Protein 5UNQ (pdb70)

Secondary structure (DSSP, 8-state):
-EEEEEEES---HHHHHHHHHHHHHHHHHHH---GGG-EEEEEEEPTTSEEETTBSS---EEEEEEEETT--HHHHHHHHHHHHHHHHHHH---TTT-EEEEEEE-TTTBB-TTS-BHHHHT-/-EEEEEES---HHHHHHHHHHHHHHHHHHH---GGG-EEEEEEE-TTSEEETTBSS---EEEEEEEETT--HHHHHHHHHHHHHHHHHHH---TTT-EEEEEEE-TTTBB-TTS-BHHHHT-/-EEEEEEES---HHHHHHHHHHHHHHHHHHH---GGG-EEEEEEEPTTSEEETTBSS---EEEEEEEES---HHHHHHHHHHHHHHHHHHH---TTT-EEEEEEE-TTTBB-TTS-BHHHH-/-EEEEEEETT--HHHHHHHHHHHHHHHHHHH---GGG-EEEEEEE-TTSEEETTEES---EEEEEEEES---HHHHHHHHHHHHHHHHHHH---TTT-EEEEEEE-TTTBB-TTS-BHHHH-/-EEEEEEES---HHHHHHHHHHHHHHHHHHH---GGG-EEEEEEEPTTSEEETTBSS---EEEEEEEES---HHHHHHHHHHHHHHHHHHH---TTT-EEEEEEE-TTTBB-TTS-BTTTTT-/-EEEEEEES---HHHHHHHHHHHHHHHHHHH---GGG-EEEEEEE-TTSEEETTBSS---EEEEEEEES---HHHHHHHHHHHHHHHHHHH---TTT-EEEEEEE-GGGBB-TTS-BHHHHT-

Solvent-accessible surface area: 28369 Å² total

Foldseek 3Di:
DEKEKEWEDDDDPVLVVQLQVQLLVLLCVLQVDDSVPYYYHYDYAYFPRDADPNDGDDTAIEIEDEDEPDGDPSSVVSSQVSNLVSCCVRRVDHSVRYYYHYDYDYQQRDADPPGGGNVVVVD/DKEKEWEDDDDPVLVVQLQVQLLVQLCVLQVDDSVPDDYHYDYAYFPRDADPNDTDDTAIEIEDEDEPDGDPSSVVSNFVSNLVSNCVRPVDHSVRYYYYYDYDYQQGDADPPGHGNVVVPD/DEKEKEWEDDDDPVLVVQLQVQLLVQLCVQQVDDSVPYYYHYDYAYFPRDADPNDTDDTAMEIEDEDEPDGDPSSVVSSFVSNLVSCCVRPVDHSVHYYYHYDYDYQQGDADPPRHGNVVPD/DEKEKEWEDDDDPVLVVQLQVQLLVQLCVQQVDDSVPDDYHYDYQYFPRDQDPNDTPDTAIEIEAEEEDDGDPSSVVSSFVSNLVSCCVRVVDHSVRYYYYYHYDYQQGDADPPGHGNVVVVD/DEKEKEWEDDDDPVLVVQLQVQLLVQLCVQQVDDSVPYYYHYDYAYFPRDQDPNDGPDTAMEIEDEDEPDGDPSSVVSNFVSNLVSCCVRVVDHSVHYYYYYDHDHQQGDADPVGHGNVVVVD/DEKEKEWEPDDDPVLVVQLQVQLLVLLCPLQVDDSVPYYYHYDYAYFPRDADPNDTDDTAMEIEEEDEPDTDPRSVVSSFVSNLVSCCVSPVDHSVRYYYHYHHDYQCGDADPPRHGNVVVD

Structure (mmCIF, N/CA/C/O backbone):
data_5UNQ
#
_entry.id   5UNQ
#
_cell.length_a   54.214
_cell.length_b   57.586
_cell.length_c   63.528
_cell.angle_alpha   106.69
_cell.angle_beta   104.54
_cell.angle_gamma   94.03
#
_symmetry.space_group_name_H-M   'P 1'
#
loop_
_entity.id
_entity.type
_entity.pdbx_description
1 polymer 'Putative tautomerase'
2 polymer 'Putative tautomerase'
3 water water
#
loop_
_atom_site.group_PDB
_atom_site.id
_atom_site.type_symbol
_atom_site.label_atom_id
_atom_site.label_alt_id
_atom_site.label_comp_id
_atom_site.label_asym_id
_atom_site.label_entity_id
_atom_site.label_seq_id
_atom_site.pdbx_PDB_ins_code
_atom_site.Cartn_x
_atom_site.Cartn_y
_atom_site.Cartn_z
_atom_site.occupancy
_atom_site.B_iso_or_equiv
_atom_site.auth_seq_id
_atom_site.auth_comp_id
_atom_site.auth_asym_id
_atom_site.auth_atom_id
_atom_site.pdbx_PDB_model_num
ATOM 1 N N . PRO A 1 1 ? -58.744 -6.204 -114.818 1.00 35.36 1 PRO A N 1
ATOM 2 C CA . PRO A 1 1 ? -58.362 -7.492 -114.229 1.00 30.45 1 PRO A CA 1
ATOM 3 C C . PRO A 1 1 ? -57.983 -7.366 -112.757 1.00 23.86 1 PRO A C 1
ATOM 4 O O . PRO A 1 1 ? -57.599 -6.285 -112.312 1.00 19.47 1 PRO A O 1
ATOM 8 N N . TYR A 1 2 ? -58.095 -8.463 -112.015 1.00 26.32 2 TYR A N 1
ATOM 9 C CA . TYR A 1 2 ? -57.708 -8.486 -110.610 1.00 24.67 2 TYR A CA 1
ATOM 10 C C . TYR A 1 2 ? -56.526 -9.424 -110.402 1.00 27.28 2 TYR A C 1
ATOM 11 O O . TYR A 1 2 ? -56.578 -10.591 -110.784 1.00 25.52 2 TYR A O 1
ATOM 20 N N . VAL A 1 3 ? -55.461 -8.908 -109.798 1.00 21.32 3 VAL A N 1
ATOM 21 C CA . VAL A 1 3 ? -54.300 -9.728 -109.478 1.00 21.45 3 VAL A CA 1
ATOM 22 C C . VAL A 1 3 ? -54.174 -9.902 -107.969 1.00 22.98 3 VAL A C 1
ATOM 23 O O . VAL A 1 3 ? -53.807 -8.970 -107.257 1.00 23.14 3 VAL A O 1
ATOM 27 N N . THR A 1 4 ? -54.486 -11.101 -107.489 1.00 22.69 4 THR A N 1
ATOM 28 C CA . THR A 1 4 ? -54.442 -11.384 -106.060 1.00 21.99 4 THR A CA 1
ATOM 29 C C . THR A 1 4 ? -53.198 -12.188 -105.701 1.00 22.41 4 THR A C 1
ATOM 30 O O . THR A 1 4 ? -53.104 -13.376 -106.006 1.00 21.83 4 THR A O 1
ATOM 34 N N . ILE A 1 5 ? -52.249 -11.529 -105.045 1.00 20.55 5 ILE A N 1
ATOM 35 C CA . ILE A 1 5 ? -50.977 -12.149 -104.700 1.00 17.68 5 ILE A CA 1
ATOM 36 C C . ILE A 1 5 ? -50.977 -12.741 -103.295 1.00 19.10 5 ILE A C 1
ATOM 37 O O . ILE A 1 5 ? -51.251 -12.045 -102.317 1.00 18.87 5 ILE A O 1
ATOM 42 N N . SER A 1 6 ? -50.667 -14.030 -103.203 1.00 18.17 6 SER A N 1
ATOM 43 C CA . SER A 1 6 ? -50.455 -14.672 -101.912 1.00 19.50 6 SER A CA 1
ATOM 44 C C . SER A 1 6 ? -48.960 -14.846 -101.681 1.00 21.31 6 SER A C 1
ATOM 45 O O . SER A 1 6 ? -48.269 -15.472 -102.485 1.00 19.48 6 SER A O 1
ATOM 48 N N . ALA A 1 7 ? -48.461 -14.282 -100.586 1.00 19.22 7 ALA A N 1
ATOM 49 C CA . ALA A 1 7 ? -47.031 -14.315 -100.305 1.00 18.72 7 ALA A CA 1
ATOM 50 C C . ALA A 1 7 ? -46.754 -14.569 -98.831 1.00 22.17 7 ALA A C 1
ATOM 51 O O . ALA A 1 7 ? -47.426 -14.020 -97.959 1.00 24.41 7 ALA A O 1
ATOM 53 N N . THR A 1 8 ? -45.761 -15.407 -98.556 1.00 20.74 8 THR A N 1
ATOM 54 C CA . THR A 1 8 ? -45.337 -15.650 -97.185 1.00 19.98 8 THR A CA 1
ATOM 55 C C . THR A 1 8 ? -44.683 -14.396 -96.615 1.00 19.58 8 THR A C 1
ATOM 56 O O . THR A 1 8 ? -44.063 -13.626 -97.349 1.00 16.93 8 THR A O 1
ATOM 60 N N . GLU A 1 9 ? -44.833 -14.191 -95.310 1.00 24.87 9 GLU A N 1
ATOM 61 C CA . GLU A 1 9 ? -44.284 -13.011 -94.648 1.00 25.30 9 GLU A CA 1
ATOM 62 C C . GLU A 1 9 ? -42.763 -12.975 -94.737 1.00 23.56 9 GLU A C 1
ATOM 63 O O . GLU A 1 9 ? -42.114 -14.014 -94.853 1.00 23.83 9 GLU A O 1
ATOM 69 N N . GLY A 1 10 ? -42.200 -11.772 -94.685 1.00 23.22 10 GLY A N 1
ATOM 70 C CA . GLY A 1 10 ? -40.758 -11.612 -94.707 1.00 24.99 10 GLY A CA 1
ATOM 71 C C . GLY A 1 10 ? -40.279 -10.516 -95.638 1.00 24.41 10 GLY A C 1
ATOM 72 O O . GLY A 1 10 ? -39.173 -10.000 -95.481 1.00 24.16 10 GLY A O 1
ATOM 73 N N . LEU A 1 11 ? -41.108 -10.160 -96.614 1.00 24.35 11 LEU A N 1
ATOM 74 C CA . LEU A 1 11 ? -40.742 -9.127 -97.575 1.00 23.23 11 LEU A CA 1
ATOM 75 C C . LEU A 1 11 ? -40.713 -7.749 -96.927 1.00 24.93 11 LEU A C 1
ATOM 76 O O . LEU A 1 11 ? -41.587 -7.408 -96.130 1.00 23.79 11 LEU A O 1
ATOM 81 N N . SER A 1 12 ? -39.702 -6.960 -97.276 1.00 25.70 12 SER A N 1
ATOM 82 C CA . SER A 1 12 ? -39.620 -5.579 -96.821 1.00 25.13 12 SER A CA 1
ATOM 83 C C . SER A 1 12 ? -40.718 -4.750 -97.475 1.00 24.91 12 SER A C 1
ATOM 84 O O . SER A 1 12 ? -41.397 -5.217 -98.388 1.00 25.36 12 SER A O 1
ATOM 87 N N . ALA A 1 13 ? -40.885 -3.517 -97.009 1.00 25.94 13 ALA A N 1
ATOM 88 C CA . ALA A 1 13 ? -41.904 -2.631 -97.557 1.00 25.69 13 ALA A CA 1
ATOM 89 C C . ALA A 1 13 ? -41.612 -2.285 -99.012 1.00 25.88 13 ALA A C 1
ATOM 90 O O . ALA A 1 13 ? -42.516 -2.276 -99.848 1.00 24.74 13 ALA A O 1
ATOM 92 N N . GLU A 1 14 ? -40.347 -2.006 -99.311 1.00 26.03 14 GLU A N 1
ATOM 93 C CA . GLU A 1 14 ? -39.961 -1.582 -100.651 1.00 26.43 14 GLU A CA 1
ATOM 94 C C . GLU A 1 14 ? -40.107 -2.711 -101.669 1.00 24.01 14 GLU A C 1
ATOM 95 O O . GLU A 1 14 ? -40.405 -2.464 -102.837 1.00 24.22 14 GLU A O 1
ATOM 101 N N . LYS A 1 15 ? -39.901 -3.948 -101.228 1.00 20.97 15 LYS A N 1
ATOM 102 C CA . LYS A 1 15 ? -40.067 -5.093 -102.116 1.00 22.19 15 LYS A CA 1
ATOM 103 C C . LYS A 1 15 ? -41.547 -5.373 -102.365 1.00 22.35 15 LYS A C 1
ATOM 104 O O . LYS A 1 15 ? -41.935 -5.736 -103.472 1.00 19.66 15 LYS A O 1
ATOM 110 N N . LYS A 1 16 ? -42.371 -5.201 -101.336 1.00 22.99 16 LYS A N 1
ATOM 111 C CA . LYS A 1 16 ? -43.816 -5.295 -101.505 1.00 21.15 16 LYS A CA 1
ATOM 112 C C . LYS A 1 16 ? -44.284 -4.225 -102.482 1.00 20.01 16 LYS A C 1
ATOM 113 O O . LYS A 1 16 ? -45.138 -4.474 -103.332 1.00 20.39 16 LYS A O 1
ATOM 119 N N . LYS A 1 17 ? -43.706 -3.035 -102.350 1.00 22.02 17 LYS A N 1
ATOM 120 C CA . LYS A 1 17 ? -44.029 -1.910 -103.217 1.00 21.52 17 LYS A CA 1
ATOM 121 C C . LYS A 1 17 ? -43.699 -2.217 -104.675 1.00 24.73 17 LYS A C 1
ATOM 122 O O . LYS A 1 17 ? -44.529 -2.017 -105.561 1.00 24.11 17 LYS A O 1
ATOM 128 N N . GLN A 1 18 ? -42.487 -2.707 -104.916 1.00 28.49 18 GLN A N 1
ATOM 129 C CA . GLN A 1 18 ? -42.062 -3.059 -106.268 1.00 29.83 18 GLN A CA 1
ATOM 130 C C . GLN A 1 18 ? -42.901 -4.191 -106.852 1.00 27.87 18 GLN A C 1
ATOM 131 O O . GLN A 1 18 ? -43.255 -4.164 -108.029 1.00 28.81 18 GLN A O 1
ATOM 137 N N . LEU A 1 19 ? -43.211 -5.183 -106.021 1.00 25.06 19 LEU A N 1
ATOM 138 C CA . LEU A 1 19 ? -43.976 -6.348 -106.457 1.00 20.55 19 LEU A CA 1
ATOM 139 C C . LEU A 1 19 ? -45.341 -5.952 -107.004 1.00 21.66 19 LEU A C 1
ATOM 140 O O . LEU A 1 19 ? -45.747 -6.414 -108.068 1.00 19.83 19 LEU A O 1
ATOM 145 N N . LEU A 1 20 ? -46.040 -5.090 -106.275 1.00 21.33 20 LEU A N 1
ATOM 146 C CA . LEU A 1 20 ? -47.367 -4.651 -106.684 1.00 20.94 20 LEU A CA 1
ATOM 147 C C . LEU A 1 20 ? -47.298 -3.749 -107.912 1.00 21.28 20 LEU A C 1
ATOM 148 O O . LEU A 1 20 ? -48.063 -3.925 -108.861 1.00 18.48 20 LEU A O 1
ATOM 153 N N . GLU A 1 21 ? -46.377 -2.790 -107.893 1.00 18.52 21 GLU A N 1
ATOM 154 C CA . GLU A 1 21 ? -46.226 -1.854 -109.004 1.00 20.81 21 GLU A CA 1
ATOM 155 C C . GLU A 1 21 ? -45.840 -2.562 -110.302 1.00 26.88 21 GLU A C 1
ATOM 156 O O . GLU A 1 21 ? -46.361 -2.241 -111.370 1.00 27.05 21 GLU A O 1
ATOM 162 N N . ARG A 1 22 ? -44.933 -3.529 -110.208 1.00 25.25 22 ARG A N 1
ATOM 163 C CA . ARG A 1 22 ? -44.455 -4.229 -111.396 1.00 27.47 22 ARG A CA 1
ATOM 164 C C . ARG A 1 22 ? -45.408 -5.338 -111.837 1.00 26.64 22 ARG A C 1
ATOM 165 O O . ARG A 1 22 ? -45.387 -5.750 -112.997 1.00 28.54 22 ARG A O 1
ATOM 173 N N . SER A 1 23 ? -46.241 -5.824 -110.920 1.00 24.57 23 SER A N 1
ATOM 174 C CA . SER A 1 23 ? -47.271 -6.790 -111.292 1.00 25.62 23 SER A CA 1
ATOM 175 C C . SER A 1 23 ? -48.343 -6.093 -112.116 1.00 26.81 23 SER A C 1
ATOM 176 O O . SER A 1 23 ? -48.913 -6.676 -113.039 1.00 25.31 23 SER A O 1
ATOM 179 N N . SER A 1 24 ? -48.607 -4.837 -111.773 1.00 29.22 24 SER A N 1
ATOM 180 C CA . SER A 1 24 ? -49.540 -4.013 -112.528 1.00 30.32 24 SER A CA 1
ATOM 181 C C . SER A 1 24 ? -48.993 -3.747 -113.926 1.00 25.69 24 SER A C 1
ATOM 182 O O . SER A 1 24 ? -49.720 -3.844 -114.914 1.00 24.55 24 SER A O 1
ATOM 185 N N . ASP A 1 25 ? -47.706 -3.415 -113.998 1.00 23.19 25 ASP A N 1
ATOM 186 C CA . ASP A 1 25 ? -47.035 -3.194 -115.275 1.00 30.01 25 ASP A CA 1
ATOM 187 C C . ASP A 1 25 ? -47.071 -4.452 -116.132 1.00 32.48 25 ASP A C 1
ATOM 188 O O . ASP A 1 25 ? -47.279 -4.382 -117.343 1.00 35.22 25 ASP A O 1
ATOM 193 N N . ALA A 1 26 ? -46.867 -5.600 -115.492 1.00 28.94 26 ALA A N 1
ATOM 194 C CA . ALA A 1 26 ? -46.859 -6.884 -116.183 1.00 29.25 26 ALA A CA 1
ATOM 195 C C . ALA A 1 26 ? -48.196 -7.157 -116.866 1.00 29.11 26 ALA A C 1
ATOM 196 O O . ALA A 1 26 ? -48.240 -7.696 -117.971 1.00 26.48 26 ALA A O 1
ATOM 198 N N . VAL A 1 27 ? -49.282 -6.779 -116.201 1.00 28.96 27 VAL A N 1
ATOM 199 C CA . VAL A 1 27 ? -50.619 -6.953 -116.755 1.00 28.25 27 VAL A CA 1
ATOM 200 C C . VAL A 1 27 ? -50.834 -6.040 -117.957 1.00 27.76 27 VAL A C 1
ATOM 201 O O . VAL A 1 27 ? -51.306 -6.480 -119.006 1.00 28.97 27 VAL A O 1
ATOM 205 N N . VAL A 1 28 ? -50.476 -4.770 -117.797 1.00 25.50 28 VAL A N 1
ATOM 206 C CA . VAL A 1 28 ? -50.646 -3.776 -118.851 1.00 29.54 28 VAL A CA 1
ATOM 207 C C . VAL A 1 28 ? -49.851 -4.136 -120.106 1.00 31.59 28 VAL A C 1
ATOM 208 O O . VAL A 1 28 ? -50.327 -3.955 -121.225 1.00 32.18 28 VAL A O 1
ATOM 212 N N . GLN A 1 29 ? -48.647 -4.665 -119.917 1.00 33.61 29 GLN A N 1
ATOM 21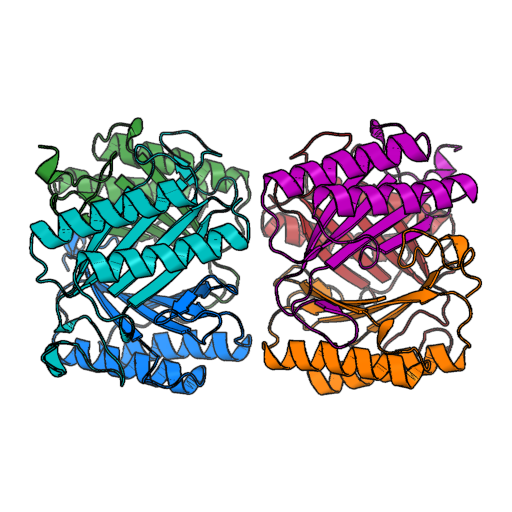3 C CA . GLN A 1 29 ? -47.776 -4.984 -121.044 1.00 34.80 29 GLN A CA 1
ATOM 214 C C . GLN A 1 29 ? -48.148 -6.296 -121.735 1.00 36.47 29 GLN A C 1
ATOM 215 O O . GLN A 1 29 ? -47.953 -6.443 -122.942 1.00 37.37 29 GLN A O 1
ATOM 221 N N . SER A 1 30 ? -48.687 -7.244 -120.975 1.00 37.60 30 SER A N 1
ATOM 222 C CA . SER A 1 30 ? -48.967 -8.575 -121.508 1.00 38.58 30 SER A CA 1
ATOM 223 C C . SER A 1 30 ? -50.294 -8.664 -122.254 1.00 35.87 30 SER A C 1
ATOM 224 O O . SER A 1 30 ? -50.357 -9.215 -123.352 1.00 36.81 30 SER A O 1
ATOM 227 N N . ILE A 1 31 ? -51.355 -8.133 -121.655 1.00 30.99 31 ILE A N 1
ATOM 228 C CA . ILE A 1 31 ? -52.686 -8.255 -122.240 1.00 28.25 31 ILE A CA 1
ATOM 229 C C . ILE A 1 31 ? -53.226 -6.916 -122.734 1.00 28.93 31 ILE A C 1
ATOM 230 O O . ILE A 1 31 ? -54.373 -6.825 -123.172 1.00 34.78 31 ILE A O 1
ATOM 235 N N . GLY A 1 32 ? -52.395 -5.881 -122.664 1.00 27.72 32 GLY A N 1
ATOM 236 C CA . GLY A 1 32 ? -52.755 -4.573 -123.181 1.00 33.56 32 GLY A CA 1
ATOM 237 C C . GLY A 1 32 ? -53.910 -3.905 -122.459 1.00 36.17 32 GLY A C 1
ATOM 238 O O . GLY A 1 32 ? -54.576 -3.033 -123.017 1.00 37.75 32 GLY A O 1
ATOM 239 N N . ALA A 1 33 ? -54.151 -4.310 -121.217 1.00 38.07 33 ALA A N 1
ATOM 240 C CA . ALA A 1 33 ? -55.215 -3.713 -120.419 1.00 36.85 33 ALA A CA 1
ATOM 241 C C . ALA A 1 33 ? -54.818 -2.317 -119.952 1.00 35.86 33 ALA A C 1
ATOM 242 O O . ALA A 1 33 ? -53.679 -2.099 -119.539 1.00 36.92 33 ALA A O 1
ATOM 244 N N . PRO A 1 34 ? -55.758 -1.361 -120.028 1.00 36.21 34 PRO A N 1
ATOM 245 C CA . PRO A 1 34 ? -55.522 0.007 -119.555 1.00 34.58 34 PRO A CA 1
ATOM 246 C C . PRO A 1 34 ? -55.174 0.043 -118.069 1.00 30.72 34 PRO A C 1
ATOM 247 O O . PRO A 1 34 ? -55.736 -0.730 -117.293 1.00 30.04 34 PRO A O 1
ATOM 251 N N . LEU A 1 35 ? -54.258 0.930 -117.690 1.00 31.68 35 LEU A N 1
ATOM 252 C CA . LEU A 1 35 ? -53.827 1.061 -116.301 1.00 35.63 35 LEU A CA 1
ATOM 253 C C . LEU A 1 35 ? -55.004 1.335 -115.367 1.00 36.32 35 LEU A C 1
ATOM 254 O O . LEU A 1 35 ? -55.004 0.910 -114.213 1.00 36.03 35 LEU A O 1
ATOM 259 N N . ALA A 1 36 ? -56.014 2.028 -115.884 1.00 36.22 36 ALA A N 1
ATOM 260 C CA . ALA A 1 36 ? -57.182 2.401 -115.093 1.00 37.58 36 ALA A CA 1
ATOM 261 C C . ALA A 1 36 ? -58.063 1.202 -114.744 1.00 38.48 36 ALA A C 1
ATOM 262 O O . ALA A 1 36 ? -59.024 1.334 -113.987 1.00 40.91 36 ALA A O 1
ATOM 264 N N . SER A 1 37 ? -57.733 0.037 -115.291 1.00 37.87 37 SER A N 1
ATOM 265 C CA . SER A 1 37 ? -58.534 -1.162 -115.067 1.00 36.09 37 SER A CA 1
ATOM 266 C C . SER A 1 37 ? -57.802 -2.197 -114.218 1.00 33.39 37 SER A C 1
ATOM 267 O O . SER A 1 37 ? -58.385 -3.203 -113.816 1.00 34.88 37 SER A O 1
ATOM 270 N N . VAL A 1 38 ? -56.526 -1.947 -113.945 1.00 30.88 38 VAL A N 1
ATOM 271 C CA . VAL A 1 38 ? -55.693 -2.927 -113.257 1.00 28.02 38 VAL A CA 1
ATOM 272 C C . VAL A 1 38 ? -55.693 -2.736 -111.744 1.00 22.37 38 VAL A C 1
ATOM 273 O O . VAL A 1 38 ? -55.418 -1.645 -111.244 1.00 20.61 38 VAL A O 1
ATOM 277 N N . ARG A 1 39 ? -56.001 -3.810 -111.023 1.00 22.13 39 ARG A N 1
ATOM 278 C CA . ARG A 1 39 ? -55.969 -3.801 -109.565 1.00 22.39 39 ARG A CA 1
ATOM 279 C C . ARG A 1 39 ? -55.082 -4.919 -109.036 1.00 25.94 39 ARG A C 1
ATOM 280 O O . ARG A 1 39 ? -55.099 -6.034 -109.556 1.00 25.69 39 ARG A O 1
ATOM 288 N N . VAL A 1 40 ? -54.304 -4.614 -108.001 1.00 26.33 40 VAL A N 1
ATOM 289 C CA . VAL A 1 40 ? -53.443 -5.609 -107.375 1.00 25.66 40 VAL A CA 1
ATOM 290 C C . VAL A 1 40 ? -53.692 -5.661 -105.871 1.00 24.93 40 VAL A C 1
ATOM 291 O O . VAL A 1 40 ? -53.713 -4.629 -105.202 1.00 22.21 40 VAL A O 1
ATOM 295 N N . MET A 1 41 ? -53.887 -6.867 -105.348 1.00 25.33 41 MET A N 1
ATOM 296 C CA . MET A 1 41 ? -54.131 -7.058 -103.923 1.00 18.63 41 MET A CA 1
ATOM 297 C C . MET A 1 41 ? -53.146 -8.065 -103.339 1.00 18.40 41 MET A C 1
ATOM 298 O O . MET A 1 41 ? -52.874 -9.101 -103.945 1.00 18.73 41 MET A O 1
ATOM 303 N N . LEU A 1 42 ? -52.616 -7.757 -102.161 1.00 17.57 42 LEU A N 1
ATOM 304 C CA . LEU A 1 42 ? -51.617 -8.611 -101.530 1.00 14.93 42 LEU A CA 1
ATOM 305 C C . LEU A 1 42 ? -52.136 -9.260 -100.252 1.00 15.51 42 LEU A C 1
ATOM 306 O O . LEU A 1 42 ? -52.554 -8.575 -99.319 1.00 16.43 42 LEU A O 1
ATOM 311 N N . HIS A 1 43 ? -52.115 -10.588 -100.227 1.00 15.03 43 HIS A N 1
ATOM 312 C CA . HIS A 1 43 ? -52.427 -11.346 -99.024 1.00 19.22 43 HIS A CA 1
ATOM 313 C C . HIS A 1 43 ? -51.151 -11.973 -98.481 1.00 18.14 43 HIS A C 1
ATOM 314 O O . HIS A 1 43 ? -50.478 -12.736 -99.177 1.00 17.97 43 HIS A O 1
ATOM 321 N N . GLU A 1 44 ? -50.814 -11.645 -97.240 1.00 16.50 44 GLU A N 1
ATOM 322 C CA . GLU A 1 44 ? -49.582 -12.141 -96.646 1.00 21.90 44 GLU A CA 1
ATOM 323 C C . GLU A 1 44 ? -49.851 -13.341 -95.743 1.00 21.45 44 GLU A C 1
ATOM 324 O O . GLU A 1 44 ? -50.684 -13.279 -94.840 1.00 22.31 44 GLU A O 1
ATOM 330 N N . LEU A 1 45 ? -49.141 -14.434 -96.001 1.00 22.63 45 LEU A N 1
ATOM 331 C CA . LEU A 1 45 ? -49.304 -15.662 -95.232 1.00 22.99 45 LEU A CA 1
ATOM 332 C C . LEU A 1 45 ? -48.324 -15.718 -94.063 1.00 22.62 45 LEU A C 1
ATOM 333 O O . LEU A 1 45 ? -47.110 -15.750 -94.270 1.00 21.97 45 LEU A O 1
ATOM 338 N N . PRO A 1 46 ? -48.850 -15.730 -92.828 1.00 28.06 46 PRO A N 1
ATOM 339 C CA . PRO A 1 46 ? -48.022 -15.822 -91.621 1.00 28.65 46 PRO A CA 1
ATOM 340 C C . PRO A 1 46 ? -47.315 -17.165 -91.513 1.00 28.97 46 PRO A C 1
ATOM 341 O O . PRO A 1 46 ? -47.587 -18.071 -92.304 1.00 23.09 46 PRO A O 1
ATOM 345 N N . GLY A 1 47 ? -46.422 -17.287 -90.536 1.00 34.05 47 GLY A N 1
ATOM 346 C CA . GLY A 1 47 ? -45.691 -18.520 -90.314 1.00 34.32 47 GLY A CA 1
ATOM 347 C C . GLY A 1 47 ? -46.599 -19.689 -89.984 1.00 31.12 47 GLY A C 1
ATOM 348 O O . GLY A 1 47 ? -47.515 -19.568 -89.171 1.00 33.93 47 GLY A O 1
ATOM 349 N N . GLY A 1 48 ? -46.347 -20.824 -90.627 1.00 27.09 48 GLY A N 1
ATOM 350 C CA . GLY A 1 48 ? -47.131 -22.021 -90.393 1.00 23.80 48 GLY A CA 1
ATOM 351 C C . GLY A 1 48 ? -48.464 -22.028 -91.119 1.00 18.84 48 GLY A C 1
ATOM 352 O O . GLY A 1 48 ? -49.280 -22.925 -90.912 1.00 21.16 48 GLY A O 1
ATOM 353 N N . HIS A 1 49 ? -48.687 -21.032 -91.972 1.00 20.20 49 HIS A N 1
ATOM 354 C CA . HIS A 1 49 ? -49.942 -20.934 -92.717 1.00 21.01 49 HIS A CA 1
ATOM 355 C C . HIS A 1 49 ? -49.785 -21.340 -94.181 1.00 21.05 49 HIS A C 1
ATOM 356 O O . HIS A 1 49 ? -50.725 -21.221 -94.970 1.00 20.32 49 HIS A O 1
ATOM 363 N N . TYR A 1 50 ? -48.599 -21.815 -94.544 1.00 20.47 50 TYR A N 1
ATOM 364 C CA . TYR A 1 50 ? -48.355 -22.266 -95.910 1.00 18.65 50 TYR A CA 1
ATOM 365 C C . TYR A 1 50 ? -47.584 -23.579 -95.934 1.00 21.81 50 TYR A C 1
ATOM 366 O O . TYR A 1 50 ? -46.430 -23.641 -95.509 1.00 25.70 50 TYR A O 1
ATOM 375 N N . LEU A 1 51 ? -48.233 -24.626 -96.432 1.00 19.57 51 LEU A N 1
ATOM 376 C CA . LEU A 1 51 ? -47.603 -25.934 -96.552 1.00 16.76 51 LEU A CA 1
ATOM 377 C C . LEU A 1 51 ? -47.211 -26.204 -98.000 1.00 21.49 51 LEU A C 1
ATOM 378 O O . LEU A 1 51 ? -48.068 -26.322 -98.877 1.00 20.20 51 LEU A O 1
ATOM 383 N N . ASN A 1 52 ? -45.908 -26.296 -98.241 1.00 24.19 52 ASN A N 1
ATOM 384 C CA . ASN A 1 52 ? -45.379 -26.502 -99.582 1.00 26.65 52 ASN A CA 1
ATOM 385 C C . ASN A 1 52 ? -44.783 -27.896 -99.739 1.00 28.51 52 ASN A C 1
ATOM 386 O O . ASN A 1 52 ? -43.672 -28.160 -99.277 1.00 30.85 52 ASN A O 1
ATOM 391 N N . ALA A 1 53 ? -45.537 -28.777 -100.391 1.00 29.25 53 ALA A N 1
ATOM 392 C CA . ALA A 1 53 ? -45.119 -30.155 -100.637 1.00 29.47 53 ALA A CA 1
ATOM 393 C C . ALA A 1 53 ? -44.742 -30.881 -99.348 1.00 31.59 53 ALA A C 1
ATOM 394 O O . ALA A 1 53 ? -43.758 -31.619 -99.305 1.00 29.35 53 ALA A O 1
ATOM 396 N N . GLY A 1 54 ? -45.528 -30.662 -98.299 1.00 29.08 54 GLY A N 1
ATOM 397 C CA . GLY A 1 54 ? -45.316 -31.340 -97.035 1.00 30.13 54 GLY A CA 1
ATOM 398 C C . GLY A 1 54 ? -44.343 -30.644 -96.101 1.00 30.83 54 GLY A C 1
ATOM 399 O O . GLY A 1 54 ? -44.071 -31.136 -95.006 1.00 33.31 54 GLY A O 1
ATOM 400 N N . GLN A 1 55 ? -43.821 -29.496 -96.523 1.00 26.31 55 GLN A N 1
ATOM 401 C CA . GLN A 1 55 ? -42.875 -28.752 -95.697 1.00 26.99 55 GLN A CA 1
ATOM 402 C C . GLN A 1 55 ? -43.388 -27.358 -95.340 1.00 30.37 55 GLN A C 1
ATOM 403 O O . GLN A 1 55 ? -43.907 -26.637 -96.193 1.00 31.47 55 GLN A O 1
ATOM 409 N N . PHE A 1 56 ? -43.237 -26.989 -94.072 1.00 28.56 56 PHE A N 1
ATOM 410 C CA . PHE A 1 56 ? -43.625 -25.665 -93.601 1.00 29.19 56 PHE A CA 1
ATOM 411 C C . PHE A 1 56 ? -42.477 -24.671 -93.735 1.00 30.93 56 PHE A C 1
ATOM 412 O O . PHE A 1 56 ? -41.351 -25.049 -94.063 1.00 30.87 56 PHE A O 1
ATOM 420 N N . ASN A 1 57 ? -42.782 -23.402 -93.482 1.00 30.28 57 ASN A N 1
ATOM 421 C CA . ASN A 1 57 ? -41.781 -22.341 -93.388 1.00 30.87 57 ASN A CA 1
ATOM 422 C C . ASN A 1 57 ? -40.933 -22.140 -94.644 1.00 29.60 57 ASN A C 1
ATOM 423 O O . ASN A 1 57 ? -39.780 -21.719 -94.555 1.00 32.21 57 ASN A O 1
ATOM 428 N N . THR A 1 58 ? -41.498 -22.436 -95.810 1.00 27.27 58 THR A N 1
ATOM 429 C CA . THR A 1 58 ? -40.803 -22.170 -97.067 1.00 26.76 58 THR A CA 1
ATOM 430 C C . THR A 1 58 ? -41.334 -20.884 -97.691 1.00 26.70 58 THR A C 1
ATOM 431 O O . THR A 1 58 ? -42.492 -20.525 -97.478 1.00 30.66 58 THR A O 1
ATOM 435 N N . PRO A 1 59 ? -40.482 -20.173 -98.448 1.00 25.67 59 PRO A N 1
ATOM 436 C CA . PRO A 1 59 ? -40.939 -18.986 -99.179 1.00 26.51 59 PRO A CA 1
ATOM 437 C C . PRO A 1 59 ? -42.024 -19.339 -100.192 1.00 23.32 59 PRO A C 1
ATOM 438 O O . PRO A 1 59 ? -41.944 -20.384 -100.836 1.00 15.59 59 PRO A O 1
ATOM 442 N N . GLY A 1 60 ? -43.026 -18.477 -100.322 1.00 21.68 60 GLY A N 1
ATOM 443 C CA . GLY A 1 60 ? -44.124 -18.724 -101.236 1.00 21.78 60 GLY A CA 1
ATOM 444 C C . GLY A 1 60 ? -44.587 -17.464 -101.937 1.00 20.95 60 GLY A C 1
ATOM 445 O O . GLY A 1 60 ? -44.641 -16.390 -101.338 1.00 21.09 60 GLY A O 1
ATOM 446 N N . LEU A 1 61 ? -44.918 -17.601 -103.216 1.00 20.91 61 LEU A N 1
ATOM 447 C CA . LEU A 1 61 ? -45.419 -16.488 -104.011 1.00 19.25 61 LEU A CA 1
ATOM 448 C C . LEU A 1 61 ? -46.344 -17.006 -105.106 1.00 20.52 61 LEU A C 1
ATOM 449 O O . LEU A 1 61 ? -45.890 -17.600 -106.085 1.00 24.27 61 LEU A O 1
ATOM 454 N N . MET A 1 62 ? -47.643 -16.779 -104.937 1.00 16.89 62 MET A N 1
ATOM 455 C CA . MET A 1 62 ? -48.634 -17.315 -105.861 1.00 23.65 62 MET A CA 1
ATOM 456 C C . MET A 1 62 ? -49.552 -16.230 -106.412 1.00 24.36 62 MET A C 1
ATOM 457 O O . MET A 1 62 ? -50.174 -15.482 -105.655 1.00 18.95 62 MET A O 1
ATOM 462 N N . PHE A 1 63 ? -49.628 -16.152 -107.737 1.00 18.49 63 PHE A N 1
ATOM 463 C CA . PHE A 1 63 ? -50.479 -15.177 -108.407 1.00 20.41 63 PHE A CA 1
ATOM 464 C C . PHE A 1 63 ? -51.782 -15.807 -108.883 1.00 23.79 63 PHE A C 1
ATOM 465 O O . PHE A 1 63 ? -51.778 -16.878 -109.491 1.00 23.11 63 PHE A O 1
ATOM 473 N N . VAL A 1 64 ? -52.894 -15.137 -108.602 1.00 21.47 64 VAL A N 1
ATOM 474 C CA . VAL A 1 64 ? -54.178 -15.501 -109.193 1.00 23.81 64 VAL A CA 1
ATOM 475 C C . VAL A 1 64 ? -54.759 -14.297 -109.920 1.00 22.24 64 VAL A C 1
ATOM 476 O O . VAL A 1 64 ? -54.951 -13.238 -109.322 1.00 19.14 64 VAL A O 1
ATOM 480 N N . VAL A 1 65 ? -55.032 -14.458 -111.210 1.00 23.80 65 VAL A N 1
ATOM 481 C CA . VAL A 1 65 ? -55.563 -13.365 -112.013 1.00 20.67 65 VAL A CA 1
ATOM 482 C C . VAL A 1 65 ? -57.039 -13.569 -112.341 1.00 21.95 65 VAL A C 1
ATOM 483 O O . VAL A 1 65 ? -57.394 -14.448 -113.126 1.00 20.35 65 VAL A O 1
ATOM 487 N N . ASP A 1 66 ? -57.894 -12.754 -111.729 1.00 23.80 66 ASP A N 1
ATOM 488 C CA . ASP A 1 66 ? -59.318 -12.759 -112.042 1.00 24.63 66 ASP A CA 1
ATOM 489 C C . ASP A 1 66 ? -59.603 -11.781 -113.175 1.00 24.93 66 ASP A C 1
ATOM 490 O O . ASP A 1 66 ? -59.397 -10.578 -113.024 1.00 24.73 66 ASP A O 1
ATOM 495 N N . PHE A 1 67 ? -60.077 -12.292 -114.306 1.00 22.44 67 PHE A N 1
ATOM 496 C CA . PHE A 1 67 ? -60.295 -11.447 -115.474 1.00 27.26 67 PHE A CA 1
ATOM 497 C C . PHE A 1 67 ? -61.379 -11.987 -116.401 1.00 24.18 67 PHE A C 1
ATOM 498 O O . PHE A 1 67 ? -61.772 -13.150 -116.313 1.00 21.96 67 PHE A O 1
ATOM 506 N N . ILE A 1 68 ? -61.860 -11.118 -117.284 1.00 26.21 68 ILE A N 1
ATOM 507 C CA . ILE A 1 68 ? -62.959 -11.441 -118.185 1.00 27.34 68 ILE A CA 1
ATOM 508 C C . ILE A 1 68 ? -62.526 -12.415 -119.280 1.00 26.10 68 ILE A C 1
ATOM 509 O O . ILE A 1 68 ? -61.410 -12.329 -119.791 1.00 23.33 68 ILE A O 1
ATOM 514 N N . GLU A 1 69 ? -63.416 -13.346 -119.618 1.00 28.04 69 GLU A N 1
ATOM 515 C CA . GLU A 1 69 ? -63.207 -14.290 -120.711 1.00 33.57 69 GLU A CA 1
ATOM 516 C C . GLU A 1 69 ? -62.883 -13.587 -122.027 1.00 35.07 69 GLU A C 1
ATOM 517 O O . GLU A 1 69 ? -63.326 -12.463 -122.263 1.00 38.62 69 GLU A O 1
ATOM 523 N N . GLY A 1 70 ? -62.114 -14.251 -122.883 1.00 35.74 70 GLY A N 1
ATOM 524 C CA . GLY A 1 70 ? -61.859 -13.736 -124.216 1.00 37.49 70 GLY A CA 1
ATOM 525 C C . GLY A 1 70 ? -60.401 -13.551 -124.589 1.00 36.44 70 GLY A C 1
ATOM 526 O O . GLY A 1 70 ? -60.082 -13.340 -125.760 1.00 35.82 70 GLY A O 1
ATOM 527 N N . ARG A 1 71 ? -59.510 -13.620 -123.605 1.00 32.63 71 ARG A N 1
ATOM 528 C CA . ARG A 1 71 ? -58.087 -13.453 -123.878 1.00 31.96 71 ARG A CA 1
ATOM 529 C C . ARG A 1 71 ? -57.543 -14.634 -124.673 1.00 33.10 71 ARG A C 1
ATOM 530 O O . ARG A 1 71 ? -57.973 -15.774 -124.491 1.00 33.22 71 ARG A O 1
ATOM 538 N N . THR A 1 72 ? -56.596 -14.349 -125.558 1.00 33.76 72 THR A N 1
ATOM 539 C CA . THR A 1 72 ? -56.012 -15.369 -126.417 1.00 32.81 72 THR A CA 1
ATOM 540 C C . THR A 1 72 ? -54.979 -16.193 -125.658 1.00 33.36 72 THR A C 1
ATOM 541 O O . THR A 1 72 ? -54.475 -15.760 -124.622 1.00 28.24 72 THR A O 1
ATOM 545 N N . GLU A 1 73 ? -54.668 -17.379 -126.174 1.00 37.48 73 GLU A N 1
ATOM 546 C CA . GLU A 1 73 ? -53.658 -18.238 -125.564 1.00 44.47 73 GLU A CA 1
ATOM 547 C C . GLU A 1 73 ? -52.306 -17.533 -125.542 1.00 47.18 73 GLU A C 1
ATOM 548 O O . GLU A 1 73 ? -51.525 -17.688 -124.601 1.00 46.97 73 GLU A O 1
ATOM 554 N N . GLU A 1 74 ? -52.046 -16.753 -126.586 1.00 46.72 74 GLU A N 1
ATOM 555 C CA . GLU A 1 74 ? -50.837 -15.946 -126.672 1.00 49.65 74 GLU A CA 1
ATOM 556 C C . GLU A 1 74 ? -50.724 -14.986 -125.489 1.00 43.83 74 GLU A C 1
ATOM 557 O O . GLU A 1 74 ? -49.658 -14.842 -124.891 1.00 39.25 74 GLU A O 1
ATOM 563 N N . GLN A 1 75 ? -51.830 -14.326 -125.162 1.00 42.60 75 GLN A N 1
ATOM 564 C CA . GLN A 1 75 ? -51.861 -13.374 -124.056 1.00 41.65 75 GLN A CA 1
ATOM 565 C C . GLN A 1 75 ? -51.728 -14.078 -122.709 1.00 35.92 75 GLN A C 1
ATOM 566 O O . GLN A 1 75 ? -51.042 -13.591 -121.810 1.00 36.09 75 GLN A O 1
ATOM 572 N N . ARG A 1 76 ? -52.387 -15.225 -122.581 1.00 30.93 76 ARG A N 1
ATOM 573 C CA . ARG A 1 76 ? -52.348 -16.005 -121.349 1.00 26.71 76 ARG A CA 1
ATOM 574 C C . ARG A 1 76 ? -50.930 -16.469 -121.032 1.00 25.89 76 ARG A C 1
ATOM 575 O O . ARG A 1 76 ? -50.469 -16.342 -119.898 1.00 21.82 76 ARG A O 1
ATOM 583 N N . ASN A 1 77 ? -50.241 -17.001 -122.037 1.00 28.67 77 ASN A N 1
ATOM 584 C CA . ASN A 1 77 ? -48.857 -17.429 -121.872 1.00 25.63 77 ASN A CA 1
ATOM 585 C C . ASN A 1 77 ? -47.942 -16.259 -121.524 1.00 25.24 77 ASN A C 1
ATOM 586 O O . ASN A 1 77 ? -47.054 -16.383 -120.681 1.00 28.51 77 ASN A O 1
ATOM 591 N N . ALA A 1 78 ? -48.168 -15.125 -122.179 1.00 26.17 78 ALA A N 1
ATOM 592 C CA . ALA A 1 78 ? -47.371 -13.927 -121.941 1.00 32.12 78 ALA A CA 1
ATOM 593 C C . ALA A 1 78 ? -47.607 -13.370 -120.538 1.00 25.95 78 ALA A C 1
ATOM 594 O O . ALA A 1 78 ? -46.674 -12.902 -119.885 1.00 27.38 78 ALA A O 1
ATOM 596 N N . LEU A 1 79 ? -48.855 -13.423 -120.083 1.00 22.52 79 LEU A N 1
ATOM 597 C CA . LEU A 1 79 ? -49.207 -12.925 -118.757 1.00 21.59 79 LEU A CA 1
ATOM 598 C C . LEU A 1 79 ? -48.573 -13.783 -117.668 1.00 27.56 79 LEU A C 1
ATOM 599 O O . LEU A 1 79 ? -48.017 -13.262 -116.701 1.00 24.23 79 LEU A O 1
ATOM 604 N N . ILE A 1 80 ? -48.663 -15.099 -117.832 1.00 25.16 80 ILE A N 1
ATOM 605 C CA . ILE A 1 80 ? -48.032 -16.033 -116.907 1.00 28.71 80 ILE A CA 1
ATOM 606 C C . ILE A 1 80 ? -46.517 -15.830 -116.909 1.00 30.64 80 ILE A C 1
ATOM 607 O O . ILE A 1 80 ? -45.858 -15.964 -115.877 1.00 27.74 80 ILE A O 1
ATOM 612 N N . ALA A 1 81 ? -45.977 -15.479 -118.072 1.00 28.34 81 ALA A N 1
ATOM 613 C CA . ALA A 1 81 ? -44.546 -15.237 -118.211 1.00 29.65 81 ALA A CA 1
ATOM 614 C C . ALA A 1 81 ? -44.119 -13.951 -117.507 1.00 28.41 81 ALA A C 1
ATOM 615 O O . ALA A 1 81 ? -43.101 -13.923 -116.815 1.00 28.92 81 ALA A O 1
ATOM 617 N N . ALA A 1 82 ? -44.902 -12.892 -117.686 1.00 27.77 82 ALA A N 1
ATOM 618 C CA . ALA A 1 82 ? -44.567 -11.587 -117.126 1.00 27.89 82 ALA A CA 1
ATOM 619 C C . ALA A 1 82 ? -44.641 -11.579 -115.602 1.00 24.33 82 ALA A C 1
ATOM 620 O O . ALA A 1 82 ? -43.776 -11.013 -114.936 1.00 23.23 82 ALA A O 1
ATOM 622 N N . LEU A 1 83 ? -45.678 -12.205 -115.056 1.00 25.23 83 LEU A N 1
ATOM 623 C CA . LEU A 1 83 ? -45.884 -12.223 -113.611 1.00 25.39 83 LEU A CA 1
ATOM 624 C C . LEU A 1 83 ? -44.852 -13.090 -112.900 1.00 23.24 83 LEU A C 1
ATOM 625 O O . LEU A 1 83 ? -44.336 -12.712 -111.850 1.00 21.76 83 LEU A O 1
ATOM 630 N N . SER A 1 84 ? -44.561 -14.254 -113.471 1.00 18.25 84 SER A N 1
ATOM 631 C CA . SER A 1 84 ? -43.561 -15.149 -112.901 1.00 22.50 84 SER A CA 1
ATOM 632 C C . SER A 1 84 ? -42.194 -14.473 -112.880 1.00 26.56 84 SER A C 1
ATOM 633 O O . SER A 1 84 ? -41.463 -14.554 -111.891 1.00 21.40 84 SER A O 1
ATOM 636 N N . LYS A 1 85 ? -41.863 -13.801 -113.979 1.00 28.33 85 LYS A N 1
ATOM 637 C CA . LYS A 1 85 ? -40.604 -13.076 -114.094 1.00 27.86 85 LYS A CA 1
ATOM 638 C C . LYS A 1 85 ? -40.560 -11.908 -113.114 1.00 26.81 85 LYS A C 1
ATOM 639 O O . LYS A 1 85 ? -39.544 -11.675 -112.459 1.00 26.28 85 LYS A O 1
ATOM 645 N N . THR A 1 86 ? -41.669 -11.180 -113.022 1.00 27.15 86 THR A N 1
ATOM 646 C CA . THR A 1 86 ? -41.790 -10.070 -112.083 1.00 28.55 86 THR A CA 1
ATOM 647 C C . THR A 1 86 ? -41.628 -10.552 -110.645 1.00 25.41 86 THR A C 1
ATOM 648 O O . THR A 1 86 ? -40.928 -9.927 -109.845 1.00 24.31 86 THR A O 1
ATOM 652 N N . GLY A 1 87 ? -42.271 -11.672 -110.332 1.00 23.93 87 GLY A N 1
ATOM 653 C CA . GLY A 1 87 ? -42.214 -12.245 -108.999 1.00 26.66 87 GLY A CA 1
ATOM 654 C C . GLY A 1 87 ? -40.802 -12.542 -108.533 1.00 28.02 87 GLY A C 1
ATOM 655 O O . GLY A 1 87 ? -40.455 -12.300 -107.377 1.00 26.43 87 GLY A O 1
ATOM 656 N N . THR A 1 88 ? -39.980 -13.063 -109.438 1.00 27.98 88 THR A N 1
ATOM 657 C CA . THR A 1 88 ? -38.601 -13.404 -109.109 1.00 21.78 88 THR A CA 1
ATOM 658 C C . THR A 1 88 ? -37.714 -12.164 -109.052 1.00 22.24 88 THR A C 1
ATOM 659 O O . THR A 1 88 ? -36.891 -12.024 -108.148 1.00 24.08 88 THR A O 1
ATOM 663 N N . GLU A 1 89 ? -37.895 -11.259 -110.008 1.00 22.44 89 GLU A N 1
ATOM 664 C CA . GLU A 1 89 ? -37.087 -10.045 -110.075 1.00 22.82 89 GLU A CA 1
ATOM 665 C C . GLU A 1 89 ? -37.283 -9.148 -108.857 1.00 29.07 89 GLU A C 1
ATOM 666 O O . GLU A 1 89 ? -36.385 -8.394 -108.485 1.00 30.05 89 GLU A O 1
ATOM 672 N N . THR A 1 90 ? -38.454 -9.232 -108.236 1.00 29.39 90 THR A N 1
ATOM 673 C CA . THR A 1 90 ? -38.767 -8.366 -107.106 1.00 26.43 90 THR A CA 1
ATOM 674 C C . THR A 1 90 ? -38.490 -9.021 -105.754 1.00 23.97 90 THR A C 1
ATOM 675 O O . THR A 1 90 ? -37.840 -8.429 -104.893 1.00 33.54 90 THR A O 1
ATOM 679 N N . THR A 1 91 ? -38.985 -10.241 -105.569 1.00 21.70 91 THR A N 1
ATOM 680 C CA . THR A 1 91 ? -38.903 -10.905 -104.272 1.00 22.69 91 THR A CA 1
ATOM 681 C C . THR A 1 91 ? -37.648 -11.760 -104.118 1.00 25.48 91 THR A C 1
ATOM 682 O O . THR A 1 91 ? -37.194 -12.011 -103.002 1.00 27.30 91 THR A O 1
ATOM 686 N N . GLY A 1 92 ? -37.093 -12.211 -105.237 1.00 26.61 92 GLY A N 1
ATOM 687 C CA . GLY A 1 92 ? -35.924 -13.069 -105.201 1.00 24.87 92 GLY A CA 1
ATOM 688 C C . GLY A 1 92 ? -36.296 -14.538 -105.144 1.00 23.50 92 GLY A C 1
ATOM 689 O O . GLY A 1 92 ? -35.428 -15.408 -105.162 1.00 24.81 92 GLY A O 1
ATOM 690 N N . ILE A 1 93 ? -37.594 -14.814 -105.068 1.00 20.49 93 ILE A N 1
ATOM 691 C CA . ILE A 1 93 ? -38.088 -16.185 -105.096 1.00 20.63 93 ILE A CA 1
ATOM 692 C C . ILE A 1 93 ? -38.025 -16.720 -106.521 1.00 21.24 93 ILE A C 1
ATOM 693 O O . ILE A 1 93 ? -38.628 -16.144 -107.425 1.00 21.48 93 ILE A O 1
ATOM 698 N N . PRO A 1 94 ? -37.294 -17.827 -106.725 1.00 22.92 94 PRO A N 1
ATOM 699 C CA . PRO A 1 94 ? -37.066 -18.379 -108.066 1.00 25.82 94 PRO A CA 1
ATOM 700 C C . PRO A 1 94 ? -38.358 -18.787 -108.770 1.00 19.66 94 PRO A C 1
ATOM 701 O O . PRO A 1 94 ? -39.320 -19.176 -108.107 1.00 22.06 94 PRO A O 1
ATOM 705 N N . GLU A 1 95 ? -38.366 -18.708 -110.099 1.00 23.45 95 GLU A N 1
ATOM 706 C CA . GLU A 1 95 ? -39.557 -19.010 -110.891 1.00 23.63 95 GLU A CA 1
ATOM 707 C C . GLU A 1 95 ? -39.994 -20.466 -110.758 1.00 20.41 95 GLU A C 1
ATOM 708 O O . GLU A 1 95 ? -41.127 -20.814 -111.091 1.00 18.66 95 GLU A O 1
ATOM 714 N N . SER A 1 96 ? -39.094 -21.316 -110.274 1.00 21.18 96 SER A N 1
ATOM 715 C CA . SER A 1 96 ? -39.418 -22.718 -110.047 1.00 24.13 96 SER A CA 1
ATOM 716 C C . SER A 1 96 ? -40.430 -22.869 -108.914 1.00 24.69 96 SER A C 1
ATOM 717 O O . SER A 1 96 ? -41.137 -23.872 -108.832 1.00 27.41 96 SER A O 1
ATOM 720 N N . GLU A 1 97 ? -40.491 -21.862 -108.045 1.00 25.60 97 GLU A N 1
ATOM 721 C CA . GLU A 1 97 ? -41.404 -21.869 -106.906 1.00 26.09 97 GLU A CA 1
ATOM 722 C C . GLU A 1 97 ? -42.601 -20.947 -107.127 1.00 23.84 97 GLU A C 1
ATOM 723 O O . GLU A 1 97 ? -43.686 -21.196 -106.604 1.00 18.17 97 GLU A O 1
ATOM 729 N N . VAL A 1 98 ? -42.395 -19.880 -107.895 1.00 23.85 98 VAL A N 1
ATOM 730 C CA . VAL A 1 98 ? -43.458 -18.929 -108.206 1.00 19.27 98 VAL A CA 1
ATOM 731 C C . VAL A 1 98 ? -44.528 -19.599 -109.064 1.00 19.96 98 VAL A C 1
ATOM 732 O O . VAL A 1 98 ? -44.216 -20.420 -109.928 1.00 22.85 98 VAL A O 1
ATOM 736 N N . ARG A 1 99 ? -45.788 -19.252 -108.814 1.00 21.64 99 ARG A N 1
ATOM 737 C CA . ARG A 1 99 ? -46.914 -19.833 -109.537 1.00 19.24 99 ARG A CA 1
ATOM 738 C C . ARG A 1 99 ? -47.935 -18.786 -109.948 1.00 19.15 99 ARG A C 1
ATOM 739 O O . ARG A 1 99 ? -48.259 -17.882 -109.176 1.00 17.74 99 ARG A O 1
ATOM 747 N N . VAL A 1 100 ? -48.457 -18.927 -111.163 1.00 17.50 100 VAL A N 1
ATOM 748 C CA . VAL A 1 100 ? -49.433 -17.985 -111.693 1.00 19.93 100 VAL A CA 1
ATOM 749 C C . VAL A 1 100 ? -50.673 -18.712 -112.210 1.00 22.30 100 VAL A C 1
ATOM 750 O O . VAL A 1 100 ? -50.571 -19.602 -113.055 1.00 24.51 100 VAL A O 1
ATOM 754 N N . ARG A 1 101 ? -51.841 -18.334 -111.699 1.00 24.94 101 ARG A N 1
ATOM 755 C CA . ARG A 1 101 ? -53.103 -18.922 -112.145 1.00 26.08 101 ARG A CA 1
ATOM 756 C C . ARG A 1 101 ? -53.965 -17.896 -112.869 1.00 28.49 101 ARG A C 1
ATOM 757 O O . ARG A 1 101 ? -53.951 -16.712 -112.530 1.00 31.57 101 ARG A O 1
ATOM 765 N N . LEU A 1 102 ? -54.724 -18.359 -113.857 1.00 26.15 102 LEU A N 1
ATOM 766 C CA . LEU A 1 102 ? -55.636 -17.493 -114.597 1.00 23.08 102 LEU A CA 1
ATOM 767 C C . LEU A 1 102 ? -57.071 -17.992 -114.461 1.00 23.30 102 LEU A C 1
ATOM 768 O O . LEU A 1 102 ? -57.350 -19.172 -114.672 1.00 21.61 102 LEU A O 1
ATOM 773 N N . LEU A 1 103 ? -57.980 -17.090 -114.107 1.00 24.22 103 LEU A N 1
ATOM 774 C CA . LEU A 1 103 ? -59.372 -17.460 -113.884 1.00 25.68 103 LEU A CA 1
ATOM 775 C C . LEU A 1 103 ? -60.316 -16.671 -114.786 1.00 26.98 103 LEU A C 1
ATOM 776 O O . LEU A 1 103 ? -60.451 -15.454 -114.650 1.00 27.36 103 LEU A O 1
ATOM 781 N N . ASP A 1 104 ? -60.969 -17.376 -115.705 1.00 22.18 104 ASP A N 1
ATOM 782 C CA . ASP A 1 104 ? -61.886 -16.751 -116.650 1.00 19.78 104 ASP A CA 1
ATOM 783 C C . ASP A 1 104 ? -63.246 -16.462 -116.024 1.00 20.86 104 ASP A C 1
ATOM 784 O O . ASP A 1 104 ? -63.805 -17.296 -115.312 1.00 21.88 104 ASP A O 1
ATOM 789 N N . PHE A 1 105 ? -63.769 -15.273 -116.301 1.00 21.72 105 PHE A N 1
ATOM 790 C CA . PHE A 1 105 ? -65.119 -14.906 -115.893 1.00 20.98 105 PHE A CA 1
ATOM 791 C C . PHE A 1 105 ? -65.971 -14.602 -117.113 1.00 20.17 105 PHE A C 1
ATOM 792 O O . PHE A 1 105 ? -65.552 -13.842 -117.986 1.00 21.91 105 PHE A O 1
ATOM 800 N N . PRO A 1 106 ? -67.170 -15.199 -117.183 1.00 20.92 106 PRO A N 1
ATOM 801 C CA . PRO A 1 106 ? -68.147 -14.758 -118.181 1.00 19.99 106 PRO A CA 1
ATOM 802 C C . PRO A 1 106 ? -68.414 -13.265 -118.022 1.00 24.81 106 PRO A C 1
ATOM 803 O O . PRO A 1 106 ? -68.417 -12.775 -116.892 1.00 25.97 106 PRO A O 1
ATOM 807 N N . LYS A 1 107 ? -68.622 -12.558 -119.129 1.00 25.39 107 LYS A N 1
ATOM 808 C CA . LYS A 1 107 ? -68.829 -11.112 -119.092 1.00 24.46 107 LYS A CA 1
ATOM 809 C C . LYS A 1 107 ? -70.003 -10.728 -118.195 1.00 24.36 107 LYS A C 1
ATOM 810 O O . LYS A 1 107 ? -70.024 -9.644 -117.611 1.00 23.48 107 LYS A O 1
ATOM 816 N N . ALA A 1 108 ? -70.971 -11.632 -118.083 1.00 21.43 108 ALA A N 1
ATOM 817 C CA . ALA A 1 108 ? -72.142 -11.408 -117.248 1.00 20.90 108 ALA A CA 1
ATOM 818 C C . ALA A 1 108 ? -71.828 -11.623 -115.770 1.00 20.43 108 ALA A C 1
ATOM 819 O O . ALA A 1 108 ? -72.629 -11.267 -114.906 1.00 19.96 108 ALA A O 1
ATOM 821 N N . ASN A 1 109 ? -70.667 -12.212 -115.489 1.00 19.29 109 ASN A N 1
ATOM 822 C CA . ASN A 1 109 ? -70.243 -12.479 -114.116 1.00 16.67 109 ASN A CA 1
ATOM 823 C C . ASN A 1 109 ? -69.340 -11.411 -113.534 1.00 17.70 109 ASN A C 1
ATOM 824 O O . ASN A 1 109 ? -69.097 -11.386 -112.326 1.00 19.37 109 ASN A O 1
ATOM 829 N N . MET A 1 110 ? -68.846 -10.526 -114.390 1.00 16.91 110 MET A N 1
ATOM 830 C CA . MET A 1 110 ? -67.892 -9.522 -113.950 1.00 16.35 110 MET A CA 1
ATOM 831 C C . MET A 1 110 ? -68.563 -8.170 -113.752 1.00 19.09 110 MET A C 1
ATOM 832 O O . MET A 1 110 ? -68.831 -7.451 -114.713 1.00 20.82 110 MET A O 1
ATOM 837 N N . GLY A 1 111 ? -68.832 -7.833 -112.495 1.00 20.33 111 GLY A N 1
ATOM 838 C CA . GLY A 1 111 ? -69.386 -6.536 -112.158 1.00 19.05 111 GLY A CA 1
ATOM 839 C C . GLY A 1 111 ? -68.377 -5.438 -112.419 1.00 19.91 111 GLY A C 1
ATOM 840 O O . GLY A 1 111 ? -67.174 -5.624 -112.222 1.00 23.29 111 GLY A O 1
ATOM 841 N N . MET A 1 112 ? -68.867 -4.294 -112.879 1.00 16.35 112 MET A N 1
ATOM 842 C CA . MET A 1 112 ? -68.008 -3.164 -113.196 1.00 16.91 112 MET A CA 1
ATOM 843 C C . MET A 1 11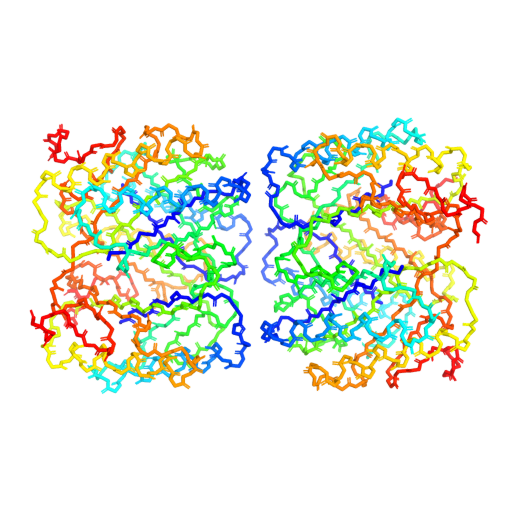2 ? -68.403 -1.952 -112.366 1.00 19.40 112 MET A C 1
ATOM 844 O O . MET A 1 112 ? -69.177 -2.066 -111.414 1.00 18.21 112 MET A O 1
ATOM 849 N N . ALA A 1 113 ? -67.870 -0.793 -112.735 1.00 22.09 113 ALA A N 1
ATOM 850 C CA . ALA A 1 113 ? -68.231 0.451 -112.072 1.00 21.63 113 ALA A CA 1
ATOM 851 C C . ALA A 1 113 ? -69.713 0.736 -112.267 1.00 23.05 113 ALA A C 1
ATOM 852 O O . ALA A 1 113 ? -70.240 0.593 -113.369 1.00 23.65 113 ALA A O 1
ATOM 854 N N . GLY A 1 114 ? -70.385 1.124 -111.190 1.00 24.14 114 GLY A N 1
ATOM 855 C CA . GLY A 1 114 ? -71.793 1.466 -111.260 1.00 21.18 114 GLY A CA 1
ATOM 856 C C . GLY A 1 114 ? -72.737 0.309 -110.984 1.00 22.69 114 GLY A C 1
ATOM 857 O O . GLY A 1 114 ? -73.951 0.458 -111.116 1.00 29.17 114 GLY A O 1
ATOM 858 N N . GLY A 1 115 ? -72.190 -0.845 -110.615 1.00 21.26 115 GLY A N 1
ATOM 859 C CA . GLY A 1 115 ? -73.008 -1.972 -110.198 1.00 21.24 115 GLY A CA 1
ATOM 860 C C . GLY A 1 115 ? -73.704 -2.739 -111.310 1.00 18.96 115 GLY A C 1
ATOM 861 O O . GLY A 1 115 ? -74.725 -3.387 -111.076 1.00 18.57 115 GLY A O 1
ATOM 862 N N . ILE A 1 116 ? -73.164 -2.662 -112.522 1.00 16.36 116 ILE A N 1
ATOM 863 C CA . ILE A 1 116 ? -73.658 -3.479 -113.627 1.00 19.83 116 ILE A CA 1
ATOM 864 C C . ILE A 1 116 ? -72.519 -4.311 -114.205 1.00 19.39 116 ILE A C 1
ATOM 865 O O . ILE A 1 116 ? -71.347 -3.984 -114.018 1.00 22.34 116 ILE A O 1
ATOM 870 N N . SER A 1 117 ? -72.868 -5.384 -114.907 1.00 19.52 117 SER A N 1
ATOM 871 C CA . SER A 1 117 ? -71.871 -6.309 -115.440 1.00 21.47 117 SER A CA 1
ATOM 872 C C . SER A 1 117 ? -71.255 -5.804 -116.740 1.00 21.23 117 SER A C 1
ATOM 873 O O . SER A 1 117 ? -71.767 -4.874 -117.364 1.00 18.46 117 SER A O 1
ATOM 876 N N . ALA A 1 118 ? -70.152 -6.430 -117.141 1.00 19.54 118 ALA A N 1
ATOM 877 C CA . ALA A 1 118 ? -69.486 -6.093 -118.394 1.00 20.40 118 ALA A CA 1
ATOM 878 C C . ALA A 1 118 ? -70.397 -6.385 -119.580 1.00 19.63 118 ALA A C 1
ATOM 879 O O . ALA A 1 118 ? -70.376 -5.671 -120.583 1.00 21.09 118 ALA A O 1
ATOM 881 N N . LYS A 1 119 ? -71.196 -7.439 -119.456 1.00 20.63 119 LYS A N 1
ATOM 882 C CA . LYS A 1 119 ? -72.168 -7.790 -120.483 1.00 27.85 119 LYS A CA 1
ATOM 883 C C . LYS A 1 119 ? -73.222 -6.698 -120.625 1.00 21.53 119 LYS A C 1
ATOM 884 O O . LYS A 1 119 ? -73.639 -6.363 -121.735 1.00 21.47 119 LYS A O 1
ATOM 890 N N . ALA A 1 120 ? -73.643 -6.143 -119.493 1.00 21.16 120 ALA A N 1
ATOM 891 C CA . ALA A 1 120 ? -74.643 -5.081 -119.482 1.00 17.98 120 ALA A CA 1
ATOM 892 C C . ALA A 1 120 ? -74.104 -3.805 -120.121 1.00 20.02 120 ALA A C 1
ATOM 893 O O . ALA A 1 120 ? -74.863 -3.011 -120.676 1.00 22.19 120 ALA A O 1
ATOM 895 N N . MET A 1 121 ? -72.791 -3.612 -120.040 1.00 23.33 121 MET A N 1
ATOM 896 C CA . MET A 1 121 ? -72.150 -2.449 -120.645 1.00 27.05 121 MET A CA 1
ATOM 897 C C . MET A 1 121 ? -72.031 -2.609 -122.155 1.00 33.67 121 MET A C 1
ATOM 898 O O . MET A 1 121 ? -71.788 -1.640 -122.874 1.00 35.77 121 MET A O 1
ATOM 903 N N . GLY A 1 122 ? -72.192 -3.840 -122.628 1.00 38.11 122 GLY A N 1
ATOM 904 C CA . GLY A 1 122 ? -72.126 -4.122 -124.048 1.00 43.15 122 GLY A CA 1
ATOM 905 C C . GLY A 1 122 ? -70.832 -4.791 -124.469 1.00 47.40 122 GLY A C 1
ATOM 906 O O . GLY A 1 122 ? -70.660 -5.138 -125.638 1.00 47.68 122 GLY A O 1
ATOM 907 N N . ARG A 1 123 ? -69.918 -4.972 -123.522 1.00 50.83 123 ARG A N 1
ATOM 908 C CA . ARG A 1 123 ? -68.652 -5.634 -123.814 1.00 55.00 123 ARG A CA 1
ATOM 909 C C . ARG A 1 123 ? -68.869 -7.115 -124.104 1.00 57.51 123 ARG A C 1
ATOM 910 O O . ARG A 1 123 ? -68.128 -7.726 -124.874 1.00 55.63 123 ARG A O 1
ATOM 934 N N . TYR B 2 2 ? -34.576 -6.858 -70.088 1.00 23.83 2 TYR B N 1
ATOM 935 C CA . TYR B 2 2 ? -35.521 -6.998 -71.184 1.00 25.86 2 TYR B CA 1
ATOM 936 C C . TYR B 2 2 ? -35.392 -5.839 -72.165 1.00 24.55 2 TYR B C 1
ATOM 937 O O . TYR B 2 2 ? -35.569 -4.678 -71.791 1.00 25.84 2 TYR B O 1
ATOM 946 N N . VAL B 2 3 ? -35.109 -6.158 -73.423 1.00 24.98 3 VAL B N 1
ATOM 947 C CA . VAL B 2 3 ? -35.061 -5.144 -74.465 1.00 20.49 3 VAL B CA 1
ATOM 948 C C . VAL B 2 3 ? -36.330 -5.211 -75.303 1.00 20.18 3 VAL B C 1
ATOM 949 O O . VAL B 2 3 ? -36.542 -6.163 -76.051 1.00 22.29 3 VAL B O 1
ATOM 953 N N . THR B 2 4 ? -37.181 -4.201 -75.162 1.00 21.53 4 THR B N 1
ATOM 954 C CA . THR B 2 4 ? -38.430 -4.156 -75.909 1.00 19.46 4 THR B CA 1
ATOM 955 C C . THR B 2 4 ? -38.362 -3.089 -76.993 1.00 19.39 4 THR B C 1
ATOM 956 O O . THR B 2 4 ? -38.407 -1.892 -76.712 1.00 21.63 4 THR B O 1
ATOM 960 N N . ILE B 2 5 ? -38.253 -3.539 -78.237 1.00 19.42 5 ILE B N 1
ATOM 961 C CA . ILE B 2 5 ? -38.071 -2.637 -79.364 1.00 22.25 5 ILE B CA 1
ATOM 962 C C . ILE B 2 5 ? -39.394 -2.298 -80.044 1.00 21.71 5 ILE B C 1
ATOM 963 O O . ILE B 2 5 ? -40.154 -3.186 -80.426 1.00 22.74 5 ILE B O 1
ATOM 968 N N . SER B 2 6 ? -39.666 -1.004 -80.180 1.00 23.47 6 SER B N 1
ATOM 969 C CA . SER B 2 6 ? -40.816 -0.537 -80.942 1.00 18.33 6 SER B CA 1
ATOM 970 C C . SER B 2 6 ? -40.347 -0.010 -82.290 1.00 21.70 6 SER B C 1
ATOM 971 O O . SER B 2 6 ? -39.639 0.995 -82.360 1.00 24.15 6 SER B O 1
ATOM 974 N N . ALA B 2 7 ? -40.735 -0.698 -83.358 1.00 20.93 7 ALA B N 1
ATOM 975 C CA . ALA B 2 7 ? -40.324 -0.313 -84.700 1.00 22.35 7 ALA B CA 1
ATOM 976 C C . ALA B 2 7 ? -41.520 -0.220 -85.638 1.00 22.56 7 ALA B C 1
ATOM 977 O O . ALA B 2 7 ? -42.428 -1.048 -85.584 1.00 20.84 7 ALA B O 1
ATOM 979 N N . THR B 2 8 ? -41.520 0.799 -86.491 1.00 21.90 8 THR B N 1
ATOM 980 C CA . THR B 2 8 ? -42.536 0.922 -87.526 1.00 20.90 8 THR B CA 1
ATOM 981 C C . THR B 2 8 ? -42.350 -0.197 -88.544 1.00 23.32 8 THR B C 1
ATOM 982 O O . THR B 2 8 ? -41.227 -0.642 -88.783 1.00 16.48 8 THR B O 1
ATOM 986 N N . GLU B 2 9 ? -43.450 -0.654 -89.137 1.00 26.69 9 GLU B N 1
ATOM 987 C CA . GLU B 2 9 ? -43.406 -1.792 -90.051 1.00 30.31 9 GLU B CA 1
ATOM 988 C C . GLU B 2 9 ? -42.609 -1.478 -91.314 1.00 25.49 9 GLU B C 1
ATOM 989 O O . GLU B 2 9 ? -42.396 -0.314 -91.653 1.00 22.50 9 GLU B O 1
ATOM 995 N N . GLY B 2 10 ? -42.165 -2.525 -92.003 1.00 26.16 10 GLY B N 1
ATOM 996 C CA . GLY B 2 10 ? -41.452 -2.361 -93.256 1.00 26.37 10 GLY B CA 1
ATOM 997 C C . GLY B 2 10 ? -40.141 -3.119 -93.334 1.00 26.56 10 GLY B C 1
ATOM 998 O O . GLY B 2 10 ? -39.625 -3.362 -94.425 1.00 26.67 10 GLY B O 1
ATOM 999 N N . LEU B 2 11 ? -39.594 -3.488 -92.180 1.00 26.36 11 LEU B N 1
ATOM 1000 C CA . LEU B 2 11 ? -38.333 -4.221 -92.137 1.00 26.95 11 LEU B CA 1
ATOM 1001 C C . LEU B 2 11 ? -38.490 -5.635 -92.686 1.00 27.54 11 LEU B C 1
ATOM 1002 O O . LEU B 2 11 ? -39.506 -6.290 -92.457 1.00 27.17 11 LEU B O 1
ATOM 1007 N N . SER B 2 12 ? -37.478 -6.097 -93.413 1.00 23.87 12 SER B N 1
ATOM 1008 C CA . SER B 2 12 ? -37.463 -7.462 -93.922 1.00 23.72 12 SER B CA 1
ATOM 1009 C C . SER B 2 12 ? -37.305 -8.447 -92.770 1.00 23.16 12 SER B C 1
ATOM 1010 O O . SER B 2 12 ? -36.976 -8.053 -91.652 1.00 19.35 12 SER B O 1
ATOM 1013 N N . ALA B 2 13 ? -37.540 -9.726 -93.043 1.00 24.07 13 ALA B N 1
ATOM 1014 C CA . ALA B 2 13 ? -37.360 -10.759 -92.031 1.00 24.98 13 ALA B CA 1
ATOM 1015 C C . ALA B 2 13 ? -35.895 -10.845 -91.615 1.00 24.96 13 ALA B C 1
ATOM 1016 O O . ALA B 2 13 ? -35.584 -11.099 -90.451 1.00 22.27 13 ALA B O 1
ATOM 1018 N N . GLU B 2 14 ? -35.003 -10.619 -92.576 1.00 26.50 14 GLU B N 1
ATOM 1019 C CA . GLU B 2 14 ? -33.565 -10.663 -92.332 1.00 28.14 14 GLU B CA 1
ATOM 1020 C C . GLU B 2 14 ? -33.116 -9.554 -91.389 1.00 25.87 14 GLU B C 1
ATOM 1021 O O . GLU B 2 14 ? -32.284 -9.779 -90.508 1.00 22.91 14 GLU B O 1
ATOM 1027 N N . LYS B 2 15 ? -33.659 -8.357 -91.586 1.00 25.45 15 LYS B N 1
ATOM 1028 C CA . LYS B 2 15 ? -33.272 -7.207 -90.780 1.00 26.15 15 LYS B CA 1
ATOM 1029 C C . LYS B 2 15 ? -33.810 -7.301 -89.358 1.00 25.21 15 LYS B C 1
ATOM 1030 O O . LYS B 2 15 ? -33.145 -6.876 -88.416 1.00 23.15 15 LYS B O 1
ATOM 1036 N N . LYS B 2 16 ? -35.015 -7.845 -89.206 1.00 28.23 16 LYS B N 1
ATOM 1037 C CA . LYS B 2 16 ? -35.586 -8.060 -87.880 1.00 26.10 16 LYS B CA 1
ATOM 1038 C C . LYS B 2 16 ? -34.719 -9.026 -87.085 1.00 23.71 16 LYS B C 1
ATOM 1039 O O . LYS B 2 16 ? -34.459 -8.816 -85.900 1.00 18.07 16 LYS B O 1
ATOM 1045 N N . LYS B 2 17 ? -34.279 -10.086 -87.753 1.00 19.23 17 LYS B N 1
ATOM 1046 C CA . LYS B 2 17 ? -33.416 -11.084 -87.137 1.00 20.17 17 LYS B CA 1
ATOM 1047 C C . LYS B 2 17 ? -32.106 -10.451 -86.682 1.00 20.55 17 LYS B C 1
ATOM 1048 O O . LYS B 2 17 ? -31.693 -10.614 -85.534 1.00 22.62 17 LYS B O 1
ATOM 1054 N N . GLN B 2 18 ? -31.463 -9.720 -87.587 1.00 24.02 18 GLN B N 1
ATOM 1055 C CA . GLN B 2 18 ? -30.210 -9.040 -87.275 1.00 21.03 18 GLN B CA 1
ATOM 1056 C C . GLN B 2 18 ? -30.410 -7.974 -86.203 1.00 18.61 18 GLN B C 1
ATOM 1057 O O . GLN B 2 18 ? -29.550 -7.782 -85.346 1.00 18.35 18 GLN B O 1
ATOM 1063 N N . LEU B 2 19 ? -31.545 -7.281 -86.259 1.00 14.94 19 LEU B N 1
ATOM 1064 C CA . LEU B 2 19 ? -31.861 -6.260 -85.266 1.00 17.96 19 LEU B CA 1
ATOM 1065 C C . LEU B 2 19 ? -31.878 -6.856 -83.865 1.00 19.13 19 LEU B C 1
ATOM 1066 O O . LEU B 2 19 ? -31.253 -6.328 -82.949 1.00 20.99 19 LEU B O 1
ATOM 1071 N N . LEU B 2 20 ? -32.587 -7.969 -83.713 1.00 17.09 20 LEU B N 1
ATOM 1072 C CA . LEU B 2 20 ? -32.720 -8.625 -82.419 1.00 19.19 20 LEU B CA 1
ATOM 1073 C C . LEU B 2 20 ? -31.405 -9.254 -81.965 1.00 19.81 20 LEU B C 1
ATOM 1074 O O . LEU B 2 20 ? -31.008 -9.104 -80.810 1.00 17.58 20 LEU B O 1
ATOM 1079 N N . GLU B 2 21 ? -30.735 -9.953 -82.878 1.00 18.73 21 GLU B N 1
ATOM 1080 C CA . GLU B 2 21 ? -29.463 -10.602 -82.569 1.00 21.01 21 GLU B CA 1
ATOM 1081 C C . GLU B 2 21 ? -28.410 -9.602 -82.105 1.00 20.78 21 GLU B C 1
ATOM 1082 O O . GLU B 2 21 ? -27.742 -9.813 -81.092 1.00 18.58 21 GLU B O 1
ATOM 1088 N N . ARG B 2 22 ? -28.271 -8.511 -82.849 1.00 18.49 22 ARG B N 1
ATOM 1089 C CA . ARG B 2 22 ? -27.224 -7.537 -82.576 1.00 18.43 22 ARG B CA 1
ATOM 1090 C C . ARG B 2 22 ? -27.612 -6.585 -81.447 1.00 19.63 22 ARG B C 1
ATOM 1091 O O . ARG B 2 22 ? -26.757 -5.894 -80.892 1.00 19.02 22 ARG B O 1
ATOM 1099 N N . SER B 2 23 ? -28.897 -6.555 -81.105 1.00 18.18 23 SER B N 1
ATOM 1100 C CA . SER B 2 23 ? -29.337 -5.836 -79.914 1.00 20.01 23 SER B CA 1
ATOM 1101 C C . SER B 2 23 ? -28.944 -6.635 -78.680 1.00 20.99 23 SER B C 1
ATOM 1102 O O . SER B 2 23 ? -28.512 -6.072 -77.672 1.00 19.78 23 SER B O 1
ATOM 1105 N N . SER B 2 24 ? -29.094 -7.953 -78.771 1.00 23.06 24 SER B N 1
ATOM 1106 C CA . SER B 2 24 ? -28.655 -8.847 -77.710 1.00 25.96 24 SER B CA 1
ATOM 1107 C C . SER B 2 24 ? -27.141 -8.758 -77.555 1.00 24.88 24 SER B C 1
ATOM 1108 O O . SER B 2 24 ? -26.626 -8.713 -76.438 1.00 24.56 24 SER B O 1
ATOM 1111 N N . ASP B 2 25 ? -26.438 -8.726 -78.685 1.00 23.20 25 ASP B N 1
ATOM 1112 C CA . ASP B 2 25 ? -24.989 -8.541 -78.692 1.00 22.01 25 ASP B CA 1
ATOM 1113 C C . ASP B 2 25 ? -24.600 -7.241 -77.999 1.00 25.07 25 ASP B C 1
ATOM 1114 O O . ASP B 2 25 ? -23.629 -7.195 -77.243 1.00 28.05 25 ASP B O 1
ATOM 1119 N N . ALA B 2 26 ? -25.366 -6.188 -78.264 1.00 26.01 26 ALA B N 1
ATOM 1120 C CA . ALA B 2 26 ? -25.093 -4.873 -77.701 1.00 28.00 26 ALA B CA 1
ATOM 1121 C C . ALA B 2 26 ? -25.210 -4.881 -76.180 1.00 24.19 26 ALA B C 1
ATOM 1122 O O . ALA B 2 26 ? -24.425 -4.235 -75.490 1.00 21.69 26 ALA B O 1
ATOM 1124 N N . VAL B 2 27 ? -26.189 -5.619 -75.665 1.00 22.77 27 VAL B N 1
ATOM 1125 C CA . VAL B 2 27 ? -26.421 -5.697 -74.226 1.00 26.40 27 VAL B CA 1
ATOM 1126 C C . VAL B 2 27 ? -25.291 -6.440 -73.518 1.00 28.68 27 VAL B C 1
ATOM 1127 O O . VAL B 2 27 ? -24.754 -5.964 -72.518 1.00 27.69 27 VAL B O 1
ATOM 1131 N N . VAL B 2 28 ? -24.939 -7.607 -74.048 1.00 28.55 28 VAL B N 1
ATOM 1132 C CA . VAL B 2 28 ? -23.874 -8.427 -73.483 1.00 27.34 28 VAL B CA 1
ATOM 1133 C C . VAL B 2 28 ? -22.552 -7.663 -73.457 1.00 26.90 28 VAL B C 1
ATOM 1134 O O . VAL B 2 28 ? -21.769 -7.785 -72.516 1.00 26.67 28 VAL B O 1
ATOM 1138 N N . GLN B 2 29 ? -22.320 -6.854 -74.484 1.00 28.47 29 GLN B N 1
ATOM 1139 C CA . GLN B 2 29 ? -21.069 -6.116 -74.601 1.00 33.83 29 GLN B CA 1
ATOM 1140 C C . GLN B 2 29 ? -21.055 -4.853 -73.739 1.00 32.14 29 GLN B C 1
ATOM 1141 O O . GLN B 2 29 ? -20.048 -4.544 -73.103 1.00 31.66 29 GLN B O 1
ATOM 1147 N N . SER B 2 30 ? -22.171 -4.131 -73.716 1.00 30.81 30 SER B N 1
ATOM 1148 C CA . SER B 2 30 ? -22.249 -2.859 -73.000 1.00 32.51 30 SER B CA 1
ATOM 1149 C C . SER B 2 30 ? -22.174 -3.003 -71.482 1.00 28.17 30 SER B C 1
ATOM 1150 O O . SER B 2 30 ? -21.437 -2.273 -70.822 1.00 33.59 30 SER B O 1
ATOM 1153 N N . ILE B 2 31 ? -22.948 -3.931 -70.931 1.00 22.17 31 ILE B N 1
ATOM 1154 C CA . ILE B 2 31 ? -23.077 -4.039 -69.482 1.00 22.49 31 ILE B CA 1
ATOM 1155 C C . ILE B 2 31 ? -22.656 -5.404 -68.948 1.00 23.97 31 ILE B C 1
ATOM 1156 O O . ILE B 2 31 ? -22.949 -5.745 -67.803 1.00 26.95 31 ILE B O 1
ATOM 1161 N N . GLY B 2 32 ? -21.971 -6.181 -69.782 1.00 23.36 32 GLY B N 1
ATOM 1162 C CA . GLY B 2 32 ? -21.428 -7.462 -69.369 1.00 33.07 32 GLY B CA 1
ATOM 1163 C C . GLY B 2 32 ? -22.456 -8.463 -68.873 1.00 30.11 32 GLY B C 1
ATOM 1164 O O . GLY B 2 32 ? -22.136 -9.349 -68.083 1.00 30.68 32 GLY B O 1
ATOM 1165 N N . ALA B 2 33 ? -23.694 -8.322 -69.333 1.00 26.86 33 ALA B N 1
ATOM 1166 C CA . ALA B 2 33 ? -24.755 -9.241 -68.943 1.00 26.39 33 ALA B CA 1
ATOM 1167 C C . ALA B 2 33 ? -24.597 -10.575 -69.662 1.00 27.64 33 ALA B C 1
ATOM 1168 O O . ALA B 2 33 ? -24.337 -10.607 -70.864 1.00 23.52 33 ALA B O 1
ATOM 1170 N N . PRO B 2 34 ? -24.741 -11.683 -68.920 1.00 30.50 34 PRO B N 1
ATOM 1171 C CA . PRO B 2 34 ? -24.684 -13.024 -69.510 1.00 28.79 34 PRO B CA 1
ATOM 1172 C C . PRO B 2 34 ? -25.786 -13.228 -70.546 1.00 27.05 34 PRO B C 1
ATOM 1173 O O . PRO B 2 34 ? -26.907 -12.759 -70.343 1.00 24.77 34 PRO B O 1
ATOM 1177 N N . LEU B 2 35 ? -25.459 -13.914 -71.638 1.00 26.84 35 LEU B N 1
ATOM 1178 C CA . LEU B 2 35 ? -26.403 -14.153 -72.728 1.00 26.02 35 LEU B CA 1
ATOM 1179 C C . LEU B 2 35 ? -27.676 -14.846 -72.252 1.00 30.20 35 LEU B C 1
ATOM 1180 O O . LEU B 2 35 ? -28.769 -14.556 -72.740 1.00 31.16 35 LEU B O 1
ATOM 1185 N N . ALA B 2 36 ? -27.529 -15.749 -71.288 1.00 30.59 36 ALA B N 1
ATOM 1186 C CA . ALA B 2 36 ? -28.652 -16.532 -70.780 1.00 30.37 36 ALA B CA 1
ATOM 1187 C C . ALA B 2 36 ? -29.728 -15.664 -70.125 1.00 30.03 36 ALA B C 1
ATOM 1188 O O . ALA B 2 36 ? -30.852 -16.117 -69.913 1.00 28.31 36 ALA B O 1
ATOM 1190 N N . SER B 2 37 ? -29.383 -14.419 -69.811 1.00 30.35 37 SER B N 1
ATOM 1191 C CA . SER B 2 37 ? -30.306 -13.519 -69.128 1.00 29.99 37 SER B CA 1
ATOM 1192 C C . SER B 2 37 ? -30.950 -12.510 -70.077 1.00 32.35 37 SER B C 1
ATOM 1193 O O . SER B 2 37 ? -31.978 -11.914 -69.755 1.00 37.81 37 SER B O 1
ATOM 1196 N N . VAL B 2 38 ? -30.343 -12.323 -71.245 1.00 29.79 38 VAL B N 1
ATOM 1197 C CA . VAL B 2 38 ? -30.785 -11.297 -72.185 1.00 26.16 38 VAL B CA 1
ATOM 1198 C C . VAL B 2 38 ? -32.002 -11.728 -73.003 1.00 25.45 38 VAL B C 1
ATOM 1199 O O . VAL B 2 38 ? -32.005 -12.797 -73.615 1.00 22.72 38 VAL B O 1
ATOM 1203 N N . ARG B 2 39 ? -33.032 -10.885 -73.009 1.00 19.61 39 ARG B N 1
ATOM 1204 C CA . ARG B 2 39 ? -34.229 -11.129 -73.810 1.00 22.46 39 ARG B CA 1
ATOM 1205 C C . ARG B 2 39 ? -34.594 -9.911 -74.652 1.00 24.38 39 ARG B C 1
ATOM 1206 O O . ARG B 2 39 ? -34.607 -8.785 -74.155 1.00 27.56 39 ARG B O 1
ATOM 1214 N N . VAL B 2 40 ? -34.894 -10.141 -75.926 1.00 23.39 40 VAL B N 1
ATOM 1215 C CA . VAL B 2 40 ? -35.293 -9.063 -76.824 1.00 20.98 40 VAL B CA 1
ATOM 1216 C C . VAL B 2 40 ? -36.659 -9.347 -77.445 1.00 22.85 40 VAL B C 1
ATOM 1217 O O . VAL B 2 40 ? -36.887 -10.422 -78.001 1.00 25.51 40 VAL B O 1
ATOM 1221 N N . MET B 2 41 ? -37.566 -8.379 -77.340 1.00 15.80 41 MET B N 1
ATOM 1222 C CA . MET B 2 41 ? -38.904 -8.509 -77.909 1.00 16.65 41 MET B CA 1
ATOM 1223 C C . MET B 2 41 ? -39.193 -7.382 -78.898 1.00 18.45 41 MET B C 1
ATOM 1224 O O . MET B 2 41 ? -38.789 -6.240 -78.683 1.00 22.15 41 MET B O 1
ATOM 1229 N N . LEU B 2 42 ? -39.896 -7.708 -79.979 1.00 16.76 42 LEU B N 1
ATOM 1230 C CA . LEU B 2 42 ? -40.163 -6.739 -81.037 1.00 15.92 42 LEU B CA 1
ATOM 1231 C C . LEU B 2 42 ? -41.652 -6.467 -81.217 1.00 19.39 42 LEU B C 1
ATOM 1232 O O . LEU B 2 42 ? -42.436 -7.379 -81.480 1.00 21.91 42 LEU B O 1
ATOM 1237 N N . HIS B 2 43 ? -42.033 -5.202 -81.072 1.00 24.12 43 HIS B N 1
ATOM 1238 C CA . HIS B 2 43 ? -43.399 -4.771 -81.339 1.00 25.34 43 HIS B CA 1
ATOM 1239 C C . HIS B 2 43 ? -43.434 -3.893 -82.586 1.00 24.92 43 HIS B C 1
ATOM 1240 O O . HIS B 2 43 ? -42.804 -2.836 -82.628 1.00 24.86 43 HIS B O 1
ATOM 1247 N N . GLU B 2 44 ? -44.164 -4.340 -83.603 1.00 23.09 44 GLU B N 1
ATOM 1248 C CA . GLU B 2 44 ? -44.252 -3.597 -84.855 1.00 25.46 44 GLU B CA 1
ATOM 1249 C C . GLU B 2 44 ? -45.427 -2.630 -84.862 1.00 25.00 44 GLU B C 1
ATOM 1250 O O . GLU B 2 44 ? -46.549 -2.998 -84.519 1.00 27.80 44 GLU B O 1
ATOM 1256 N N . LEU B 2 45 ? -45.157 -1.391 -85.263 1.00 26.66 45 LEU B N 1
ATOM 1257 C CA . LEU B 2 45 ? -46.183 -0.357 -85.330 1.00 24.07 45 LEU B CA 1
ATOM 1258 C C . LEU B 2 45 ? -46.719 -0.199 -86.749 1.00 22.93 45 LEU B C 1
ATOM 1259 O O . LEU B 2 45 ? -45.994 0.234 -87.645 1.00 21.55 45 LEU B O 1
ATOM 1264 N N . PRO B 2 46 ? -47.997 -0.550 -86.954 1.00 23.54 46 PRO B N 1
ATOM 1265 C CA . PRO B 2 46 ? -48.667 -0.416 -88.252 1.00 26.97 46 PRO B CA 1
ATOM 1266 C C . PRO B 2 46 ? -48.655 1.020 -88.769 1.00 26.18 46 PRO B C 1
ATOM 1267 O O . PRO B 2 46 ? -48.423 1.952 -87.997 1.00 23.23 46 PRO B O 1
ATOM 1271 N N . GLY B 2 47 ? -48.901 1.189 -90.064 1.00 29.12 47 GLY B N 1
ATOM 1272 C CA . GLY B 2 47 ? -48.962 2.510 -90.660 1.00 30.56 47 GLY B CA 1
ATOM 1273 C C . GLY B 2 47 ? -50.050 3.354 -90.027 1.00 31.01 47 GLY B C 1
ATOM 1274 O O . GLY B 2 47 ? -51.205 2.938 -89.952 1.00 34.67 47 GLY B O 1
ATOM 1275 N N . GLY B 2 48 ? -49.678 4.539 -89.557 1.00 28.83 48 GLY B N 1
ATOM 1276 C CA . GLY B 2 48 ? -50.630 5.440 -88.934 1.00 28.86 48 GLY B CA 1
ATOM 1277 C C . GLY B 2 48 ? -50.702 5.290 -87.426 1.00 26.51 48 GLY B C 1
ATOM 1278 O O . GLY B 2 48 ? -51.401 6.050 -86.757 1.00 29.49 48 GLY B O 1
ATOM 1279 N N . HIS B 2 49 ? -49.981 4.310 -86.889 1.00 22.20 49 HIS B N 1
ATOM 1280 C CA . HIS B 2 49 ? -49.967 4.077 -85.446 1.00 21.73 49 HIS B CA 1
ATOM 1281 C C . HIS B 2 49 ? -48.760 4.729 -84.777 1.00 20.20 49 HIS B C 1
ATOM 1282 O O . HIS B 2 49 ? -48.442 4.430 -83.626 1.00 20.70 49 HIS B O 1
ATOM 1289 N N . TYR B 2 50 ? -48.094 5.622 -85.500 1.00 20.45 50 TYR B N 1
ATOM 1290 C CA . TYR B 2 50 ? -46.941 6.329 -84.958 1.00 19.09 50 TYR B CA 1
ATOM 1291 C C . TYR B 2 50 ? -46.922 7.792 -85.390 1.00 18.92 50 TYR B C 1
ATOM 1292 O O . TYR B 2 50 ? -46.701 8.102 -86.560 1.00 20.41 50 TYR B O 1
ATOM 1301 N N . LEU B 2 51 ? -47.156 8.687 -84.436 1.00 18.78 51 LEU B N 1
ATOM 1302 C CA . LEU B 2 51 ? -47.089 10.116 -84.707 1.00 18.81 51 LEU B CA 1
ATOM 1303 C C . LEU B 2 51 ? -45.740 10.669 -84.257 1.00 22.94 51 LEU B C 1
ATOM 1304 O O . LEU B 2 51 ? -45.346 10.511 -83.101 1.00 24.52 51 LEU B O 1
ATOM 1309 N N . ASN B 2 52 ? -45.035 11.311 -85.183 1.00 22.92 52 ASN B N 1
ATOM 1310 C CA . ASN B 2 52 ? -43.693 11.818 -84.924 1.00 23.11 52 ASN B CA 1
ATOM 1311 C C . ASN B 2 52 ? -43.591 13.309 -85.231 1.00 22.63 52 ASN B C 1
ATOM 1312 O O . ASN B 2 52 ? -43.506 13.706 -86.393 1.00 22.35 52 ASN B O 1
ATOM 1317 N N . ALA B 2 53 ? -43.600 14.121 -84.176 1.00 25.81 53 ALA B N 1
ATOM 1318 C CA . ALA B 2 53 ? -43.573 15.578 -84.293 1.00 26.74 53 ALA B CA 1
ATOM 1319 C C . ALA B 2 53 ? -44.716 16.092 -85.164 1.00 26.88 53 ALA B C 1
ATOM 1320 O O . ALA B 2 53 ? -44.541 17.021 -85.951 1.00 27.24 53 ALA B O 1
ATOM 1322 N N . GLY B 2 54 ? -45.886 15.479 -85.016 1.00 26.62 54 GLY B N 1
ATOM 1323 C CA . GLY B 2 54 ? -47.066 15.895 -85.750 1.00 29.02 54 GLY B CA 1
ATOM 1324 C C . GLY B 2 54 ? -47.177 15.273 -87.128 1.00 27.57 54 GLY B C 1
ATOM 1325 O O . GLY B 2 54 ? -48.114 15.562 -87.873 1.00 29.17 54 GLY B O 1
ATOM 1326 N N . GLN B 2 55 ? -46.221 14.414 -87.468 1.00 25.44 55 GLN B N 1
ATOM 1327 C CA . GLN B 2 55 ? -46.204 13.772 -88.778 1.00 27.11 55 GLN B CA 1
ATOM 1328 C C . GLN B 2 55 ? -46.442 12.268 -88.675 1.00 24.54 55 GLN B C 1
ATOM 1329 O O . GLN B 2 55 ? -45.858 11.593 -87.828 1.00 20.67 55 GLN B O 1
ATOM 1335 N N . PHE B 2 56 ? -47.306 11.751 -89.544 1.00 21.85 56 PHE B N 1
ATOM 1336 C CA . PHE B 2 56 ? -47.557 10.317 -89.617 1.00 22.92 56 PHE B CA 1
ATOM 1337 C C . PHE B 2 56 ? -46.622 9.654 -90.626 1.00 20.26 56 PHE B C 1
ATOM 1338 O O . PHE B 2 56 ? -45.929 10.334 -91.383 1.00 21.64 56 PHE B O 1
ATOM 1346 N N . ASN B 2 57 ? -46.609 8.324 -90.616 1.00 19.62 57 ASN B N 1
ATOM 1347 C CA . ASN B 2 57 ? -45.892 7.522 -91.608 1.00 23.09 57 ASN B CA 1
ATOM 1348 C C . ASN B 2 57 ? -44.403 7.832 -91.748 1.00 26.22 57 ASN B C 1
ATOM 1349 O O . ASN B 2 57 ? -43.857 7.781 -92.850 1.00 29.01 57 ASN B O 1
ATOM 1354 N N . THR B 2 58 ? -43.746 8.151 -90.639 1.00 26.21 58 THR B N 1
ATOM 1355 C CA . THR B 2 58 ? -42.295 8.302 -90.646 1.00 23.38 58 THR B CA 1
ATOM 1356 C C . THR B 2 58 ? -41.656 7.055 -90.044 1.00 25.84 58 THR B C 1
ATOM 1357 O O . THR B 2 58 ? -42.283 6.368 -89.238 1.00 28.28 58 THR B O 1
ATOM 1361 N N . PRO B 2 59 ? -40.411 6.748 -90.446 1.00 26.04 59 PRO B N 1
ATOM 1362 C CA . PRO B 2 59 ? -39.689 5.626 -89.837 1.00 25.83 59 PRO B CA 1
ATOM 1363 C C . PRO B 2 59 ? -39.520 5.811 -88.330 1.00 26.70 59 PRO B C 1
ATOM 1364 O O . PRO B 2 59 ? -39.279 6.928 -87.873 1.00 24.34 59 PRO B O 1
ATOM 1368 N N . GLY B 2 60 ? -39.654 4.728 -87.574 1.00 23.60 60 GLY B N 1
ATOM 1369 C CA . GLY B 2 60 ? -39.530 4.793 -86.131 1.00 23.32 60 GLY B CA 1
ATOM 1370 C C . GLY B 2 60 ? -38.804 3.597 -85.548 1.00 24.18 60 GLY B C 1
ATOM 1371 O O . GLY B 2 60 ? -39.024 2.459 -85.964 1.00 23.27 60 GLY B O 1
ATOM 1372 N N . LEU B 2 61 ? -37.929 3.863 -84.582 1.00 26.32 61 LEU B N 1
ATOM 1373 C CA . LEU B 2 61 ? -37.196 2.811 -83.889 1.00 22.60 61 LEU B CA 1
ATOM 1374 C C . LEU B 2 61 ? -36.872 3.249 -82.466 1.00 17.78 61 LEU B C 1
ATOM 1375 O O . LEU B 2 61 ? -36.046 4.136 -82.253 1.00 16.56 61 LEU B O 1
ATOM 1380 N N . MET B 2 62 ? -37.526 2.623 -81.494 1.00 20.24 62 MET B N 1
ATOM 1381 C CA . MET B 2 62 ? -37.362 3.013 -80.099 1.00 22.62 62 MET B CA 1
ATOM 1382 C C . MET B 2 62 ? -37.085 1.816 -79.195 1.00 21.38 62 MET B C 1
ATOM 1383 O O . MET B 2 62 ? -37.837 0.840 -79.187 1.00 19.00 62 MET B O 1
ATOM 1388 N N . PHE B 2 63 ? -35.998 1.910 -78.434 1.00 15.92 63 PHE B N 1
ATOM 1389 C CA . PHE B 2 63 ? -35.592 0.859 -77.508 1.00 16.25 63 PHE B CA 1
ATOM 1390 C C . PHE B 2 63 ? -36.019 1.180 -76.083 1.00 18.29 63 PHE B C 1
ATOM 1391 O O . PHE B 2 63 ? -35.887 2.316 -75.631 1.00 20.13 63 PHE B O 1
ATOM 1399 N N . VAL B 2 64 ? -36.525 0.174 -75.378 1.00 17.34 64 VAL B N 1
ATOM 1400 C CA . VAL B 2 64 ? -36.779 0.298 -73.947 1.00 22.44 64 VAL B CA 1
ATOM 1401 C C . VAL B 2 64 ? -36.160 -0.881 -73.210 1.00 22.58 64 VAL B C 1
ATOM 1402 O O . VAL B 2 64 ? -36.471 -2.035 -73.503 1.00 26.27 64 VAL B O 1
ATOM 1406 N N . VAL B 2 65 ? -35.283 -0.589 -72.256 1.00 18.69 65 VAL B N 1
ATOM 1407 C CA . VAL B 2 65 ? -34.604 -1.642 -71.512 1.00 19.18 65 VAL B CA 1
ATOM 1408 C C . VAL B 2 65 ? -35.072 -1.717 -70.062 1.00 21.56 65 VAL B C 1
ATOM 1409 O O . VAL B 2 65 ? -34.834 -0.802 -69.274 1.00 22.80 65 VAL B O 1
ATOM 1413 N N . ASP B 2 66 ? -35.744 -2.812 -69.724 1.00 22.63 66 ASP B N 1
ATOM 1414 C CA . ASP B 2 66 ? -36.133 -3.091 -68.347 1.00 24.59 66 ASP B CA 1
ATOM 1415 C C . ASP B 2 66 ? -35.052 -3.917 -67.668 1.00 22.42 66 ASP B C 1
ATOM 1416 O O . ASP B 2 66 ? -34.840 -5.085 -68.026 1.00 19.58 66 ASP B O 1
ATOM 1421 N N . PHE B 2 67 ? -34.377 -3.323 -66.686 1.00 19.66 67 PHE B N 1
ATOM 1422 C CA . PHE B 2 67 ? -33.258 -4.005 -66.031 1.00 25.74 67 PHE B CA 1
ATOM 1423 C C . PHE B 2 67 ? -33.137 -3.666 -64.553 1.00 26.27 67 PHE B C 1
ATOM 1424 O O . PHE B 2 67 ? -33.862 -2.818 -64.045 1.00 21.66 67 PHE B O 1
ATOM 1432 N N . ILE B 2 68 ? -32.241 -4.373 -63.869 1.00 28.06 68 ILE B N 1
ATOM 1433 C CA . ILE B 2 68 ? -32.055 -4.240 -62.429 1.00 30.46 68 ILE B CA 1
ATOM 1434 C C . ILE B 2 68 ? -31.318 -2.958 -62.062 1.00 26.79 68 ILE B C 1
ATOM 1435 O O . ILE B 2 68 ? -30.378 -2.558 -62.750 1.00 24.24 68 ILE B O 1
ATOM 1440 N N . GLU B 2 69 ? -31.760 -2.316 -60.983 1.00 25.91 69 GLU B N 1
ATOM 1441 C CA . GLU B 2 69 ? -31.031 -1.201 -60.391 1.00 28.92 69 GLU B CA 1
ATOM 1442 C C . GLU B 2 69 ? -29.582 -1.595 -60.120 1.00 29.24 69 GLU B C 1
ATOM 1443 O O . GLU B 2 69 ? -29.296 -2.748 -59.799 1.00 29.29 69 GLU B O 1
ATOM 1449 N N . GLY B 2 70 ? -28.665 -0.643 -60.255 1.00 34.13 70 GLY B N 1
ATOM 1450 C CA . GLY B 2 70 ? -27.280 -0.902 -59.910 1.00 34.13 70 GLY B CA 1
ATOM 1451 C C . GLY B 2 70 ? -26.246 -0.530 -60.956 1.00 38.44 70 GLY B C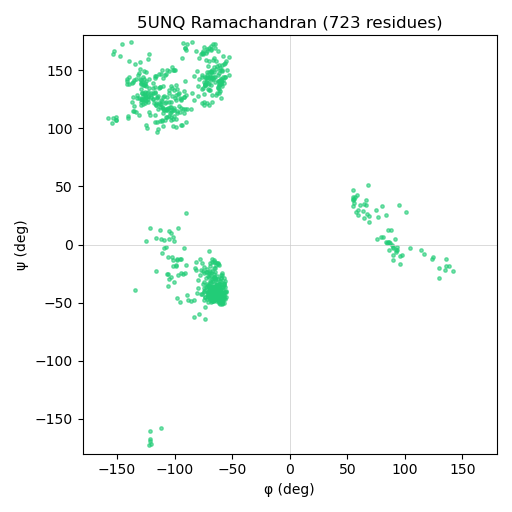 1
ATOM 1452 O O . GLY B 2 70 ? -25.107 -0.217 -60.606 1.00 47.45 70 GLY B O 1
ATOM 1453 N N . ARG B 2 71 ? -26.628 -0.572 -62.231 1.00 33.18 71 ARG B N 1
ATOM 1454 C CA . ARG B 2 71 ? -25.694 -0.271 -63.316 1.00 37.23 71 ARG B CA 1
ATOM 1455 C C . ARG B 2 71 ? -25.088 1.122 -63.161 1.00 40.90 71 ARG B C 1
ATOM 1456 O O . ARG B 2 71 ? -25.775 2.073 -62.789 1.00 44.64 71 ARG B O 1
ATOM 1464 N N . THR B 2 72 ? -23.794 1.229 -63.441 1.00 36.71 72 THR B N 1
ATOM 1465 C CA . THR B 2 72 ? -23.077 2.495 -63.330 1.00 33.69 72 THR B CA 1
ATOM 1466 C C . THR B 2 72 ? -23.479 3.469 -64.432 1.00 32.48 72 THR B C 1
ATOM 1467 O O . THR B 2 72 ? -24.134 3.085 -65.402 1.00 29.82 72 THR B O 1
ATOM 1471 N N . GLU B 2 73 ? -23.074 4.727 -64.281 1.00 32.20 73 GLU B N 1
ATOM 1472 C CA . GLU B 2 73 ? -23.370 5.757 -65.272 1.00 33.31 73 GLU B CA 1
ATOM 1473 C C . GLU B 2 73 ? -22.723 5.439 -66.619 1.00 28.21 73 GLU B C 1
ATOM 1474 O O . GLU B 2 73 ? -23.301 5.705 -67.674 1.00 26.38 73 GLU B O 1
ATOM 1480 N N . GLU B 2 74 ? -21.521 4.870 -66.578 1.00 27.53 74 GLU B N 1
ATOM 1481 C CA . GLU B 2 74 ? -20.793 4.532 -67.798 1.00 33.58 74 GLU B CA 1
ATOM 1482 C C . GLU B 2 74 ? -21.449 3.370 -68.538 1.00 28.17 74 GLU B C 1
ATOM 1483 O O . GLU B 2 74 ? -21.471 3.349 -69.770 1.00 27.12 74 GLU B O 1
ATOM 1489 N N . GLN B 2 75 ? -21.990 2.415 -67.787 1.00 25.25 75 GLN B N 1
ATOM 1490 C CA . GLN B 2 75 ? -22.730 1.309 -68.381 1.00 27.40 75 GLN B CA 1
ATOM 1491 C C . GLN B 2 75 ? -24.002 1.811 -69.057 1.00 26.95 75 GLN B C 1
ATOM 1492 O O . GLN B 2 75 ? -24.374 1.336 -70.130 1.00 27.65 75 GLN B O 1
ATOM 1498 N N . ARG B 2 76 ? -24.661 2.777 -68.424 1.00 25.83 76 ARG B N 1
ATOM 1499 C CA . ARG B 2 76 ? -25.873 3.370 -68.978 1.00 23.52 76 ARG B CA 1
ATOM 1500 C C . ARG B 2 76 ? -25.576 4.114 -70.275 1.00 24.15 76 ARG B C 1
ATOM 1501 O O . ARG B 2 76 ? -26.323 4.009 -71.247 1.00 23.60 76 ARG B O 1
ATOM 1509 N N . ASN B 2 77 ? -24.478 4.862 -70.286 1.00 22.57 77 ASN B N 1
ATOM 1510 C CA . ASN B 2 77 ? -24.089 5.620 -71.468 1.00 25.37 77 ASN B CA 1
ATOM 1511 C C . ASN B 2 77 ? -23.600 4.716 -72.594 1.00 23.89 77 ASN B C 1
ATOM 1512 O O . ASN B 2 77 ? -23.709 5.063 -73.770 1.00 24.79 77 ASN B O 1
ATOM 1517 N N . ALA B 2 78 ? -23.065 3.556 -72.230 1.00 25.81 78 ALA B N 1
ATOM 1518 C CA . ALA B 2 78 ? -22.565 2.602 -73.215 1.00 21.86 78 ALA B CA 1
ATOM 1519 C C . ALA B 2 78 ? -23.702 1.795 -73.832 1.00 23.66 78 ALA B C 1
ATOM 1520 O O . ALA B 2 78 ? -23.683 1.490 -75.024 1.00 18.93 78 ALA B O 1
ATOM 1522 N N . LEU B 2 79 ? -24.690 1.450 -73.012 1.00 27.38 79 LEU B N 1
ATOM 1523 C CA . LEU B 2 79 ? -25.833 0.670 -73.472 1.00 25.02 79 LEU B CA 1
ATOM 1524 C C . LEU B 2 79 ? -26.682 1.472 -74.450 1.00 26.65 79 LEU B C 1
ATOM 1525 O O . LEU B 2 79 ? -27.123 0.953 -75.477 1.00 27.90 79 LEU B O 1
ATOM 1530 N N . ILE B 2 80 ? -26.904 2.740 -74.121 1.00 22.51 80 ILE B N 1
ATOM 1531 C CA . ILE B 2 80 ? -27.656 3.646 -74.979 1.00 22.53 80 ILE B CA 1
ATOM 1532 C C . ILE B 2 80 ? -26.946 3.839 -76.316 1.00 21.99 80 ILE B C 1
ATOM 1533 O O . ILE B 2 80 ? -27.569 3.784 -77.375 1.00 19.86 80 ILE B O 1
ATOM 1538 N N . ALA B 2 81 ? -25.634 4.045 -76.256 1.00 22.85 81 ALA B N 1
ATOM 1539 C CA . ALA B 2 81 ? -24.836 4.281 -77.454 1.00 21.76 81 ALA B CA 1
ATOM 1540 C C . ALA B 2 81 ? -24.733 3.039 -78.338 1.00 22.26 81 ALA B C 1
ATOM 1541 O O . ALA B 2 81 ? -24.711 3.144 -79.564 1.00 24.80 81 ALA B O 1
ATOM 1543 N N . ALA B 2 82 ? -24.664 1.865 -77.716 1.00 21.73 82 ALA B N 1
ATOM 1544 C CA . ALA B 2 82 ? -24.504 0.621 -78.462 1.00 19.00 82 ALA B CA 1
ATOM 1545 C C . ALA B 2 82 ? -25.800 0.209 -79.154 1.00 18.18 82 ALA B C 1
ATOM 1546 O O . ALA B 2 82 ? -25.782 -0.246 -80.296 1.00 16.64 82 ALA B O 1
ATOM 1548 N N . LEU B 2 83 ? -26.920 0.366 -78.456 1.00 21.87 83 LEU B N 1
ATOM 1549 C CA . LEU B 2 83 ? -28.220 0.029 -79.022 1.00 22.55 83 LEU B CA 1
ATOM 1550 C C . LEU B 2 83 ? -28.600 1.004 -80.130 1.00 22.41 83 LEU B C 1
ATOM 1551 O O . LEU B 2 83 ? -29.189 0.612 -81.137 1.00 20.14 83 LEU B O 1
ATOM 1556 N N . SER B 2 84 ? -28.258 2.274 -79.939 1.00 23.12 84 SER B N 1
ATOM 1557 C CA . SER B 2 84 ? -28.529 3.299 -80.940 1.00 22.61 84 SER B CA 1
ATOM 1558 C C . SER B 2 84 ? -27.708 3.056 -82.202 1.00 24.84 84 SER B C 1
ATOM 1559 O O . SER B 2 84 ? -28.209 3.200 -83.318 1.00 26.40 84 SER B O 1
ATOM 1562 N N . LYS B 2 85 ? -26.445 2.686 -82.013 1.00 29.41 85 LYS B N 1
ATOM 1563 C CA . LYS B 2 85 ? -25.540 2.416 -83.125 1.00 26.57 85 LYS B CA 1
ATOM 1564 C C . LYS B 2 85 ? -26.011 1.221 -83.946 1.00 24.21 85 LYS B C 1
ATOM 1565 O O . LYS B 2 85 ? -26.088 1.293 -85.173 1.00 25.05 85 LYS B O 1
ATOM 1571 N N . THR B 2 86 ? -26.330 0.123 -83.268 1.00 25.48 86 THR B N 1
ATOM 1572 C CA . THR B 2 86 ? -26.730 -1.097 -83.960 1.00 29.78 86 THR B CA 1
ATOM 1573 C C . THR B 2 86 ? -28.130 -0.966 -84.557 1.00 26.50 86 THR B C 1
ATOM 1574 O O . THR B 2 86 ? -28.471 -1.658 -85.514 1.00 25.64 86 THR B O 1
ATOM 1578 N N . GLY B 2 87 ? -28.936 -0.070 -83.995 1.00 23.38 87 GLY B N 1
ATOM 1579 C CA . GLY B 2 87 ? -30.264 0.180 -84.520 1.00 16.49 87 GLY B CA 1
ATOM 1580 C C . GLY B 2 87 ? -30.188 0.893 -85.854 1.00 24.34 87 GLY B C 1
ATOM 1581 O O . GLY B 2 87 ? -30.969 0.621 -86.766 1.00 22.91 87 GLY B O 1
ATOM 1582 N N . THR B 2 88 ? -29.229 1.805 -85.969 1.00 18.90 88 THR B N 1
ATOM 1583 C CA . THR B 2 88 ? -29.031 2.564 -87.196 1.00 22.54 88 THR B CA 1
ATOM 1584 C C . THR B 2 88 ? -28.380 1.712 -88.279 1.00 26.95 88 THR B C 1
ATOM 1585 O O . THR B 2 88 ? -28.834 1.691 -89.423 1.00 26.62 88 THR B O 1
ATOM 1589 N N . GLU B 2 89 ? -27.320 1.002 -87.909 1.00 28.84 89 GLU B N 1
ATOM 1590 C CA . GLU B 2 89 ? -26.585 0.173 -88.856 1.00 28.77 89 GLU B CA 1
ATOM 1591 C C . GLU B 2 89 ? -27.452 -0.946 -89.430 1.00 29.54 89 GLU B C 1
ATOM 1592 O O . GLU B 2 89 ? -27.247 -1.376 -90.564 1.00 34.15 89 GLU B O 1
ATOM 1598 N N . THR B 2 90 ? -28.426 -1.408 -88.652 1.00 24.83 90 THR B N 1
ATOM 1599 C CA . THR B 2 90 ? -29.301 -2.486 -89.098 1.00 22.42 90 THR B CA 1
ATOM 1600 C C . THR B 2 90 ? -30.482 -1.968 -89.919 1.00 19.98 90 THR B C 1
ATOM 1601 O O . THR B 2 90 ? -30.766 -2.485 -91.000 1.00 21.20 90 THR B O 1
ATOM 1605 N N . THR B 2 91 ? -31.158 -0.942 -89.410 1.00 14.95 91 THR B N 1
ATOM 1606 C CA . THR B 2 91 ? -32.397 -0.468 -90.022 1.00 17.97 91 THR B CA 1
ATOM 1607 C C . THR B 2 91 ? -32.191 0.657 -91.036 1.00 21.18 91 THR B C 1
ATOM 1608 O O . THR B 2 91 ? -33.013 0.845 -91.931 1.00 21.96 91 THR B O 1
ATOM 1612 N N . GLY B 2 92 ? -31.107 1.410 -90.889 1.00 21.22 92 GLY B N 1
ATOM 1613 C CA . GLY B 2 92 ? -30.843 2.528 -91.779 1.00 22.34 92 GLY B CA 1
ATOM 1614 C C . GLY B 2 92 ? -31.331 3.851 -91.216 1.00 26.47 92 GLY B C 1
ATOM 1615 O O . GLY B 2 92 ? -30.930 4.920 -91.679 1.00 27.63 92 GLY B O 1
ATOM 1616 N N . ILE B 2 93 ? -32.204 3.777 -90.216 1.00 27.46 93 ILE B N 1
ATOM 1617 C CA . ILE B 2 93 ? -32.703 4.967 -89.536 1.00 25.00 93 ILE B CA 1
ATOM 1618 C C . ILE B 2 93 ? -31.579 5.640 -88.755 1.00 25.46 93 ILE B C 1
ATOM 1619 O O . ILE B 2 93 ? -30.961 5.012 -87.899 1.00 28.19 93 ILE B O 1
ATOM 1624 N N . PRO B 2 94 ? -31.314 6.924 -89.047 1.00 26.74 94 PRO B N 1
ATOM 1625 C CA . PRO B 2 94 ? -30.216 7.666 -88.415 1.00 28.66 94 PRO B CA 1
ATOM 1626 C C . PRO B 2 94 ? -30.366 7.779 -86.899 1.00 27.46 94 PRO B C 1
ATOM 1627 O O . PRO B 2 94 ? -31.484 7.720 -86.386 1.00 24.82 94 PRO B O 1
ATOM 1631 N N . GLU B 2 95 ? -29.248 7.946 -86.198 1.00 28.11 95 GLU B N 1
ATOM 1632 C CA . GLU B 2 95 ? -29.252 8.003 -84.738 1.00 30.86 95 GLU B CA 1
ATOM 1633 C C . GLU B 2 95 ? -29.985 9.232 -84.206 1.00 31.22 95 GLU B C 1
ATOM 1634 O O . GLU B 2 95 ? -30.313 9.303 -83.022 1.00 33.68 95 GLU B O 1
ATOM 1640 N N . SER B 2 96 ? -30.237 10.198 -85.083 1.00 31.08 96 SER B N 1
ATOM 1641 C CA . SER B 2 96 ? -30.976 11.396 -84.706 1.00 31.41 96 SER B CA 1
ATOM 1642 C C . SER B 2 96 ? -32.440 11.066 -84.421 1.00 29.41 96 SER B C 1
ATOM 1643 O O . SER B 2 96 ? -33.121 11.798 -83.704 1.00 29.99 96 SER B O 1
ATOM 1646 N N . GLU B 2 97 ? -32.916 9.960 -84.984 1.00 26.50 97 GLU B N 1
ATOM 1647 C CA . GLU B 2 97 ? -34.303 9.543 -84.809 1.00 27.11 97 GLU B CA 1
ATOM 1648 C C . GLU B 2 97 ? -34.430 8.355 -83.859 1.00 26.75 97 GLU B C 1
ATOM 1649 O O . GLU B 2 97 ? -35.477 8.158 -83.239 1.00 23.40 97 GLU B O 1
ATOM 1655 N N . VAL B 2 98 ? -33.369 7.560 -83.756 1.00 23.52 98 VAL B N 1
ATOM 1656 C CA . VAL B 2 98 ? -33.363 6.398 -82.871 1.00 22.02 98 VAL B CA 1
ATOM 1657 C C . VAL B 2 98 ? -33.322 6.837 -81.407 1.00 20.87 98 VAL B C 1
ATOM 1658 O O . VAL B 2 98 ? -32.610 7.776 -81.054 1.00 25.19 98 VAL B O 1
ATOM 1662 N N . ARG B 2 99 ? -34.097 6.160 -80.563 1.00 18.61 99 ARG B N 1
ATOM 1663 C CA . ARG B 2 99 ? -34.148 6.477 -79.140 1.00 19.41 99 ARG B CA 1
ATOM 1664 C C . ARG B 2 99 ? -33.996 5.225 -78.278 1.00 20.73 99 ARG B C 1
ATOM 1665 O O . ARG B 2 99 ? -34.453 4.144 -78.651 1.00 17.78 99 ARG B O 1
ATOM 1673 N N . VAL B 2 100 ? -33.349 5.380 -77.125 1.00 20.93 100 VAL B N 1
ATOM 1674 C CA . VAL B 2 100 ? -33.191 4.286 -76.170 1.00 20.57 100 VAL B CA 1
ATOM 1675 C C . VAL B 2 100 ? -33.549 4.746 -74.757 1.00 15.79 100 VAL B C 1
ATOM 1676 O O . VAL B 2 100 ? -33.012 5.739 -74.274 1.00 23.01 100 VAL B O 1
ATOM 1680 N N . ARG B 2 101 ? -34.456 4.027 -74.099 1.00 20.34 101 ARG B N 1
ATOM 1681 C CA . ARG B 2 101 ? -34.816 4.333 -72.715 1.00 25.73 101 ARG B CA 1
ATOM 1682 C C . ARG B 2 101 ? -34.356 3.241 -71.757 1.00 22.35 101 ARG B C 1
ATOM 1683 O O . ARG B 2 101 ? -34.339 2.061 -72.105 1.00 21.92 101 ARG B O 1
ATOM 1691 N N . LEU B 2 102 ? -33.997 3.649 -70.544 1.00 20.43 102 LEU B N 1
ATOM 1692 C CA . LEU B 2 102 ? -33.584 2.718 -69.501 1.00 19.31 102 LEU B CA 1
ATOM 1693 C C . LEU B 2 102 ? -34.518 2.812 -68.297 1.00 20.68 102 LEU B C 1
ATOM 1694 O O . LEU B 2 102 ? -34.721 3.892 -67.744 1.00 18.73 102 LEU B O 1
ATOM 1699 N N . LEU B 2 103 ? -35.082 1.680 -67.891 1.00 21.05 103 LEU B N 1
ATOM 1700 C CA . LEU B 2 103 ? -35.996 1.658 -66.756 1.00 23.96 103 LEU B CA 1
ATOM 1701 C C . LEU B 2 103 ? -35.446 0.811 -65.611 1.00 25.40 103 LEU B C 1
ATOM 1702 O O . LEU B 2 103 ? -35.352 -0.411 -65.720 1.00 23.90 103 LEU B O 1
ATOM 1707 N N . ASP B 2 104 ? -35.086 1.474 -64.515 1.00 24.80 104 ASP B N 1
ATOM 1708 C CA . ASP B 2 104 ? -34.546 0.794 -63.342 1.00 29.24 104 ASP B CA 1
ATOM 1709 C C . ASP B 2 104 ? -35.622 0.030 -62.579 1.00 32.08 104 ASP B C 1
ATOM 1710 O O . ASP B 2 104 ? -36.728 0.531 -62.378 1.00 32.02 104 ASP B O 1
ATOM 1715 N N . PHE B 2 105 ? -35.287 -1.183 -62.156 1.00 30.10 105 PHE B N 1
ATOM 1716 C CA . PHE B 2 105 ? -36.179 -1.988 -61.333 1.00 27.91 105 PHE B CA 1
ATOM 1717 C C . PHE B 2 105 ? -35.531 -2.326 -59.997 1.00 28.01 105 PHE B C 1
ATOM 1718 O O . PHE B 2 105 ? -34.400 -2.810 -59.961 1.00 30.85 105 PHE B O 1
ATOM 1726 N N . PRO B 2 106 ? -36.241 -2.056 -58.893 1.00 27.88 106 PRO B N 1
ATOM 1727 C CA . PRO B 2 106 ? -35.811 -2.566 -57.588 1.00 26.84 106 PRO B CA 1
ATOM 1728 C C . PRO B 2 106 ? -35.755 -4.089 -57.606 1.00 23.31 106 PRO B C 1
ATOM 1729 O O . PRO B 2 106 ? -36.625 -4.718 -58.209 1.00 24.06 106 PRO B O 1
ATOM 1733 N N . LYS B 2 107 ? -34.747 -4.667 -56.962 1.00 23.50 107 LYS B N 1
ATOM 1734 C CA . LYS B 2 107 ? -34.553 -6.114 -56.982 1.00 24.24 107 LYS B CA 1
ATOM 1735 C C . LYS B 2 107 ? -35.752 -6.857 -56.399 1.00 26.32 107 LYS B C 1
ATOM 1736 O O . LYS B 2 107 ? -36.037 -7.991 -56.783 1.00 28.17 107 LYS B O 1
ATOM 1742 N N . ALA B 2 108 ? -36.460 -6.207 -55.482 1.00 22.44 108 ALA B N 1
ATOM 1743 C CA . ALA B 2 108 ? -37.658 -6.786 -54.891 1.00 20.31 108 ALA B CA 1
ATOM 1744 C C . ALA B 2 108 ? -38.787 -6.901 -55.914 1.00 21.51 108 ALA B C 1
ATOM 1745 O O . ALA B 2 108 ? -39.677 -7.740 -55.774 1.00 24.07 108 ALA B O 1
ATOM 1747 N N . ASN B 2 109 ? -38.741 -6.061 -56.944 1.00 17.96 109 ASN B N 1
ATOM 1748 C CA . ASN B 2 109 ? -39.819 -5.995 -57.929 1.00 22.52 109 ASN B CA 1
ATOM 1749 C C . ASN B 2 109 ? -39.589 -6.854 -59.172 1.00 18.65 109 ASN B C 1
ATOM 1750 O O . ASN B 2 109 ? -40.510 -7.068 -59.961 1.00 20.69 109 ASN B O 1
ATOM 1755 N N . MET B 2 110 ? -38.368 -7.342 -59.351 1.00 15.74 110 MET B N 1
ATOM 1756 C CA . MET B 2 110 ? -38.047 -8.117 -60.544 1.00 15.98 110 MET B CA 1
ATOM 1757 C C . MET B 2 110 ? -38.084 -9.616 -60.287 1.00 18.18 110 MET B C 1
ATOM 1758 O O . MET B 2 110 ? -37.200 -10.164 -59.632 1.00 19.73 110 MET B O 1
ATOM 1763 N N . GLY B 2 111 ? -39.107 -10.279 -60.813 1.00 22.14 111 GLY B N 1
ATOM 1764 C CA . GLY B 2 111 ? -39.201 -11.719 -60.696 1.00 21.49 111 GLY B CA 1
ATOM 1765 C C . GLY B 2 111 ? -38.174 -12.396 -61.582 1.00 23.26 111 GLY B C 1
ATOM 1766 O O . GLY B 2 111 ? -37.821 -11.884 -62.646 1.00 20.32 111 GLY B O 1
ATOM 1767 N N . MET B 2 112 ? -37.701 -13.555 -61.148 1.00 22.36 112 MET B N 1
ATOM 1768 C CA . MET B 2 112 ? -36.723 -14.311 -61.913 1.00 24.85 112 MET B CA 1
ATOM 1769 C C . MET B 2 112 ? -37.290 -15.685 -62.235 1.00 23.99 112 MET B C 1
ATOM 1770 O O . MET B 2 112 ? -38.480 -15.931 -62.042 1.00 27.60 112 MET B O 1
ATOM 1775 N N . ALA B 2 113 ? -36.439 -16.577 -62.729 1.00 23.96 113 ALA B N 1
ATOM 1776 C CA . ALA B 2 113 ? -36.847 -17.954 -62.965 1.00 19.69 113 ALA B CA 1
ATOM 1777 C C . ALA B 2 113 ? -37.252 -18.605 -61.647 1.00 20.90 113 ALA B C 1
ATOM 1778 O O . ALA B 2 113 ? -36.630 -18.363 -60.614 1.00 20.84 113 ALA B O 1
ATOM 1780 N N . GLY B 2 114 ? -38.305 -19.414 -61.680 1.00 22.23 114 GLY B N 1
ATOM 1781 C CA . GLY B 2 114 ? -38.753 -20.121 -60.495 1.00 20.77 114 GLY B CA 1
ATOM 1782 C C . GLY B 2 114 ? -39.815 -19.381 -59.704 1.00 20.09 114 GLY B C 1
ATOM 1783 O O . GLY B 2 114 ? -40.363 -19.914 -58.739 1.00 20.53 114 GLY B O 1
ATOM 1784 N N . GLY B 2 115 ? -40.104 -18.148 -60.105 1.00 18.98 115 GLY B N 1
ATOM 1785 C CA . GLY B 2 115 ? -41.157 -17.372 -59.475 1.00 17.80 115 GLY B CA 1
ATOM 1786 C C . GLY B 2 115 ? -40.737 -16.641 -58.213 1.00 20.02 115 GLY B C 1
ATOM 1787 O O . GLY B 2 115 ? -41.568 -16.351 -57.352 1.00 21.15 115 GLY B O 1
ATOM 1788 N N . ILE B 2 116 ? -39.448 -16.341 -58.098 1.00 20.34 116 ILE B N 1
ATOM 1789 C CA . ILE B 2 116 ? -38.949 -15.555 -56.975 1.00 23.35 116 ILE B CA 1
ATOM 1790 C C . ILE B 2 116 ? -38.239 -14.307 -57.491 1.00 24.98 116 ILE B C 1
ATOM 1791 O O . ILE B 2 116 ? -37.894 -14.224 -58.669 1.00 24.51 116 ILE B O 1
ATOM 1796 N N . SER B 2 117 ? -38.024 -13.339 -56.607 1.00 20.65 117 SER B N 1
ATOM 1797 C CA . SER B 2 117 ? -37.472 -12.050 -57.010 1.00 20.84 117 SER B CA 1
ATOM 1798 C C . SER B 2 117 ? -35.949 -12.055 -57.066 1.00 21.85 117 SER B C 1
ATOM 1799 O O . SER B 2 117 ? -35.304 -13.034 -56.692 1.00 29.46 117 SER B O 1
ATOM 1802 N N . ALA B 2 118 ? -35.383 -10.947 -57.535 1.00 21.09 118 ALA B N 1
ATOM 1803 C CA . ALA B 2 118 ? -33.936 -10.795 -57.624 1.00 23.29 118 ALA B CA 1
ATOM 1804 C C . ALA B 2 118 ? -33.328 -10.546 -56.246 1.00 21.38 118 ALA B C 1
ATOM 1805 O O . ALA B 2 118 ? -32.210 -10.974 -55.965 1.00 24.29 118 ALA B O 1
ATOM 1807 N N . LYS B 2 119 ? -34.070 -9.846 -55.394 1.00 19.68 119 LYS B N 1
ATOM 1808 C CA . LYS B 2 119 ? -33.631 -9.592 -54.027 1.00 22.39 119 LYS B CA 1
ATOM 1809 C C . LYS B 2 119 ? -33.564 -10.897 -53.244 1.00 22.12 119 LYS B C 1
ATOM 1810 O O . LYS B 2 119 ? -32.640 -11.115 -52.460 1.00 24.78 119 LYS B O 1
ATOM 1816 N N . ALA B 2 120 ? -34.550 -11.760 -53.467 1.00 18.67 120 ALA B N 1
ATOM 1817 C CA . ALA B 2 120 ? -34.595 -13.065 -52.818 1.00 19.32 120 ALA B CA 1
ATOM 1818 C C . ALA B 2 120 ? -33.369 -13.893 -53.188 1.00 24.68 120 ALA B C 1
ATOM 1819 O O . ALA B 2 120 ? -32.802 -14.587 -52.345 1.00 24.59 120 ALA B O 1
ATOM 1821 N N . MET B 2 121 ? -32.963 -13.805 -54.452 1.00 26.95 121 MET B N 1
ATOM 1822 C CA . MET B 2 121 ? -31.787 -14.520 -54.940 1.00 27.41 121 MET B CA 1
ATOM 1823 C C . MET B 2 121 ? -30.492 -13.878 -54.458 1.00 29.80 121 MET B C 1
ATOM 1824 O O . MET B 2 121 ? -29.490 -14.562 -54.255 1.00 31.34 121 MET B O 1
ATOM 1829 N N . GLY B 2 122 ? -30.513 -12.560 -54.297 1.00 33.46 122 GLY B N 1
ATOM 1830 C CA . GLY B 2 122 ? -29.341 -11.828 -53.854 1.00 29.37 122 GLY B CA 1
ATOM 1831 C C . GLY B 2 122 ? -28.525 -11.256 -54.999 1.00 28.47 122 GLY B C 1
ATOM 1832 O O . GLY B 2 122 ? -27.300 -11.174 -54.912 1.00 26.67 122 GLY B O 1
ATOM 1833 N N . 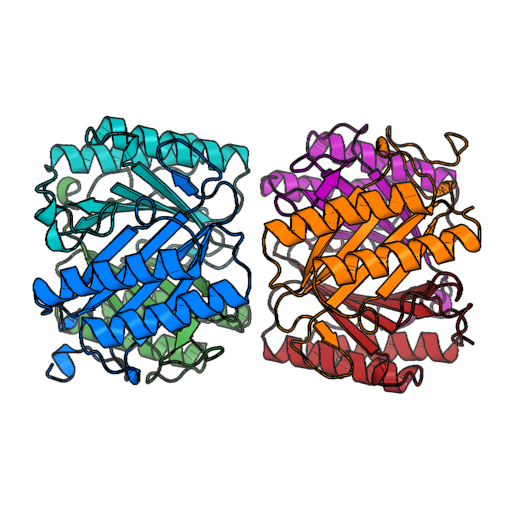ARG B 2 123 ? -29.207 -10.863 -56.072 1.00 28.15 123 ARG B N 1
ATOM 1834 C CA . ARG B 2 123 ? -28.552 -10.252 -57.227 1.00 28.47 123 ARG B CA 1
ATOM 1835 C C . ARG B 2 123 ? -27.799 -8.980 -56.847 1.00 29.24 123 ARG B C 1
ATOM 1836 O O . ARG B 2 123 ? -28.155 -8.296 -55.888 1.00 31.73 123 ARG B O 1
ATOM 1845 N N . PRO C 1 1 ? -41.094 13.394 -74.899 1.00 29.16 1 PRO D N 1
ATOM 1846 C CA . PRO C 1 1 ? -42.145 12.625 -74.224 1.00 28.58 1 PRO D CA 1
ATOM 1847 C C . PRO C 1 1 ? -42.727 11.537 -75.122 1.00 24.18 1 PRO D C 1
ATOM 1848 O O . PRO C 1 1 ? -42.951 11.779 -76.307 1.00 24.46 1 PRO D O 1
ATOM 1852 N N . TYR C 1 2 ? -42.969 10.357 -74.559 1.00 28.55 2 TYR D N 1
ATOM 1853 C CA . TYR C 1 2 ? -43.544 9.252 -75.317 1.00 23.93 2 TYR D CA 1
ATOM 1854 C C . TYR C 1 2 ? -44.948 8.921 -74.830 1.00 23.37 2 TYR D C 1
ATOM 1855 O O . TYR C 1 2 ? -45.139 8.535 -73.678 1.00 19.59 2 TYR D O 1
ATOM 1864 N N . VAL C 1 3 ? -45.927 9.070 -75.714 1.00 22.82 3 VAL D N 1
ATOM 1865 C CA . VAL C 1 3 ? -47.304 8.727 -75.389 1.00 21.70 3 VAL D CA 1
ATOM 1866 C C . VAL C 1 3 ? -47.669 7.379 -75.994 1.00 21.97 3 VAL D C 1
ATOM 1867 O O . VAL C 1 3 ? -47.821 7.257 -77.207 1.00 22.03 3 VAL D O 1
ATOM 1871 N N . THR C 1 4 ? -47.806 6.365 -75.147 1.00 20.09 4 THR D N 1
ATOM 1872 C CA . THR C 1 4 ? -48.154 5.033 -75.622 1.00 21.83 4 THR D CA 1
ATOM 1873 C C . THR C 1 4 ? -49.603 4.704 -75.281 1.00 21.63 4 THR D C 1
ATOM 1874 O O . THR C 1 4 ? -49.974 4.617 -74.111 1.00 18.94 4 THR D O 1
ATOM 1878 N N . ILE C 1 5 ? -50.415 4.522 -76.317 1.00 19.18 5 ILE D N 1
ATOM 1879 C CA . ILE C 1 5 ? -51.843 4.294 -76.147 1.00 21.68 5 ILE D CA 1
ATOM 1880 C C . ILE C 1 5 ? -52.230 2.844 -76.415 1.00 21.02 5 ILE D C 1
ATOM 1881 O O . ILE C 1 5 ? -51.902 2.286 -77.463 1.00 22.83 5 ILE D O 1
ATOM 1886 N N . SER C 1 6 ? -52.929 2.237 -75.460 1.00 17.15 6 SER D N 1
ATOM 1887 C CA . SER C 1 6 ? -53.489 0.906 -75.654 1.00 21.36 6 SER D CA 1
ATOM 1888 C C . SER C 1 6 ? -55.002 1.001 -75.810 1.00 21.90 6 SER D C 1
ATOM 1889 O O . SER C 1 6 ? -55.703 1.429 -74.894 1.00 20.56 6 SER D O 1
ATOM 1892 N N . ALA C 1 7 ? -55.500 0.610 -76.978 1.00 21.74 7 ALA D N 1
ATOM 1893 C CA . ALA C 1 7 ? -56.926 0.708 -77.266 1.00 19.57 7 ALA D CA 1
ATOM 1894 C C . ALA C 1 7 ? -57.484 -0.602 -77.809 1.00 18.98 7 ALA D C 1
ATOM 1895 O O . ALA C 1 7 ? -56.815 -1.308 -78.563 1.00 19.59 7 ALA D O 1
ATOM 1897 N N . THR C 1 8 ? -58.709 -0.927 -77.414 1.00 15.37 8 THR D N 1
ATOM 1898 C CA . THR C 1 8 ? -59.395 -2.089 -77.964 1.00 19.62 8 THR D CA 1
ATOM 1899 C C . THR C 1 8 ? -59.734 -1.830 -79.427 1.00 18.17 8 THR D C 1
ATOM 1900 O O . THR C 1 8 ? -59.945 -0.684 -79.824 1.00 18.56 8 THR D O 1
ATOM 1904 N N . GLU C 1 9 ? -59.772 -2.891 -80.228 1.00 19.47 9 GLU D N 1
ATOM 1905 C CA . GLU C 1 9 ? -60.064 -2.761 -81.653 1.00 21.57 9 GLU D CA 1
ATOM 1906 C C . GLU C 1 9 ? -61.487 -2.272 -81.900 1.00 19.56 9 GLU D C 1
ATOM 1907 O O . GLU C 1 9 ? -62.395 -2.563 -81.123 1.00 22.81 9 GLU D O 1
ATOM 1913 N N . GLY C 1 10 ? -61.674 -1.529 -82.986 1.00 24.17 10 GLY D N 1
ATOM 1914 C CA . GLY C 1 10 ? -62.999 -1.084 -83.376 1.00 24.82 10 GLY D CA 1
ATOM 1915 C C . GLY C 1 10 ? -63.053 0.326 -83.931 1.00 19.35 10 GLY D C 1
ATOM 1916 O O . GLY C 1 10 ? -63.982 0.674 -84.659 1.00 18.51 10 GLY D O 1
ATOM 1917 N N . LEU C 1 11 ? -62.059 1.139 -83.591 1.00 14.71 11 LEU D N 1
ATOM 1918 C CA . LEU C 1 11 ? -62.029 2.529 -84.034 1.00 20.24 11 LEU D CA 1
ATOM 1919 C C . LEU C 1 11 ? -61.780 2.645 -85.533 1.00 22.29 11 LEU D C 1
ATOM 1920 O O . LEU C 1 11 ? -61.029 1.861 -86.109 1.00 18.69 11 LEU D O 1
ATOM 1925 N N . SER C 1 12 ? -62.414 3.632 -86.156 1.00 23.80 12 SER D N 1
ATOM 1926 C CA . SER C 1 12 ? -62.193 3.914 -87.568 1.00 23.77 12 SER D CA 1
ATOM 1927 C C . SER C 1 12 ? -60.800 4.493 -87.774 1.00 25.56 12 SER D C 1
ATOM 1928 O O . SER C 1 12 ? -60.121 4.849 -86.811 1.00 24.56 12 SER D O 1
ATOM 1931 N N . ALA C 1 13 ? -60.377 4.589 -89.030 1.00 26.19 13 ALA D N 1
ATOM 1932 C CA . ALA C 1 13 ? -59.086 5.185 -89.350 1.00 26.15 13 ALA D CA 1
ATOM 1933 C C . ALA C 1 13 ? -59.062 6.654 -88.946 1.00 23.80 13 ALA D C 1
ATOM 1934 O O . ALA C 1 13 ? -58.033 7.177 -88.517 1.00 21.38 13 ALA D O 1
ATOM 1936 N N . GLU C 1 14 ? -60.210 7.311 -89.080 1.00 22.17 14 GLU D N 1
ATOM 1937 C CA . GLU C 1 14 ? -60.322 8.729 -88.773 1.00 22.16 14 GLU D CA 1
ATOM 1938 C C . GLU C 1 14 ? -60.247 8.988 -87.271 1.00 22.03 14 GLU D C 1
ATOM 1939 O O . GLU C 1 14 ? -59.606 9.943 -86.835 1.00 21.14 14 GLU D O 1
ATOM 1945 N N . LYS C 1 15 ? -60.903 8.140 -86.484 1.00 22.95 15 LYS D N 1
ATOM 1946 C CA . LYS C 1 15 ? -60.876 8.283 -85.032 1.00 25.46 15 LYS D CA 1
ATOM 1947 C C . LYS C 1 15 ? -59.478 8.012 -84.484 1.00 23.71 15 LYS D C 1
ATOM 1948 O O . LYS C 1 15 ? -59.046 8.656 -83.529 1.00 20.72 15 LYS D O 1
ATOM 1954 N N . LYS C 1 16 ? -58.775 7.059 -85.091 1.00 21.19 16 LYS D N 1
ATOM 1955 C CA . LYS C 1 16 ? -57.384 6.795 -84.739 1.00 18.81 16 LYS D CA 1
ATOM 1956 C C . LYS C 1 16 ? -56.522 8.022 -85.006 1.00 18.17 16 LYS D C 1
ATOM 1957 O O . LYS C 1 16 ? -55.687 8.398 -84.183 1.00 16.05 16 LYS D O 1
ATOM 1963 N N . LYS C 1 17 ? -56.729 8.632 -86.169 1.00 18.60 17 LYS D N 1
ATOM 1964 C CA . LYS C 1 17 ? -55.976 9.813 -86.579 1.00 20.47 17 LYS D CA 1
ATOM 1965 C C . LYS C 1 17 ? -56.199 10.975 -85.617 1.00 19.69 17 LYS D C 1
ATOM 1966 O O . LYS C 1 17 ? -55.252 11.661 -85.224 1.00 19.94 17 LYS D O 1
ATOM 1972 N N . GLN C 1 18 ? -57.457 11.187 -85.242 1.00 23.09 18 GLN D N 1
ATOM 1973 C CA . GLN C 1 18 ? -57.814 12.232 -84.289 1.00 27.31 18 GLN D CA 1
ATOM 1974 C C . GLN C 1 18 ? -57.178 11.992 -82.927 1.00 24.71 18 GLN D C 1
ATOM 1975 O O . GLN C 1 18 ? -56.684 12.923 -82.292 1.00 23.49 18 GLN D O 1
ATOM 1981 N N . LEU C 1 19 ? -57.205 10.738 -82.483 1.00 24.13 19 LEU D N 1
ATOM 1982 C CA . LEU C 1 19 ? -56.703 10.370 -81.162 1.00 23.07 19 LEU D CA 1
ATOM 1983 C C . LEU C 1 19 ? -55.223 10.691 -80.999 1.00 22.59 19 LEU D C 1
ATOM 1984 O O . LEU C 1 19 ? -54.815 11.276 -79.997 1.00 22.99 19 LEU D O 1
ATOM 1989 N N . LEU C 1 20 ? -54.425 10.311 -81.990 1.00 23.11 20 LEU D N 1
ATOM 1990 C CA . LEU C 1 20 ? -52.985 10.527 -81.930 1.00 24.25 20 LEU D CA 1
ATOM 1991 C C . LEU C 1 20 ? -52.638 12.008 -82.070 1.00 24.30 20 LEU D C 1
ATOM 1992 O O . LEU C 1 20 ? -51.792 12.523 -81.339 1.00 28.14 20 LEU D O 1
ATOM 1997 N N . GLU C 1 21 ? -53.300 12.689 -83.003 1.00 21.61 21 GLU D N 1
ATOM 1998 C CA . GLU C 1 21 ? -53.067 14.114 -83.220 1.00 22.34 21 GLU D CA 1
ATOM 1999 C C . GLU C 1 21 ? -53.404 14.951 -81.987 1.00 23.48 21 GLU D C 1
ATOM 2000 O O . GLU C 1 21 ? -52.613 15.797 -81.569 1.00 25.81 21 GLU D O 1
ATOM 2006 N N . ARG C 1 22 ? -54.575 14.713 -81.406 1.00 19.89 22 ARG D N 1
ATOM 2007 C CA . ARG C 1 22 ? -55.022 15.494 -80.256 1.00 24.06 22 ARG D CA 1
ATOM 2008 C C . ARG C 1 22 ? -54.299 15.107 -78.969 1.00 21.36 22 ARG D C 1
ATOM 2009 O O . ARG C 1 22 ? -54.234 15.898 -78.028 1.00 20.06 22 ARG D O 1
ATOM 2017 N N . SER C 1 23 ? -53.765 13.891 -78.923 1.00 22.19 23 SER D N 1
ATOM 2018 C CA . SER C 1 23 ? -52.952 13.482 -77.784 1.00 21.99 23 SER D CA 1
ATOM 2019 C C . SER C 1 23 ? -51.649 14.268 -77.801 1.00 21.79 23 SER D C 1
ATOM 2020 O O . SER C 1 23 ? -51.128 14.655 -76.754 1.00 20.73 23 SER D O 1
ATOM 2023 N N . SER C 1 24 ? -51.136 14.508 -79.003 1.00 23.00 24 SER D N 1
ATOM 2024 C CA . SER C 1 24 ? -49.924 15.297 -79.176 1.00 25.81 24 SER D CA 1
ATOM 2025 C C . SER C 1 24 ? -50.169 16.746 -78.770 1.00 27.33 24 SER D C 1
ATOM 2026 O O . SER C 1 24 ? -49.342 17.357 -78.093 1.00 28.49 24 SER D O 1
ATOM 2029 N N . ASP C 1 25 ? -51.310 17.289 -79.185 1.00 24.91 25 ASP D N 1
ATOM 2030 C CA . ASP C 1 25 ? -51.703 18.638 -78.791 1.00 27.05 25 ASP D CA 1
ATOM 2031 C C . ASP C 1 25 ? -51.852 18.731 -77.277 1.00 23.43 25 ASP D C 1
ATOM 2032 O O . ASP C 1 25 ? -51.479 19.734 -76.668 1.00 27.49 25 ASP D O 1
ATOM 2037 N N . ALA C 1 26 ? -52.395 17.673 -76.681 1.00 19.97 26 ALA D N 1
ATOM 2038 C CA . ALA C 1 26 ? -52.605 17.615 -75.239 1.00 22.96 26 ALA D CA 1
ATOM 2039 C C . ALA C 1 26 ? -51.291 17.739 -74.474 1.00 23.13 26 ALA D C 1
ATOM 2040 O O . ALA C 1 26 ? -51.218 18.434 -73.462 1.00 23.78 26 ALA D O 1
ATOM 2042 N N . VAL C 1 27 ? -50.257 17.063 -74.963 1.00 22.45 27 VAL D N 1
ATOM 2043 C CA . VAL C 1 27 ? -48.943 17.113 -74.331 1.00 26.48 27 VAL D CA 1
ATOM 2044 C C . VAL C 1 27 ? -48.332 18.505 -74.455 1.00 29.09 27 VAL D C 1
ATOM 2045 O O . VAL C 1 27 ? -47.861 19.076 -73.470 1.00 28.08 27 VAL D O 1
ATOM 2049 N N . VAL C 1 28 ? -48.356 19.043 -75.670 1.00 21.06 28 VAL D N 1
ATOM 2050 C CA . VAL C 1 28 ? -47.843 20.380 -75.947 1.00 24.49 28 VAL D CA 1
ATOM 2051 C C . VAL C 1 28 ? -48.515 21.431 -75.067 1.00 24.43 28 VAL D C 1
ATOM 2052 O O . VAL C 1 28 ? -47.859 22.339 -74.558 1.00 26.07 28 VAL D O 1
ATOM 2056 N N . GLN C 1 29 ? -49.822 21.289 -74.878 1.00 24.21 29 GLN D N 1
ATOM 2057 C CA . GLN C 1 29 ? -50.593 22.255 -74.109 1.00 35.16 29 GLN D CA 1
ATOM 2058 C C . GLN C 1 29 ? -50.372 22.096 -72.603 1.00 33.84 29 GLN D C 1
ATOM 2059 O O . GLN C 1 29 ? -50.225 23.080 -71.882 1.00 35.80 29 GLN D O 1
ATOM 2065 N N . SER C 1 30 ? -50.344 20.853 -72.134 1.00 32.20 30 SER D N 1
ATOM 2066 C CA . SER C 1 30 ? -50.281 20.575 -70.699 1.00 34.59 30 SER D CA 1
ATOM 2067 C C . SER C 1 30 ? -48.915 20.860 -70.080 1.00 32.77 30 SER D C 1
ATOM 2068 O O . SER C 1 30 ? -48.818 21.592 -69.095 1.00 35.89 30 SER D O 1
ATOM 2071 N N . ILE C 1 31 ? -47.864 20.278 -70.648 1.00 28.54 31 ILE D N 1
ATOM 2072 C CA . ILE C 1 31 ? -46.538 20.371 -70.042 1.00 26.77 31 ILE D CA 1
ATOM 2073 C C . ILE C 1 31 ? -45.584 21.262 -70.835 1.00 27.70 31 ILE D C 1
ATOM 2074 O O . ILE C 1 31 ? -44.408 21.380 -70.493 1.00 30.45 31 ILE D O 1
ATOM 2079 N N . GLY C 1 32 ? -46.093 21.887 -71.891 1.00 28.93 32 GLY D N 1
ATOM 2080 C CA . GLY C 1 32 ? -45.313 22.837 -72.663 1.00 30.81 32 GLY D CA 1
ATOM 2081 C C . GLY C 1 32 ? -44.170 22.229 -73.453 1.00 32.25 32 GLY D C 1
ATOM 2082 O O . GLY C 1 32 ? -43.241 22.933 -73.850 1.00 33.60 32 GLY D O 1
ATOM 2083 N N . ALA C 1 33 ? -44.232 20.922 -73.684 1.00 31.96 33 ALA D N 1
ATOM 2084 C CA . ALA C 1 33 ? -43.206 20.240 -74.463 1.00 32.30 33 ALA D CA 1
ATOM 2085 C C . ALA C 1 33 ? -43.307 20.621 -75.937 1.00 32.24 33 ALA D C 1
ATOM 2086 O O . ALA C 1 33 ? -44.401 20.642 -76.502 1.00 31.78 33 ALA D O 1
ATOM 2088 N N . PRO C 1 34 ? -42.160 20.937 -76.559 1.00 32.65 34 PRO D N 1
ATOM 2089 C CA . PRO C 1 34 ? -42.095 21.276 -77.985 1.00 33.63 34 PRO D CA 1
ATOM 2090 C C . PRO C 1 34 ? -42.604 20.144 -78.873 1.00 32.71 34 PRO D C 1
ATOM 2091 O O . PRO C 1 34 ? -42.364 18.975 -78.569 1.00 31.77 34 PRO D O 1
ATOM 2095 N N . LEU C 1 35 ? -43.295 20.496 -79.954 1.00 30.41 35 LEU D N 1
ATOM 2096 C CA . LEU C 1 35 ? -43.856 19.514 -80.878 1.00 32.14 35 LEU D CA 1
ATOM 2097 C C . LEU C 1 35 ? -42.782 18.589 -81.446 1.00 32.71 35 LEU D C 1
ATOM 2098 O O . LEU C 1 35 ? -43.035 17.412 -81.703 1.00 33.11 35 LEU D O 1
ATOM 2103 N N . ALA C 1 36 ? -41.578 19.124 -81.623 1.00 32.36 36 ALA D N 1
ATOM 2104 C CA . ALA C 1 36 ? -40.470 18.364 -82.193 1.00 36.61 36 ALA D CA 1
ATOM 2105 C C . ALA C 1 36 ? -40.022 17.217 -81.287 1.00 38.19 36 ALA D C 1
ATOM 2106 O O . ALA C 1 36 ? -39.283 16.332 -81.718 1.00 42.56 36 ALA D O 1
ATOM 2108 N N . SER C 1 37 ? -40.474 17.233 -80.037 1.00 34.78 37 SER D N 1
ATOM 2109 C CA . SER C 1 37 ? -40.057 16.231 -79.062 1.00 32.03 37 SER D CA 1
ATOM 2110 C C . SER C 1 37 ? -41.147 15.203 -78.768 1.00 33.43 37 SER D C 1
ATOM 2111 O O . SER C 1 37 ? -40.887 14.182 -78.131 1.00 34.29 37 SER D O 1
ATOM 2114 N N . VAL C 1 38 ? -42.363 15.471 -79.234 1.00 31.76 38 VAL D N 1
ATOM 2115 C CA . VAL C 1 38 ? -43.515 14.651 -78.870 1.00 27.55 38 VAL D CA 1
ATOM 2116 C C . VAL C 1 38 ? -43.754 13.485 -79.829 1.00 25.85 38 VAL D C 1
ATOM 2117 O O . VAL C 1 38 ? -43.824 13.669 -81.045 1.00 18.83 38 VAL D O 1
ATOM 2121 N N . ARG C 1 39 ? -43.886 12.288 -79.265 1.00 21.81 39 ARG D N 1
ATOM 2122 C CA . ARG C 1 39 ? -44.174 11.087 -80.043 1.00 22.37 39 ARG D CA 1
ATOM 2123 C C . ARG C 1 39 ? -45.370 10.333 -79.470 1.00 20.39 39 ARG D C 1
ATOM 2124 O O . ARG C 1 39 ? -45.517 10.218 -78.253 1.00 22.47 39 ARG D O 1
ATOM 2132 N N . VAL C 1 40 ? -46.224 9.819 -80.351 1.00 20.77 40 VAL D N 1
ATOM 2133 C CA . VAL C 1 40 ? -47.379 9.037 -79.925 1.00 21.38 40 VAL D CA 1
ATOM 2134 C C . VAL C 1 40 ? -47.423 7.689 -80.642 1.00 25.84 40 VAL D C 1
ATOM 2135 O O . VAL C 1 40 ? -47.343 7.625 -81.869 1.00 23.89 40 VAL D O 1
ATOM 2139 N N . MET C 1 41 ? -47.540 6.613 -79.868 1.00 24.98 41 MET D N 1
ATOM 2140 C CA . MET C 1 41 ? -47.620 5.266 -80.425 1.00 23.78 41 MET D CA 1
ATOM 2141 C C . MET C 1 41 ? -48.944 4.603 -80.053 1.00 22.81 41 MET D C 1
ATOM 2142 O O . MET C 1 41 ? -49.408 4.721 -78.919 1.00 21.84 41 MET D O 1
ATOM 2147 N N . LEU C 1 42 ? -49.546 3.900 -81.008 1.00 17.51 42 LEU D N 1
ATOM 2148 C CA . LEU C 1 42 ? -50.826 3.238 -80.774 1.00 13.72 42 LEU D CA 1
ATOM 2149 C C . LEU C 1 42 ? -50.723 1.719 -80.891 1.00 20.24 42 LEU D C 1
ATOM 2150 O O . LEU C 1 42 ? -50.320 1.193 -81.928 1.00 21.95 42 LEU D O 1
ATOM 2155 N N . HIS C 1 43 ? -51.089 1.022 -79.820 1.00 19.05 43 HIS D N 1
ATOM 2156 C CA . HIS C 1 43 ? -51.179 -0.433 -79.840 1.00 20.73 43 HIS D CA 1
ATOM 2157 C C . HIS C 1 43 ? -52.635 -0.861 -79.719 1.00 20.70 43 HIS D C 1
ATOM 2158 O O . HIS C 1 43 ? -53.323 -0.484 -78.771 1.00 20.71 43 HIS D O 1
ATOM 2165 N N . GLU C 1 44 ? -53.106 -1.649 -80.680 1.00 16.22 44 GLU D N 1
ATOM 2166 C CA . GLU C 1 44 ? -54.505 -2.057 -80.689 1.00 16.35 44 GLU D CA 1
ATOM 2167 C C . GLU C 1 44 ? -54.688 -3.448 -80.086 1.00 18.22 44 GLU D C 1
ATOM 2168 O O . GLU C 1 44 ? -53.945 -4.377 -80.404 1.00 18.96 44 GLU D O 1
ATOM 2174 N N . LEU C 1 45 ? -55.682 -3.576 -79.213 1.00 19.16 45 LEU D N 1
ATOM 2175 C CA . LEU C 1 45 ? -55.969 -4.836 -78.534 1.00 21.60 45 LEU D CA 1
ATOM 2176 C C . LEU C 1 45 ? -57.102 -5.596 -79.216 1.00 24.51 45 LEU D C 1
ATOM 2177 O O . LEU C 1 45 ? -58.242 -5.130 -79.232 1.00 25.33 45 LEU D O 1
ATOM 2182 N N . PRO C 1 46 ? -56.791 -6.775 -79.775 1.00 26.04 46 PRO D N 1
ATOM 2183 C CA . PRO C 1 46 ? -57.790 -7.631 -80.426 1.00 27.76 46 PRO D CA 1
ATOM 2184 C C . PRO C 1 46 ? -58.866 -8.109 -79.455 1.00 30.80 46 PRO D C 1
ATOM 2185 O O . PRO C 1 46 ? -58.699 -7.988 -78.240 1.00 30.79 46 PRO D O 1
ATOM 2189 N N . GLY C 1 47 ? -59.956 -8.648 -79.992 1.00 30.66 47 GLY D N 1
ATOM 2190 C CA . GLY C 1 47 ? -61.035 -9.162 -79.171 1.00 29.73 47 GLY D CA 1
ATOM 2191 C C . GLY C 1 47 ? -60.593 -10.336 -78.320 1.00 27.75 47 GLY D C 1
ATOM 2192 O O . GLY C 1 47 ? -60.010 -11.296 -78.823 1.00 29.63 47 GLY D O 1
ATOM 2193 N N . GLY C 1 48 ? -60.865 -10.254 -77.022 1.00 25.12 48 GLY D N 1
ATOM 2194 C CA . GLY C 1 48 ? -60.487 -11.308 -76.100 1.00 24.26 48 GLY D CA 1
ATOM 2195 C C . GLY C 1 48 ? -59.139 -11.065 -75.450 1.00 22.24 48 GLY D C 1
ATOM 2196 O O . GLY C 1 48 ? -58.703 -11.848 -74.607 1.00 21.46 48 GLY D O 1
ATOM 2197 N N . HIS C 1 49 ? -58.479 -9.977 -75.836 1.00 21.16 49 HIS D N 1
ATOM 2198 C CA . HIS C 1 49 ? -57.164 -9.651 -75.290 1.00 22.57 49 HIS D CA 1
ATOM 2199 C C . HIS C 1 49 ? -57.227 -8.541 -74.245 1.00 20.33 49 HIS D C 1
ATOM 2200 O O . HIS C 1 49 ? -56.196 -8.016 -73.826 1.00 18.76 49 HIS D O 1
ATOM 2207 N N . TYR C 1 50 ? -58.436 -8.182 -73.830 1.00 19.54 50 TYR D N 1
ATOM 2208 C CA . TYR C 1 50 ? -58.603 -7.176 -72.787 1.00 24.33 50 TYR D CA 1
ATOM 2209 C C . TYR C 1 50 ? -59.646 -7.603 -71.763 1.00 29.38 50 TYR D C 1
ATOM 2210 O O . TYR C 1 50 ? -60.830 -7.730 -72.079 1.00 23.64 50 TYR D O 1
ATOM 2219 N N . LEU C 1 51 ? -59.191 -7.825 -70.535 1.00 26.29 51 LEU D N 1
ATOM 2220 C CA . LEU C 1 51 ? -60.075 -8.207 -69.444 1.00 25.20 51 LEU D CA 1
ATOM 2221 C C . LEU C 1 51 ? -60.258 -7.038 -68.482 1.00 23.69 51 LEU D C 1
ATOM 2222 O O . LEU C 1 51 ? -59.304 -6.585 -67.851 1.00 23.90 51 LEU D O 1
ATOM 2227 N N . ASN C 1 52 ? -61.489 -6.550 -68.382 1.00 21.56 52 ASN D N 1
ATOM 2228 C CA . ASN C 1 52 ? -61.796 -5.408 -67.530 1.00 25.36 52 ASN D CA 1
ATOM 2229 C C . ASN C 1 52 ? -62.772 -5.791 -66.425 1.00 27.25 52 ASN D C 1
ATOM 2230 O O . ASN C 1 52 ? -63.964 -5.976 -66.679 1.00 28.52 52 ASN D O 1
ATOM 2235 N N . ALA C 1 53 ? -62.251 -5.913 -65.206 1.00 27.17 53 ALA D N 1
ATOM 2236 C CA . ALA C 1 53 ? -63.042 -6.285 -64.035 1.00 26.34 53 ALA D CA 1
ATOM 2237 C C . ALA C 1 53 ? -63.767 -7.615 -64.232 1.00 27.28 53 ALA D C 1
ATOM 2238 O O . ALA C 1 53 ? -64.928 -7.761 -63.850 1.00 28.73 53 ALA D O 1
ATOM 2240 N N . GLY C 1 54 ? -63.075 -8.579 -64.831 1.00 23.77 54 GLY D N 1
ATOM 2241 C CA . GLY C 1 54 ? -63.630 -9.904 -65.034 1.00 28.38 54 GLY D CA 1
ATOM 2242 C C . GLY C 1 54 ? -64.494 -10.029 -66.275 1.00 33.20 54 GLY D C 1
ATOM 2243 O O . GLY C 1 54 ? -65.058 -11.090 -66.541 1.00 31.89 54 GLY D O 1
ATOM 2244 N N . GLN C 1 55 ? -64.596 -8.947 -67.041 1.00 35.16 55 GLN D N 1
ATOM 2245 C CA . GLN C 1 55 ? -65.421 -8.947 -68.244 1.00 36.70 55 GLN D CA 1
ATOM 2246 C C . GLN C 1 55 ? -64.580 -8.836 -69.513 1.00 34.35 55 GLN D C 1
ATOM 2247 O O . GLN C 1 55 ? -63.645 -8.037 -69.583 1.00 32.93 55 GLN D O 1
ATOM 2253 N N . PHE C 1 56 ? -64.917 -9.645 -70.512 1.00 34.30 56 PHE D N 1
ATOM 2254 C CA . PHE C 1 56 ? -64.252 -9.577 -71.807 1.00 32.73 56 PHE D CA 1
ATOM 2255 C C . PHE C 1 56 ? -65.017 -8.668 -72.762 1.00 33.33 56 PHE D C 1
ATOM 2256 O O . PHE C 1 56 ? -66.195 -8.381 -72.546 1.00 30.99 56 PHE D O 1
ATOM 2264 N N . ASN C 1 57 ? -64.332 -8.215 -73.808 1.00 31.62 57 ASN D N 1
ATOM 2265 C CA . ASN C 1 57 ? -64.945 -7.442 -74.886 1.00 29.92 57 ASN D CA 1
ATOM 2266 C C . ASN C 1 57 ? -65.629 -6.154 -74.426 1.00 30.40 57 ASN D C 1
ATOM 2267 O O . ASN C 1 57 ? -66.728 -5.829 -74.877 1.00 30.37 57 ASN D O 1
ATOM 2272 N N . THR C 1 58 ? -64.974 -5.428 -73.527 1.00 26.93 58 THR D N 1
ATOM 2273 C CA . THR C 1 58 ? -65.418 -4.091 -73.154 1.00 23.82 58 THR D CA 1
ATOM 2274 C C . THR C 1 58 ? -64.496 -3.068 -73.806 1.00 23.11 58 THR D C 1
ATOM 2275 O O . THR C 1 58 ? -63.319 -3.351 -74.026 1.00 21.64 58 THR D O 1
ATOM 2279 N N . PRO C 1 59 ? -65.028 -1.879 -74.132 1.00 21.14 59 PRO D N 1
ATOM 2280 C CA . PRO C 1 59 ? -64.197 -0.814 -74.704 1.00 21.16 59 PRO D CA 1
ATOM 2281 C C . PRO C 1 59 ? -63.053 -0.421 -73.773 1.00 20.09 59 PRO D C 1
ATOM 2282 O O . PRO C 1 59 ? -63.262 -0.286 -72.568 1.00 17.61 59 PRO D O 1
ATOM 2286 N N . GLY C 1 60 ? -61.859 -0.248 -74.331 1.00 18.08 60 GLY D N 1
ATOM 2287 C CA . GLY C 1 60 ? -60.694 0.087 -73.533 1.00 16.18 60 GLY D CA 1
ATOM 2288 C C . GLY C 1 60 ? -59.830 1.166 -74.153 1.00 18.26 60 GLY D C 1
ATOM 2289 O O . GLY C 1 60 ? -59.600 1.177 -75.363 1.00 14.78 60 GLY D O 1
ATOM 2290 N N . LEU C 1 61 ? -59.353 2.079 -73.314 1.00 18.59 61 LEU D N 1
ATOM 2291 C CA . LEU C 1 61 ? -58.458 3.141 -73.757 1.00 14.88 61 LEU D CA 1
ATOM 2292 C C . LEU C 1 61 ? -57.535 3.559 -72.619 1.00 18.38 61 LEU D C 1
ATOM 2293 O O . LEU C 1 61 ? -57.962 4.223 -71.671 1.00 16.77 61 LEU D O 1
ATOM 2298 N N . MET C 1 62 ? -56.268 3.171 -72.716 1.00 17.07 62 MET D N 1
ATOM 2299 C CA . MET C 1 62 ? -55.312 3.424 -71.645 1.00 17.92 62 MET D CA 1
ATOM 2300 C C . MET C 1 62 ? -54.070 4.160 -72.139 1.00 22.69 62 MET D C 1
ATOM 2301 O O . MET C 1 62 ? -53.431 3.749 -73.109 1.00 23.29 62 MET D O 1
ATOM 2306 N N . PHE C 1 63 ? -53.739 5.254 -71.459 1.00 15.61 63 PHE D N 1
ATOM 2307 C CA . PHE C 1 63 ? -52.590 6.076 -71.821 1.00 19.14 63 PHE D CA 1
ATOM 2308 C C . PHE C 1 63 ? -51.399 5.826 -70.904 1.00 23.21 63 PHE D C 1
ATOM 2309 O O . PHE C 1 63 ? -51.546 5.764 -69.684 1.00 19.38 63 PHE D O 1
ATOM 2317 N N . VAL C 1 64 ? -50.219 5.687 -71.499 1.00 25.70 64 VAL D N 1
ATOM 2318 C CA . VAL C 1 64 ? -48.979 5.617 -70.736 1.00 27.04 64 VAL D CA 1
ATOM 2319 C C . VAL C 1 64 ? -47.988 6.643 -71.268 1.00 24.50 64 VAL D C 1
ATOM 2320 O O . VAL C 1 64 ? -47.625 6.615 -72.446 1.00 22.29 64 VAL D O 1
ATOM 2324 N N . VAL C 1 65 ? -47.557 7.550 -70.399 1.00 21.95 65 VAL D N 1
ATOM 2325 C CA . VAL C 1 65 ? -46.640 8.606 -70.804 1.00 21.44 65 VAL D CA 1
ATOM 2326 C C . VAL C 1 65 ? -45.251 8.411 -70.208 1.00 23.39 65 VAL D C 1
ATOM 2327 O O . VAL C 1 65 ? -45.083 8.421 -68.989 1.00 20.75 65 VAL D O 1
ATOM 2331 N N . ASP C 1 66 ? -44.261 8.227 -71.076 1.00 23.14 66 ASP D N 1
ATOM 2332 C CA . ASP C 1 66 ? -42.868 8.149 -70.655 1.00 24.31 66 ASP D CA 1
ATOM 2333 C C . ASP C 1 66 ? -42.162 9.476 -70.905 1.00 21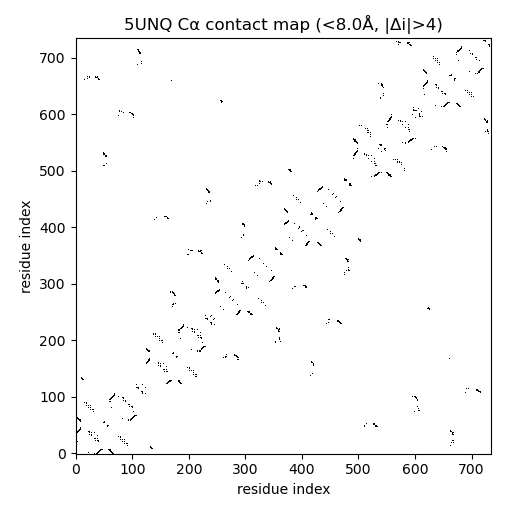.96 66 ASP D C 1
ATOM 2334 O O . ASP C 1 66 ? -41.935 9.853 -72.053 1.00 26.06 66 ASP D O 1
ATOM 2339 N N . PHE C 1 67 ? -41.823 10.190 -69.836 1.00 22.46 67 PHE D N 1
ATOM 2340 C CA . PHE C 1 67 ? -41.070 11.431 -69.984 1.00 24.64 67 PHE D CA 1
ATOM 2341 C C . PHE C 1 67 ? -39.960 11.584 -68.943 1.00 24.43 67 PHE D C 1
ATOM 2342 O O . PHE C 1 67 ? -39.836 10.783 -68.014 1.00 24.01 67 PHE D O 1
ATOM 2350 N N . ILE C 1 68 ? -39.175 12.643 -69.106 1.00 27.15 68 ILE D N 1
ATOM 2351 C CA . ILE C 1 68 ? -38.076 12.961 -68.203 1.00 27.67 68 ILE D CA 1
ATOM 2352 C C . ILE C 1 68 ? -38.588 13.477 -66.859 1.00 31.25 68 ILE D C 1
ATOM 2353 O O . ILE C 1 68 ? -39.553 14.239 -66.806 1.00 27.94 68 ILE D O 1
ATOM 2358 N N . GLU C 1 69 ? -37.942 13.047 -65.778 1.00 27.83 69 GLU D N 1
ATOM 2359 C CA . GLU C 1 69 ? -38.274 13.503 -64.431 1.00 31.75 69 GLU D CA 1
ATOM 2360 C C . GLU C 1 69 ? -38.192 15.023 -64.300 1.00 31.85 69 GLU D C 1
ATOM 2361 O O . GLU C 1 69 ? -37.493 15.686 -65.067 1.00 29.91 69 GLU D O 1
ATOM 2367 N N . GLY C 1 70 ? -38.911 15.571 -63.325 1.00 31.94 70 GLY D N 1
ATOM 2368 C CA . GLY C 1 70 ? -38.817 16.988 -63.025 1.00 27.18 70 GLY D CA 1
ATOM 2369 C C . GLY C 1 70 ? -40.090 17.783 -63.239 1.00 25.95 70 GLY D C 1
ATOM 2370 O O . GLY C 1 70 ? -40.154 18.960 -62.883 1.00 24.00 70 GLY D O 1
ATOM 2371 N N . ARG C 1 71 ? -41.104 17.152 -63.824 1.00 28.44 71 ARG D N 1
ATOM 2372 C CA . ARG C 1 71 ? -42.373 17.831 -64.064 1.00 28.25 71 ARG D CA 1
ATOM 2373 C C . ARG C 1 71 ? -43.065 18.174 -62.751 1.00 27.35 71 ARG D C 1
ATOM 2374 O O . ARG C 1 71 ? -42.999 17.419 -61.782 1.00 26.26 71 ARG D O 1
ATOM 2382 N N . THR C 1 72 ? -43.730 19.322 -62.732 1.00 25.12 72 THR D N 1
ATOM 2383 C CA . THR C 1 72 ? -44.409 19.795 -61.535 1.00 28.61 72 THR D CA 1
ATOM 2384 C C . THR C 1 72 ? -45.714 19.041 -61.307 1.00 27.78 72 THR D C 1
ATOM 2385 O O . THR C 1 72 ? -46.212 18.366 -62.207 1.00 28.26 72 THR D O 1
ATOM 2389 N N . GLU C 1 73 ? -46.261 19.159 -60.101 1.00 24.62 73 GLU D N 1
ATOM 2390 C CA . GLU C 1 73 ? -47.523 18.509 -59.763 1.00 28.44 73 GLU D CA 1
ATOM 2391 C C . GLU C 1 73 ? -48.660 19.042 -60.628 1.00 27.27 73 GLU D C 1
ATOM 2392 O O . GLU C 1 73 ? -49.518 18.281 -61.080 1.00 26.26 73 GLU D O 1
ATOM 2398 N N . GLU C 1 74 ? -48.657 20.353 -60.853 1.00 27.05 74 GLU D N 1
ATOM 2399 C CA . GLU C 1 74 ? -49.666 20.990 -61.691 1.00 27.11 74 GLU D CA 1
ATOM 2400 C C . GLU C 1 74 ? -49.615 20.456 -63.119 1.00 29.29 74 GLU D C 1
ATOM 2401 O O . GLU C 1 74 ? -50.649 20.297 -63.765 1.00 30.81 74 GLU D O 1
ATOM 2407 N N . GLN C 1 75 ? -48.409 20.177 -63.604 1.00 30.37 75 GLN D N 1
ATOM 2408 C CA . GLN C 1 75 ? -48.228 19.652 -64.952 1.00 24.45 75 GLN D CA 1
ATOM 2409 C C . GLN C 1 75 ? -48.738 18.219 -65.069 1.00 23.28 75 GLN D C 1
ATOM 2410 O O . GLN C 1 75 ? -49.374 17.860 -66.060 1.00 25.65 75 GLN D O 1
ATOM 2416 N N . ARG C 1 76 ? -48.452 17.404 -64.057 1.00 24.21 76 ARG D N 1
ATOM 2417 C CA . ARG C 1 76 ? -48.904 16.017 -64.040 1.00 23.84 76 ARG D CA 1
ATOM 2418 C C . ARG C 1 76 ? -50.426 15.938 -64.019 1.00 23.89 76 ARG D C 1
ATOM 2419 O O . ARG C 1 76 ? -51.028 15.181 -64.779 1.00 21.39 76 ARG D O 1
ATOM 2427 N N . ASN C 1 77 ? -51.041 16.732 -63.148 1.00 27.38 77 ASN D N 1
ATOM 2428 C CA . ASN C 1 77 ? -52.494 16.770 -63.039 1.00 25.99 77 ASN D CA 1
ATOM 2429 C C . ASN C 1 77 ? -53.148 17.288 -64.317 1.00 24.17 77 ASN D C 1
ATOM 2430 O O . ASN C 1 77 ? -54.224 16.832 -64.703 1.00 22.78 77 ASN D O 1
ATOM 2435 N N . ALA C 1 78 ? -52.488 18.237 -64.974 1.00 22.75 78 ALA D N 1
ATOM 2436 C CA . ALA C 1 78 ? -53.001 18.813 -66.212 1.00 22.36 78 ALA D CA 1
ATOM 2437 C C . ALA C 1 78 ? -52.908 17.818 -67.364 1.00 22.74 78 ALA D C 1
ATOM 2438 O O . ALA C 1 78 ? -53.842 17.681 -68.156 1.00 23.10 78 ALA D O 1
ATOM 2440 N N . LEU C 1 79 ? -51.776 17.125 -67.451 1.00 22.94 79 LEU D N 1
ATOM 2441 C CA . LEU C 1 79 ? -51.545 16.150 -68.512 1.00 22.33 79 LEU D CA 1
ATOM 2442 C C . LEU C 1 79 ? -52.515 14.977 -68.410 1.00 21.17 79 LEU D C 1
ATOM 2443 O O . LEU C 1 79 ? -53.024 14.492 -69.421 1.00 20.39 79 LEU D O 1
ATOM 2448 N N . ILE C 1 80 ? -52.768 14.527 -67.185 1.00 22.63 80 ILE D N 1
ATOM 2449 C CA . ILE C 1 80 ? -53.702 13.431 -66.951 1.00 24.15 80 ILE D CA 1
ATOM 2450 C C . ILE C 1 80 ? -55.120 13.828 -67.355 1.00 23.85 80 ILE D C 1
ATOM 2451 O O . ILE C 1 80 ? -55.834 13.051 -67.991 1.00 22.60 80 ILE D O 1
ATOM 2456 N N . ALA C 1 81 ? -55.515 15.046 -67.000 1.00 23.49 81 ALA D N 1
ATOM 2457 C CA . ALA C 1 81 ? -56.850 15.541 -67.318 1.00 23.05 81 ALA D CA 1
ATOM 2458 C C . ALA C 1 81 ? -57.035 15.737 -68.821 1.00 23.24 81 ALA D C 1
ATOM 2459 O O . ALA C 1 81 ? -58.094 15.430 -69.370 1.00 21.65 81 ALA D O 1
ATOM 2461 N N . ALA C 1 82 ? -56.000 16.246 -69.482 1.00 21.20 82 ALA D N 1
ATOM 2462 C CA . ALA C 1 82 ? -56.075 16.552 -70.906 1.00 18.92 82 ALA D CA 1
ATOM 2463 C C . ALA C 1 82 ? -56.120 15.287 -71.760 1.00 20.53 82 ALA D C 1
ATOM 2464 O O . ALA C 1 82 ? -56.880 15.209 -72.725 1.00 21.60 82 ALA D O 1
ATOM 2466 N N . LEU C 1 83 ? -55.304 14.300 -71.405 1.00 21.58 83 LEU D N 1
ATOM 2467 C CA . LEU C 1 83 ? -55.265 13.051 -72.157 1.00 25.62 83 LEU D CA 1
ATOM 2468 C C . LEU C 1 83 ? -56.528 12.229 -71.926 1.00 25.35 83 LEU D C 1
ATOM 2469 O O . LEU C 1 83 ? -57.002 11.537 -72.828 1.00 23.91 83 LEU D O 1
ATOM 2474 N N . SER C 1 84 ? -57.075 12.316 -70.717 1.00 20.57 84 SER D N 1
ATOM 2475 C CA . SER C 1 84 ? -58.329 11.643 -70.399 1.00 22.91 84 SER D CA 1
ATOM 2476 C C . SER C 1 84 ? -59.473 12.227 -71.220 1.00 23.68 84 SER D C 1
ATOM 2477 O O . SER C 1 84 ? -60.262 11.496 -71.820 1.00 22.17 84 SER D O 1
ATOM 2480 N N . LYS C 1 85 ? -59.545 13.554 -71.241 1.00 28.85 85 LYS D N 1
ATOM 2481 C CA . LYS C 1 85 ? -60.585 14.277 -71.964 1.00 29.69 85 LYS D CA 1
ATOM 2482 C C . LYS C 1 85 ? -60.460 14.075 -73.470 1.00 27.78 85 LYS D C 1
ATOM 2483 O O . LYS C 1 85 ? -61.454 13.835 -74.156 1.00 26.92 85 LYS D O 1
ATOM 2489 N N . THR C 1 86 ? -59.233 14.176 -73.974 1.00 26.92 86 THR D N 1
ATOM 2490 C CA . THR C 1 86 ? -58.950 13.945 -75.388 1.00 29.91 86 THR D CA 1
ATOM 2491 C C . THR C 1 86 ? -59.442 12.569 -75.824 1.00 26.44 86 THR D C 1
ATOM 2492 O O . THR C 1 86 ? -60.079 12.429 -76.868 1.00 25.07 86 THR D O 1
ATOM 2496 N N . GLY C 1 87 ? -59.154 11.562 -75.005 1.00 22.24 87 GLY D N 1
ATOM 2497 C CA . GLY C 1 87 ? -59.582 10.204 -75.279 1.00 21.46 87 GLY D CA 1
ATOM 2498 C C . GLY C 1 87 ? -61.086 10.069 -75.419 1.00 24.37 87 GLY D C 1
ATOM 2499 O O . GLY C 1 87 ? -61.575 9.436 -76.354 1.00 24.67 87 GLY D O 1
ATOM 2500 N N . THR C 1 88 ? -61.822 10.674 -74.491 1.00 23.67 88 THR D N 1
ATOM 2501 C CA . THR C 1 88 ? -63.279 10.605 -74.503 1.00 24.25 88 THR D CA 1
ATOM 2502 C C . THR C 1 88 ? -63.869 11.341 -75.700 1.00 26.93 88 THR D C 1
ATOM 2503 O O . THR C 1 88 ? -64.755 10.824 -76.383 1.00 24.23 88 THR D O 1
ATOM 2507 N N . GLU C 1 89 ? -63.369 12.545 -75.957 1.00 28.41 89 GLU D N 1
ATOM 2508 C CA . GLU C 1 89 ? -63.886 13.371 -77.040 1.00 32.08 89 GLU D CA 1
ATOM 2509 C C . GLU C 1 89 ? -63.617 12.747 -78.406 1.00 34.09 89 GLU D C 1
ATOM 2510 O O . GLU C 1 89 ? -64.370 12.965 -79.354 1.00 30.31 89 GLU D O 1
ATOM 2516 N N . THR C 1 90 ? -62.548 11.964 -78.500 1.00 34.97 90 THR D N 1
ATOM 2517 C CA . THR C 1 90 ? -62.176 11.342 -79.764 1.00 34.24 90 THR D CA 1
ATOM 2518 C C . THR C 1 90 ? -62.849 9.986 -79.969 1.00 34.68 90 THR D C 1
ATOM 2519 O O . THR C 1 90 ? -63.401 9.715 -81.036 1.00 41.19 90 THR D O 1
ATOM 2523 N N . THR C 1 91 ? -62.808 9.138 -78.945 1.00 28.56 91 THR D N 1
ATOM 2524 C CA . THR C 1 91 ? -63.261 7.757 -79.087 1.00 25.76 91 THR D CA 1
ATOM 2525 C C . THR C 1 91 ? -64.697 7.532 -78.621 1.00 23.82 91 THR D C 1
ATOM 2526 O O . THR C 1 91 ? -65.365 6.609 -79.084 1.00 24.00 91 THR D O 1
ATOM 2530 N N . GLY C 1 92 ? -65.167 8.367 -77.701 1.00 23.73 92 GLY D N 1
ATOM 2531 C CA . GLY C 1 92 ? -66.505 8.211 -77.160 1.00 22.91 92 GLY D CA 1
ATOM 2532 C C . GLY C 1 92 ? -66.521 7.430 -75.860 1.00 21.01 92 GLY D C 1
ATOM 2533 O O . GLY C 1 92 ? -67.545 7.360 -75.181 1.00 20.39 92 GLY D O 1
ATOM 2534 N N . ILE C 1 93 ? -65.383 6.836 -75.514 1.00 21.57 93 ILE D N 1
ATOM 2535 C CA . ILE C 1 93 ? -65.247 6.114 -74.255 1.00 22.36 93 ILE D CA 1
ATOM 2536 C C . ILE C 1 93 ? -65.150 7.105 -73.099 1.00 23.59 93 ILE D C 1
ATOM 2537 O O . ILE C 1 93 ? -64.262 7.954 -73.086 1.00 21.39 93 ILE D O 1
ATOM 2542 N N . PRO C 1 94 ? -66.064 6.998 -72.122 1.00 23.90 94 PRO D N 1
ATOM 2543 C CA . PRO C 1 94 ? -66.142 7.968 -71.021 1.00 26.52 94 PRO D CA 1
ATOM 2544 C C . PRO C 1 94 ? -64.893 7.976 -70.147 1.00 25.02 94 PRO D C 1
ATOM 2545 O O . PRO C 1 94 ? -64.164 6.986 -70.107 1.00 21.26 94 PRO D O 1
ATOM 2549 N N . GLU C 1 95 ? -64.664 9.082 -69.445 1.00 28.89 95 GLU D N 1
ATOM 2550 C CA . GLU C 1 95 ? -63.499 9.214 -68.575 1.00 26.05 95 GLU D CA 1
ATOM 2551 C C . GLU C 1 95 ? -63.588 8.264 -67.385 1.00 27.91 95 GLU D C 1
ATOM 2552 O O . GLU C 1 95 ? -62.607 8.057 -66.669 1.00 28.68 95 GLU D O 1
ATOM 2558 N N . SER C 1 96 ? -64.770 7.690 -67.181 1.00 30.38 96 SER D N 1
ATOM 2559 C CA . SER C 1 96 ? -64.967 6.658 -66.173 1.00 32.04 96 SER D CA 1
ATOM 2560 C C . SER C 1 96 ? -64.083 5.449 -66.458 1.00 29.96 96 SER D C 1
ATOM 2561 O O . SER C 1 96 ? -63.599 4.789 -65.538 1.00 28.40 96 SER D O 1
ATOM 2564 N N . GLU C 1 97 ? -63.874 5.170 -67.741 1.00 28.79 97 GLU D N 1
ATOM 2565 C CA . GLU C 1 97 ? -63.112 4.001 -68.166 1.00 24.84 97 GLU D CA 1
ATOM 2566 C C . GLU C 1 97 ? -61.723 4.367 -68.688 1.00 23.40 97 GLU D C 1
ATOM 2567 O O . GLU C 1 97 ? -60.807 3.545 -68.658 1.00 17.92 97 GLU D O 1
ATOM 2573 N N . VAL C 1 98 ? -61.570 5.598 -69.169 1.00 20.48 98 VAL D N 1
ATOM 2574 C CA . VAL C 1 98 ? -60.286 6.065 -69.689 1.00 20.64 98 VAL D CA 1
ATOM 2575 C C . VAL C 1 98 ? -59.258 6.224 -68.567 1.00 23.36 98 VAL D C 1
ATOM 2576 O O . VAL C 1 98 ? -59.558 6.793 -67.517 1.00 26.55 98 VAL D O 1
ATOM 2580 N N . ARG C 1 99 ? -58.051 5.711 -68.793 1.00 20.96 99 ARG D N 1
ATOM 2581 C CA . ARG C 1 99 ? -56.977 5.793 -67.804 1.00 17.11 99 ARG D CA 1
ATOM 2582 C C . ARG C 1 99 ? -55.719 6.440 -68.383 1.00 20.62 99 ARG D C 1
ATOM 2583 O O . ARG C 1 99 ? -55.430 6.300 -69.571 1.00 19.73 99 ARG D O 1
ATOM 2591 N N . VAL C 1 100 ? -54.971 7.143 -67.535 1.00 16.65 100 VAL D N 1
ATOM 2592 C CA . VAL C 1 100 ? -53.717 7.775 -67.944 1.00 22.52 100 VAL D CA 1
ATOM 2593 C C . VAL C 1 100 ? -52.616 7.544 -66.906 1.00 24.56 100 VAL D C 1
ATOM 2594 O O . VAL C 1 100 ? -52.758 7.951 -65.757 1.00 26.24 100 VAL D O 1
ATOM 2598 N N . ARG C 1 101 ? -51.525 6.893 -67.305 1.00 20.86 101 ARG D N 1
ATOM 2599 C CA . ARG C 1 101 ? -50.396 6.666 -66.399 1.00 25.99 101 ARG D CA 1
ATOM 2600 C C . ARG C 1 101 ? -49.197 7.544 -66.745 1.00 27.02 101 ARG D C 1
ATOM 2601 O O . ARG C 1 101 ? -48.951 7.844 -67.913 1.00 29.60 101 ARG D O 1
ATOM 2609 N N . LEU C 1 102 ? -48.447 7.944 -65.722 1.00 24.43 102 LEU D N 1
ATOM 2610 C CA . LEU C 1 102 ? -47.229 8.723 -65.920 1.00 23.19 102 LEU D CA 1
ATOM 2611 C C . LEU C 1 102 ? -46.020 8.011 -65.321 1.00 25.65 102 LEU D C 1
ATOM 2612 O O . LEU C 1 102 ? -46.073 7.516 -64.196 1.00 26.28 102 LEU D O 1
ATOM 2617 N N . LEU C 1 103 ? -44.931 7.965 -66.080 1.00 25.84 103 LEU D N 1
ATOM 2618 C CA . LEU C 1 103 ? -43.707 7.309 -65.632 1.00 27.62 103 LEU D CA 1
ATOM 2619 C C . LEU C 1 103 ? -42.523 8.268 -65.717 1.00 26.63 103 LEU D C 1
ATOM 2620 O O . LEU C 1 103 ? -42.285 8.878 -66.759 1.00 27.42 103 LEU D O 1
ATOM 2625 N N . ASP C 1 104 ? -41.787 8.401 -64.618 1.00 21.86 104 ASP D N 1
ATOM 2626 C CA . ASP C 1 104 ? -40.635 9.296 -64.573 1.00 23.15 104 ASP D CA 1
ATOM 2627 C C . ASP C 1 104 ? -39.347 8.583 -64.966 1.00 21.92 104 ASP D C 1
ATOM 2628 O O . ASP C 1 104 ? -39.125 7.430 -64.599 1.00 22.68 104 ASP D O 1
ATOM 2633 N N . PHE C 1 105 ? -38.500 9.282 -65.712 1.00 21.26 105 PHE D N 1
ATOM 2634 C CA . PHE C 1 105 ? -37.194 8.761 -66.095 1.00 22.08 105 PHE D CA 1
ATOM 2635 C C . PHE C 1 105 ? -36.082 9.697 -65.645 1.00 23.50 105 PHE D C 1
ATOM 2636 O O . PHE C 1 105 ? -36.114 10.890 -65.948 1.00 27.45 105 PHE D O 1
ATOM 2644 N N . PRO C 1 106 ? -35.095 9.162 -64.912 1.00 25.11 106 PRO D N 1
ATOM 2645 C CA . PRO C 1 106 ? -33.889 9.940 -64.616 1.00 24.06 106 PRO D CA 1
ATOM 2646 C C . PRO C 1 106 ? -33.219 10.380 -65.913 1.00 27.24 106 PRO D C 1
ATOM 2647 O O . PRO C 1 106 ? -33.196 9.604 -66.868 1.00 23.19 106 PRO D O 1
ATOM 2651 N N . LYS C 1 107 ? -32.691 11.599 -65.948 1.00 27.58 107 LYS D N 1
ATOM 2652 C CA . LYS C 1 107 ? -32.112 12.146 -67.173 1.00 27.52 107 LYS D CA 1
ATOM 2653 C C . LYS C 1 107 ? -30.963 11.290 -67.704 1.00 29.14 107 LYS D C 1
ATOM 2654 O O . LYS C 1 107 ? -30.669 11.303 -68.901 1.00 27.29 107 LYS D O 1
ATOM 2660 N N . ALA C 1 108 ? -30.326 10.540 -66.810 1.00 28.36 108 ALA D N 1
ATOM 2661 C CA . ALA C 1 108 ? -29.256 9.624 -67.190 1.00 27.38 108 ALA D CA 1
ATOM 2662 C C . ALA C 1 108 ? -29.793 8.437 -67.978 1.00 21.14 108 ALA D C 1
ATOM 2663 O O . ALA C 1 108 ? -29.065 7.810 -68.747 1.00 24.11 108 ALA D O 1
ATOM 2665 N N . ASN C 1 109 ? -31.071 8.130 -67.778 1.00 23.81 109 ASN D N 1
ATOM 2666 C CA . ASN C 1 109 ? -31.682 6.957 -68.391 1.00 24.67 109 ASN D CA 1
ATOM 2667 C C . ASN C 1 109 ? -32.458 7.275 -69.665 1.00 23.59 109 ASN D C 1
ATOM 2668 O O . ASN C 1 109 ? -32.821 6.371 -70.418 1.00 18.41 109 ASN D O 1
ATOM 2673 N N . MET C 1 110 ? -32.715 8.556 -69.906 1.00 27.21 110 MET D N 1
ATOM 2674 C CA . MET C 1 110 ? -33.471 8.959 -71.085 1.00 28.12 110 MET D CA 1
ATOM 2675 C C . MET C 1 110 ? -32.546 9.308 -72.245 1.00 27.49 110 MET D C 1
ATOM 2676 O O . MET C 1 110 ? -31.953 10.387 -72.279 1.00 29.03 110 MET D O 1
ATOM 2681 N N . GLY C 1 111 ? -32.428 8.387 -73.195 1.00 26.56 111 GLY D N 1
ATOM 2682 C CA . GLY C 1 111 ? -31.606 8.607 -74.369 1.00 25.97 111 GLY D CA 1
ATOM 2683 C C . GLY C 1 111 ? -32.254 9.581 -75.332 1.00 24.91 111 GLY D C 1
ATOM 2684 O O . GLY C 1 111 ? -33.462 9.528 -75.566 1.00 23.78 111 GLY D O 1
ATOM 2685 N N . MET C 1 112 ? -31.448 10.478 -75.887 1.00 23.68 112 MET D N 1
ATOM 2686 C CA . MET C 1 112 ? -31.943 11.466 -76.834 1.00 26.89 112 MET D CA 1
ATOM 2687 C C . MET C 1 112 ? -31.393 11.184 -78.227 1.00 27.97 112 MET D C 1
ATOM 2688 O O . MET C 1 112 ? -30.992 10.059 -78.528 1.00 29.57 112 MET D O 1
ATOM 2693 N N . ALA C 1 113 ? -31.379 12.207 -79.074 1.00 28.14 113 ALA D N 1
ATOM 2694 C CA . ALA C 1 113 ? -30.808 12.076 -80.408 1.00 25.74 113 ALA D CA 1
ATOM 2695 C C . ALA C 1 113 ? -29.294 11.911 -80.324 1.00 27.80 113 ALA D C 1
ATOM 2696 O O . ALA C 1 113 ? -28.642 12.518 -79.475 1.00 28.50 113 ALA D O 1
ATOM 2698 N N . GLY C 1 114 ? -28.741 11.081 -81.202 1.00 29.49 114 GLY D N 1
ATOM 2699 C CA . GLY C 1 114 ? -27.304 10.878 -81.257 1.00 30.10 114 GLY D CA 1
ATOM 2700 C C . GLY C 1 114 ? -26.795 9.824 -80.292 1.00 31.12 114 GLY D C 1
ATOM 2701 O O . GLY C 1 114 ? -25.590 9.711 -80.067 1.00 34.09 114 GLY D O 1
ATOM 2702 N N . GLY C 1 115 ? -27.713 9.053 -79.718 1.00 25.30 115 GLY D N 1
ATOM 2703 C CA . GLY C 1 115 ? -27.351 7.976 -78.815 1.00 25.13 115 GLY D CA 1
ATOM 2704 C C . GLY C 1 115 ? -26.676 8.441 -77.536 1.00 27.05 115 GLY D C 1
ATOM 2705 O O . GLY C 1 115 ? -25.791 7.764 -77.012 1.00 28.85 115 GLY D O 1
ATOM 2706 N N . ILE C 1 116 ? -27.088 9.602 -77.036 1.00 26.09 116 ILE D N 1
ATOM 2707 C CA . ILE C 1 116 ? -26.585 10.109 -75.763 1.00 28.04 116 ILE D CA 1
ATOM 2708 C C . ILE C 1 116 ? -27.747 10.533 -74.868 1.00 27.85 116 ILE D C 1
ATOM 2709 O O . ILE C 1 116 ? -28.807 10.926 -75.357 1.00 25.60 116 ILE D O 1
ATOM 2714 N N . SER C 1 117 ? -27.545 10.445 -73.558 1.00 30.27 117 SER D N 1
ATOM 2715 C CA . SER C 1 117 ? -28.613 10.711 -72.599 1.00 31.30 117 SER D CA 1
ATOM 2716 C C . SER C 1 117 ? -28.896 12.202 -72.448 1.00 30.43 117 SER D C 1
ATOM 2717 O O . SER C 1 117 ? -28.113 13.043 -72.891 1.00 28.50 117 SER D O 1
ATOM 2720 N N . ALA C 1 118 ? -30.023 12.519 -71.820 1.00 30.51 118 ALA D N 1
ATOM 2721 C CA . ALA C 1 118 ? -30.385 13.903 -71.543 1.00 32.08 118 ALA D CA 1
ATOM 2722 C C . ALA C 1 118 ? -29.430 14.502 -70.519 1.00 29.45 118 ALA D C 1
ATOM 2723 O O . ALA C 1 118 ? -29.064 15.676 -70.607 1.00 29.10 118 ALA D O 1
ATOM 2725 N N . LYS C 1 119 ? -29.029 13.680 -69.553 1.00 29.57 119 LYS D N 1
ATOM 2726 C CA . LYS C 1 119 ? -28.058 14.079 -68.539 1.00 35.58 119 LYS D CA 1
ATOM 2727 C C . LYS C 1 119 ? -26.738 14.520 -69.166 1.00 36.08 119 LYS D C 1
ATOM 2728 O O . LYS C 1 119 ? -26.187 15.563 -68.813 1.00 38.98 119 LYS D O 1
ATOM 2734 N N . ALA C 1 120 ? -26.230 13.712 -70.091 1.00 33.32 120 ALA D N 1
ATOM 2735 C CA . ALA C 1 120 ? -24.931 13.968 -70.706 1.00 33.54 120 ALA D CA 1
ATOM 2736 C C . ALA C 1 120 ? -24.989 15.116 -71.711 1.00 39.75 120 ALA D C 1
ATOM 2737 O O . ALA C 1 120 ? -23.964 15.710 -72.046 1.00 40.88 120 ALA D O 1
ATOM 2739 N N . MET C 1 121 ? -26.190 15.432 -72.184 1.00 42.74 121 MET D N 1
ATOM 2740 C CA . MET C 1 121 ? -26.363 16.459 -73.207 1.00 45.46 121 MET D CA 1
ATOM 2741 C C . MET C 1 121 ? -26.176 17.871 -72.660 1.00 50.12 121 MET D C 1
ATOM 2742 O O . MET C 1 121 ? -25.253 18.581 -73.059 1.00 49.51 121 MET D O 1
ATOM 2747 N N . GLY C 1 122 ? -27.053 18.278 -71.749 1.00 53.49 122 GLY D N 1
ATOM 2748 C CA . GLY C 1 122 ? -26.997 19.618 -71.194 1.00 56.50 122 GLY D CA 1
ATOM 2749 C C . GLY C 1 122 ? -27.131 19.650 -69.685 1.00 57.80 122 GLY D C 1
ATOM 2750 O O . GLY C 1 122 ? -27.848 20.487 -69.137 1.00 59.10 122 GLY D O 1
ATOM 2751 N N . PRO D 1 1 ? -54.968 -1.911 -60.759 1.00 40.29 1 PRO E N 1
ATOM 2752 C CA . PRO D 1 1 ? -54.123 -3.015 -61.223 1.00 39.45 1 PRO E CA 1
ATOM 2753 C C . PRO D 1 1 ? -54.091 -3.220 -62.733 1.00 28.77 1 PRO E C 1
ATOM 2754 O O . PRO D 1 1 ? -55.115 -3.515 -63.346 1.00 32.18 1 PRO E O 1
ATOM 2758 N N . TYR D 1 2 ? -52.904 -3.046 -63.312 1.00 29.16 2 TYR E N 1
ATOM 2759 C CA . TYR D 1 2 ? -52.679 -3.302 -64.732 1.00 28.51 2 TYR E CA 1
ATOM 2760 C C . TYR D 1 2 ? -51.723 -4.473 -64.925 1.00 27.05 2 TYR E C 1
ATOM 2761 O O . TYR D 1 2 ? -50.560 -4.405 -64.528 1.00 23.35 2 TYR E O 1
ATOM 2770 N N . VAL D 1 3 ? -52.220 -5.545 -65.533 1.00 23.58 3 VAL E N 1
ATOM 2771 C CA . VAL D 1 3 ? -51.397 -6.710 -65.836 1.00 21.62 3 VAL E CA 1
ATOM 2772 C C . VAL D 1 3 ? -51.220 -6.860 -67.343 1.00 19.75 3 VAL E C 1
ATOM 2773 O O . VAL D 1 3 ? -52.145 -7.258 -68.052 1.00 22.89 3 VAL E O 1
ATOM 2777 N N . THR D 1 4 ? -50.027 -6.535 -67.828 1.00 16.85 4 THR E N 1
ATOM 2778 C CA . THR D 1 4 ? -49.731 -6.614 -69.252 1.00 20.98 4 THR E CA 1
ATOM 2779 C C . THR D 1 4 ? -48.942 -7.879 -69.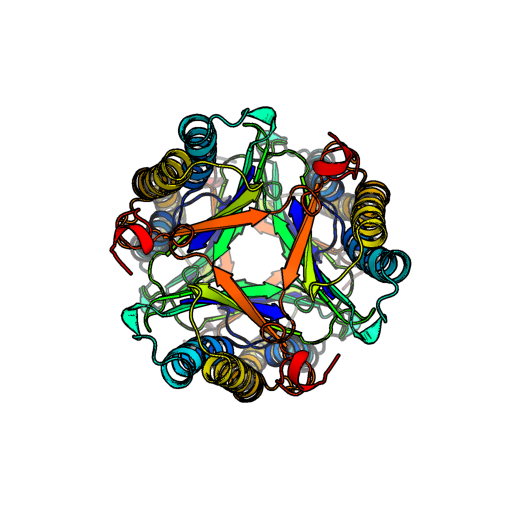569 1.00 20.59 4 THR E C 1
ATOM 2780 O O . THR D 1 4 ? -47.810 -8.047 -69.115 1.00 18.69 4 THR E O 1
ATOM 2784 N N . ILE D 1 5 ? -49.549 -8.763 -70.352 1.00 20.89 5 ILE E N 1
ATOM 2785 C CA . ILE D 1 5 ? -48.961 -10.063 -70.644 1.00 21.56 5 ILE E CA 1
ATOM 2786 C C . ILE D 1 5 ? -48.379 -10.136 -72.053 1.00 22.51 5 ILE E C 1
ATOM 2787 O O . ILE D 1 5 ? -49.079 -9.905 -73.040 1.00 19.64 5 ILE E O 1
ATOM 2792 N N . SER D 1 6 ? -47.092 -10.456 -72.138 1.00 21.00 6 SER E N 1
ATOM 2793 C CA . SER D 1 6 ? -46.447 -10.696 -73.421 1.00 22.02 6 SER E CA 1
ATOM 2794 C C . SER D 1 6 ? -46.235 -12.191 -73.624 1.00 22.76 6 SER E C 1
ATOM 2795 O O . SER D 1 6 ? -45.426 -12.813 -72.935 1.00 20.98 6 SER E O 1
ATOM 2798 N N . ALA D 1 7 ? -46.973 -12.765 -74.568 1.00 19.63 7 ALA E N 1
ATOM 2799 C CA . ALA D 1 7 ? -46.894 -14.196 -74.831 1.00 22.13 7 ALA E CA 1
ATOM 2800 C C . ALA D 1 7 ? -46.608 -14.475 -76.300 1.00 22.06 7 ALA E C 1
ATOM 2801 O O . ALA D 1 7 ? -47.108 -13.779 -77.181 1.00 21.44 7 ALA E O 1
ATOM 2803 N N . THR D 1 8 ? -45.796 -15.494 -76.558 1.00 23.57 8 THR E N 1
ATOM 2804 C CA . THR D 1 8 ? -45.540 -15.929 -77.923 1.00 18.78 8 THR E CA 1
ATOM 2805 C C . THR D 1 8 ? -46.811 -16.526 -78.517 1.00 21.31 8 THR E C 1
ATOM 2806 O O . THR D 1 8 ? -47.591 -17.167 -77.813 1.00 17.23 8 THR E O 1
ATOM 2810 N N . GLU D 1 9 ? -47.019 -16.304 -79.811 1.00 19.43 9 GLU E N 1
ATOM 2811 C CA . GLU D 1 9 ? -48.223 -16.781 -80.484 1.00 21.13 9 GLU E CA 1
ATOM 2812 C C . GLU D 1 9 ? -48.299 -18.303 -80.493 1.00 18.53 9 GLU E C 1
ATOM 2813 O O . GLU D 1 9 ? -47.274 -18.984 -80.474 1.00 24.52 9 GLU E O 1
ATOM 2819 N N . GLY D 1 10 ? -49.518 -18.833 -80.512 1.00 22.66 10 GLY E N 1
ATOM 2820 C CA . GLY D 1 10 ? -49.716 -20.268 -80.596 1.00 29.17 10 GLY E CA 1
ATOM 2821 C C . GLY D 1 10 ? -50.812 -20.809 -79.699 1.00 26.77 10 GLY E C 1
ATOM 2822 O O . GLY D 1 10 ? -51.298 -21.920 -79.907 1.00 25.72 10 GLY E O 1
ATOM 2823 N N . LEU D 1 11 ? -51.202 -20.031 -78.695 1.00 24.83 11 LEU E N 1
ATOM 2824 C CA . LEU D 1 11 ? -52.231 -20.466 -77.759 1.00 26.53 11 LEU E CA 1
ATOM 2825 C C . LEU D 1 11 ? -53.611 -20.473 -78.410 1.00 26.20 11 LEU E C 1
ATOM 2826 O O . LEU D 1 11 ? -53.922 -19.616 -79.237 1.00 24.75 11 LEU E O 1
ATOM 2831 N N . SER D 1 12 ? -54.431 -21.449 -78.035 1.00 25.18 12 SER E N 1
ATOM 2832 C CA . SER D 1 12 ? -55.812 -21.501 -78.495 1.00 25.07 12 SER E CA 1
ATOM 2833 C C . SER D 1 12 ? -56.617 -20.401 -77.816 1.00 28.12 12 SER E C 1
ATOM 2834 O O . SER D 1 12 ? -56.158 -19.802 -76.842 1.00 26.72 12 SER E O 1
ATOM 2837 N N . ALA D 1 13 ? -57.816 -20.140 -78.328 1.00 26.14 13 ALA E N 1
ATOM 2838 C CA . ALA D 1 13 ? -58.673 -19.096 -77.773 1.00 26.54 13 ALA E CA 1
ATOM 2839 C C . ALA D 1 13 ? -59.052 -19.389 -76.325 1.00 25.28 13 ALA E C 1
ATOM 2840 O O . ALA D 1 13 ? -59.108 -18.483 -75.495 1.00 27.59 13 ALA E O 1
ATOM 2842 N N . GLU D 1 14 ? -59.305 -20.660 -76.028 1.00 26.21 14 GLU E N 1
ATOM 2843 C CA . GLU D 1 14 ? -59.726 -21.065 -74.691 1.00 27.43 14 GLU E CA 1
ATOM 2844 C C . GLU D 1 14 ? -58.629 -20.842 -73.653 1.00 22.49 14 GLU E C 1
ATOM 2845 O O . GLU D 1 14 ? -58.898 -20.359 -72.554 1.00 21.31 14 GLU E O 1
ATOM 2851 N N . LYS D 1 15 ? -57.395 -21.192 -74.000 1.00 21.06 15 LYS E N 1
ATOM 2852 C CA . LYS D 1 15 ? -56.288 -21.043 -73.064 1.00 22.63 15 LYS E CA 1
ATOM 2853 C C . LYS D 1 15 ? -55.899 -19.580 -72.889 1.00 25.37 15 LYS E C 1
ATOM 2854 O O . LYS D 1 15 ? -55.405 -19.189 -71.832 1.00 25.04 15 LYS E O 1
ATOM 2860 N N . LYS D 1 16 ? -56.113 -18.775 -73.927 1.00 24.51 16 LYS E N 1
ATOM 2861 C CA . LYS D 1 16 ? -55.943 -17.332 -73.803 1.00 23.98 16 LYS E CA 1
ATOM 2862 C C . LYS D 1 16 ? -56.944 -16.801 -72.789 1.00 24.90 16 LYS E C 1
ATOM 2863 O O . LYS D 1 16 ? -56.615 -15.961 -71.951 1.00 26.38 16 LYS E O 1
ATOM 2869 N N . LYS D 1 17 ? -58.169 -17.309 -72.878 1.00 24.79 17 LYS E N 1
ATOM 2870 C CA . LYS D 1 17 ? -59.245 -16.912 -71.983 1.00 22.03 17 LYS E CA 1
ATOM 2871 C C . LYS D 1 17 ? -58.921 -17.274 -70.538 1.00 24.08 17 LYS E C 1
ATOM 2872 O O . LYS D 1 17 ? -59.104 -16.461 -69.630 1.00 22.02 17 LYS E O 1
ATOM 2878 N N . GLN D 1 18 ? -58.437 -18.495 -70.332 1.00 25.03 18 GLN E N 1
ATOM 2879 C CA . GLN D 1 18 ? -58.064 -18.950 -68.999 1.00 29.22 18 GLN E CA 1
ATOM 2880 C C . GLN D 1 18 ? -56.874 -18.163 -68.463 1.00 26.66 18 GLN E C 1
ATOM 2881 O O . GLN D 1 18 ? -56.804 -17.870 -67.271 1.00 22.54 18 GLN E O 1
ATOM 2887 N N . LEU D 1 19 ? -55.942 -17.825 -69.349 1.00 25.01 19 LEU E N 1
ATOM 2888 C CA . LEU D 1 19 ? -54.755 -17.071 -68.959 1.00 27.29 19 LEU E CA 1
ATOM 2889 C C . LEU D 1 19 ? -55.125 -15.723 -68.354 1.00 26.93 19 LEU E C 1
ATOM 2890 O O . LEU D 1 19 ? -54.621 -15.351 -67.296 1.00 24.77 19 LEU E O 1
ATOM 2895 N N . LEU D 1 20 ? -56.015 -15.000 -69.025 1.00 25.33 20 LEU E N 1
ATOM 2896 C CA . LEU D 1 20 ? -56.421 -13.676 -68.570 1.00 27.84 20 LEU E CA 1
ATOM 2897 C C . LEU D 1 20 ? -57.296 -13.755 -67.323 1.00 28.68 20 LEU E C 1
ATOM 2898 O O . LEU D 1 20 ? -57.075 -13.023 -66.357 1.00 26.27 20 LEU E O 1
ATOM 2903 N N . GLU D 1 21 ? -58.283 -14.648 -67.350 1.00 28.56 21 GLU E N 1
ATOM 2904 C CA . GLU D 1 21 ? -59.195 -14.828 -66.224 1.00 27.26 21 GLU E CA 1
ATOM 2905 C C . GLU D 1 21 ? -58.455 -15.200 -64.945 1.00 26.69 21 GLU E C 1
ATOM 2906 O O . GLU D 1 21 ? -58.664 -14.587 -63.898 1.00 24.49 21 GLU E O 1
ATOM 2912 N N . ARG D 1 22 ? -57.590 -16.204 -65.034 1.00 27.11 22 ARG E N 1
ATOM 2913 C CA . ARG D 1 22 ? -56.865 -16.677 -63.863 1.00 31.16 22 ARG E CA 1
ATOM 2914 C C . ARG D 1 22 ? -55.828 -15.659 -63.392 1.00 27.73 22 ARG E C 1
ATOM 2915 O O . ARG D 1 22 ? -55.487 -15.614 -62.210 1.00 27.34 22 ARG E O 1
ATOM 2923 N N . SER D 1 23 ? -55.317 -14.851 -64.316 1.00 22.97 23 SER E N 1
ATOM 2924 C CA . SER D 1 23 ? -54.359 -13.808 -63.957 1.00 22.21 23 SER E CA 1
ATOM 2925 C C . SER D 1 23 ? -55.027 -12.745 -63.091 1.00 23.51 23 SER E C 1
ATOM 2926 O O . SER D 1 23 ? -54.426 -12.235 -62.145 1.00 21.89 23 SER E O 1
ATOM 2929 N N . SER D 1 24 ? -56.270 -12.414 -63.424 1.00 22.61 24 SER E N 1
ATOM 2930 C CA . SER D 1 24 ? -57.064 -11.502 -62.609 1.00 25.65 24 SER E CA 1
ATOM 2931 C C . SER D 1 24 ? -57.333 -12.131 -61.248 1.00 28.28 24 SER E C 1
ATOM 2932 O O . SER D 1 24 ? -57.208 -11.474 -60.214 1.00 30.77 24 SER E O 1
ATOM 2935 N N . ASP D 1 25 ? -57.702 -13.409 -61.263 1.00 29.49 25 ASP E N 1
ATOM 2936 C CA . ASP D 1 25 ? -57.906 -14.180 -60.041 1.00 30.77 25 ASP E CA 1
ATOM 2937 C C . ASP D 1 25 ? -56.646 -14.180 -59.190 1.00 30.49 25 ASP E C 1
ATOM 2938 O O . ASP D 1 25 ? -56.706 -14.010 -57.972 1.00 29.42 25 ASP E O 1
ATOM 2943 N N . ALA D 1 26 ? -55.507 -14.377 -59.848 1.00 28.63 26 ALA E N 1
ATOM 2944 C CA . ALA D 1 26 ? -54.215 -14.376 -59.174 1.00 29.04 26 ALA E CA 1
ATOM 2945 C C . ALA D 1 26 ? -53.993 -13.063 -58.436 1.00 27.71 26 ALA E C 1
ATOM 2946 O O . ALA D 1 26 ? -53.666 -13.062 -57.255 1.00 30.65 26 ALA E O 1
ATOM 2948 N N . VAL D 1 27 ? -54.191 -11.952 -59.139 1.00 25.16 27 VAL E N 1
ATOM 2949 C CA . VAL D 1 27 ? -54.020 -10.622 -58.564 1.00 23.00 27 VAL E CA 1
ATOM 2950 C C . VAL D 1 27 ? -54.937 -10.397 -57.363 1.00 25.56 27 VAL E C 1
ATOM 2951 O O . VAL D 1 27 ? -54.480 -9.998 -56.291 1.00 22.73 27 VAL E O 1
ATOM 2955 N N . VAL D 1 28 ? -56.226 -10.664 -57.549 1.00 27.37 28 VAL E N 1
ATOM 2956 C CA . VAL D 1 28 ? -57.214 -10.506 -56.486 1.00 32.87 28 VAL E CA 1
ATOM 2957 C C . VAL D 1 28 ? -56.856 -11.339 -55.256 1.00 38.20 28 VAL E C 1
ATOM 2958 O O . VAL D 1 28 ? -56.930 -10.858 -54.124 1.00 35.97 28 VAL E O 1
ATOM 2962 N N . GLN D 1 29 ? -56.449 -12.582 -55.489 1.00 42.92 29 GLN E N 1
ATOM 2963 C CA . GLN D 1 29 ? -56.134 -13.506 -54.405 1.00 51.08 29 GLN E CA 1
ATOM 2964 C C . GLN D 1 29 ? -54.665 -13.443 -53.989 1.00 54.44 29 GLN E C 1
ATOM 2965 O O . GLN D 1 29 ? -54.116 -14.424 -53.490 1.00 60.79 29 GLN E O 1
ATOM 2971 N N . SER D 1 30 ? -54.031 -12.292 -54.190 1.00 50.39 30 SER E N 1
ATOM 2972 C CA . SER D 1 30 ? -52.618 -12.143 -53.853 1.00 44.40 30 SER E CA 1
ATOM 2973 C C . SER D 1 30 ? -52.335 -10.851 -53.098 1.00 39.98 30 SER E C 1
ATOM 2974 O O . SER D 1 30 ? -51.521 -10.826 -52.176 1.00 37.19 30 SER E O 1
ATOM 2977 N N . ILE D 1 31 ? -53.004 -9.779 -53.505 1.00 37.74 31 ILE E N 1
ATOM 2978 C CA . ILE D 1 31 ? -52.755 -8.456 -52.947 1.00 37.51 31 ILE E CA 1
ATOM 2979 C C . ILE D 1 31 ? -54.035 -7.828 -52.414 1.00 36.42 31 ILE E C 1
ATOM 2980 O O . ILE D 1 31 ? -54.034 -6.682 -51.965 1.00 41.46 31 ILE E O 1
ATOM 2985 N N . GLY D 1 32 ? -55.128 -8.579 -52.480 1.00 32.44 32 GLY E N 1
ATOM 2986 C CA . GLY D 1 32 ? -56.407 -8.109 -51.985 1.00 35.94 32 GLY E CA 1
ATOM 2987 C C . GLY D 1 32 ? -56.999 -6.990 -52.819 1.00 37.86 32 GLY E C 1
ATOM 2988 O O . GLY D 1 32 ? -57.794 -6.192 -52.325 1.00 41.21 32 GLY E O 1
ATOM 2989 N N . ALA D 1 33 ? -56.607 -6.926 -54.087 1.00 38.27 33 ALA E N 1
ATOM 2990 C CA . ALA D 1 33 ? -57.159 -5.931 -54.997 1.00 38.48 33 ALA E CA 1
ATOM 2991 C C . ALA D 1 33 ? -58.579 -6.312 -55.397 1.00 35.78 33 ALA E C 1
ATOM 2992 O O . ALA D 1 33 ? -58.830 -7.448 -55.799 1.00 34.21 33 ALA E O 1
ATOM 2994 N N . PRO D 1 34 ? -59.519 -5.363 -55.271 1.00 35.71 34 PRO E N 1
ATOM 2995 C CA . PRO D 1 34 ? -60.906 -5.589 -55.689 1.00 35.77 34 PRO E CA 1
ATOM 2996 C C . PRO D 1 34 ? -60.990 -5.874 -57.183 1.00 32.85 34 PRO E C 1
ATOM 2997 O O . PRO D 1 34 ? -60.187 -5.340 -57.947 1.00 30.60 34 PRO E O 1
ATOM 3001 N N . LEU D 1 35 ? -61.949 -6.702 -57.587 1.00 36.61 35 LEU E N 1
ATOM 3002 C CA . LEU D 1 35 ? -62.097 -7.092 -58.986 1.00 36.65 35 LEU E CA 1
ATOM 3003 C C . LEU D 1 35 ? -62.328 -5.887 -59.896 1.00 37.41 35 LEU E C 1
ATOM 3004 O O . LEU D 1 35 ? -61.899 -5.879 -61.049 1.00 37.03 35 LEU E O 1
ATOM 3009 N N . ALA D 1 36 ? -62.990 -4.865 -59.363 1.00 34.58 36 ALA E N 1
ATOM 3010 C CA . ALA D 1 36 ? -63.357 -3.687 -60.145 1.00 38.52 36 ALA E CA 1
ATOM 3011 C C . ALA D 1 36 ? -62.148 -2.889 -60.630 1.00 39.55 36 ALA E C 1
ATOM 3012 O O . ALA D 1 36 ? -62.255 -2.109 -61.576 1.00 42.42 36 ALA E O 1
ATOM 3014 N N . SER D 1 37 ? -61.001 -3.082 -59.988 1.00 36.10 37 SER E N 1
ATOM 3015 C CA . SER D 1 37 ? -59.808 -2.313 -60.328 1.00 28.22 37 SER E CA 1
ATOM 3016 C C . SER D 1 37 ? -58.816 -3.111 -61.174 1.00 24.88 37 SER E C 1
ATOM 3017 O O . SER D 1 37 ? -57.863 -2.552 -61.717 1.00 26.80 37 SER E O 1
ATOM 3020 N N . VAL D 1 38 ? -59.047 -4.415 -61.289 1.00 23.11 38 VAL E N 1
ATOM 3021 C CA . VAL D 1 38 ? -58.115 -5.297 -61.985 1.00 21.81 38 VAL E CA 1
ATOM 3022 C C . VAL D 1 38 ? -58.316 -5.293 -63.500 1.00 22.27 38 VAL E C 1
ATOM 3023 O O . VAL D 1 38 ? -59.415 -5.554 -63.990 1.00 21.90 38 VAL E O 1
ATOM 3027 N N . ARG D 1 39 ? -57.248 -4.997 -64.233 1.00 24.43 39 ARG E N 1
ATOM 3028 C CA . ARG D 1 39 ? -57.275 -5.045 -65.693 1.00 23.29 39 ARG E CA 1
ATOM 3029 C C . ARG D 1 39 ? -56.135 -5.897 -66.241 1.00 21.82 39 ARG E C 1
ATOM 3030 O O . ARG D 1 39 ? -55.001 -5.806 -65.771 1.00 20.64 39 ARG E O 1
ATOM 3038 N N . VAL D 1 40 ? -56.441 -6.721 -67.239 1.00 23.32 40 VAL E N 1
ATOM 3039 C CA . VAL D 1 40 ? -55.439 -7.581 -67.861 1.00 20.26 40 VAL E CA 1
ATOM 3040 C C . VAL D 1 40 ? -55.395 -7.375 -69.373 1.00 20.67 40 VAL E C 1
ATOM 3041 O O . VAL D 1 40 ? -56.411 -7.505 -70.056 1.00 19.77 40 VAL E O 1
ATOM 3045 N N . MET D 1 41 ? -54.214 -7.048 -69.889 1.00 18.66 41 MET E N 1
ATOM 3046 C CA . MET D 1 41 ? -54.028 -6.859 -71.324 1.00 13.77 41 MET E CA 1
ATOM 3047 C C . MET D 1 41 ? -53.053 -7.893 -71.883 1.00 19.41 41 MET E C 1
ATOM 3048 O O . MET D 1 41 ? -52.081 -8.258 -71.224 1.00 23.82 41 MET E O 1
ATOM 3053 N N . LEU D 1 42 ? -53.317 -8.362 -73.099 1.00 19.79 42 LEU E N 1
ATOM 3054 C CA . LEU D 1 42 ? -52.484 -9.392 -73.713 1.00 23.61 42 LEU E CA 1
ATOM 3055 C C . LEU D 1 42 ? -51.936 -8.974 -75.074 1.00 24.27 42 LEU E C 1
ATOM 3056 O O . LEU D 1 42 ? -52.695 -8.641 -75.984 1.00 22.96 42 LEU E O 1
ATOM 3061 N N . HIS D 1 43 ? -50.613 -8.999 -75.204 1.00 27.13 43 HIS E N 1
ATOM 3062 C CA . HIS D 1 43 ? -49.958 -8.752 -76.483 1.00 28.68 43 HIS E CA 1
ATOM 3063 C C . HIS D 1 43 ? -49.247 -10.013 -76.954 1.00 26.60 43 HIS E C 1
ATOM 3064 O O . HIS D 1 43 ? -48.463 -10.607 -76.213 1.00 23.24 43 HIS E O 1
ATOM 3071 N N . GLU D 1 44 ? -49.519 -10.417 -78.189 1.00 24.36 44 GLU E N 1
ATOM 3072 C CA . GLU D 1 44 ? -48.949 -11.647 -78.719 1.00 26.40 44 GLU E CA 1
ATOM 3073 C C . GLU D 1 44 ? -47.732 -11.374 -79.597 1.00 26.86 44 GLU E C 1
ATOM 3074 O O . GLU D 1 44 ? -47.784 -10.557 -80.516 1.00 29.71 44 GLU E O 1
ATOM 3080 N N . LEU D 1 45 ? -46.636 -12.067 -79.301 1.00 24.03 45 LEU E N 1
ATOM 3081 C CA . LEU D 1 45 ? -45.404 -11.933 -80.067 1.00 22.74 45 LEU E CA 1
ATOM 3082 C C . LEU D 1 45 ? -45.365 -12.943 -81.209 1.00 21.32 45 LEU E C 1
ATOM 3083 O O . LEU D 1 45 ? -45.358 -14.151 -80.972 1.00 20.50 45 LEU E O 1
ATOM 3088 N N . PRO D 1 46 ? -45.344 -12.448 -82.456 1.00 19.66 46 PRO E N 1
ATOM 3089 C CA . PRO D 1 46 ? -45.268 -13.314 -83.637 1.00 22.30 46 PRO E CA 1
ATOM 3090 C C . PRO D 1 46 ? -43.956 -14.085 -83.693 1.00 24.41 46 PRO E C 1
ATOM 3091 O O . PRO D 1 46 ? -43.037 -13.791 -82.927 1.00 22.34 46 PRO E O 1
ATOM 3095 N N . GLY D 1 47 ? -43.874 -15.061 -84.591 1.00 25.77 47 GLY E N 1
ATOM 3096 C CA . GLY D 1 47 ? -42.658 -15.830 -84.764 1.00 25.08 47 GLY E CA 1
ATOM 3097 C C . GLY D 1 47 ? -41.502 -14.947 -85.191 1.00 27.97 47 GLY E C 1
ATOM 3098 O O . GLY D 1 47 ? -41.631 -14.149 -86.120 1.00 30.96 47 GLY E O 1
ATOM 3099 N N . GLY D 1 48 ? -40.375 -15.080 -84.501 1.00 25.62 48 GLY E N 1
ATOM 3100 C CA . GLY D 1 48 ? -39.186 -14.316 -84.830 1.00 27.06 48 GLY E CA 1
ATOM 3101 C C . GLY D 1 48 ? -39.108 -12.970 -84.134 1.00 21.10 48 GLY E C 1
ATOM 3102 O O . GLY D 1 48 ? -38.143 -12.229 -84.321 1.00 20.33 48 GLY E O 1
ATOM 3103 N N . HIS D 1 49 ? -40.119 -12.651 -83.331 1.00 19.34 49 HIS E N 1
ATOM 3104 C CA . HIS D 1 49 ? -40.162 -11.371 -82.630 1.00 20.62 49 HIS E CA 1
ATOM 3105 C C . HIS D 1 49 ? -39.722 -11.504 -81.174 1.00 19.81 49 HIS E C 1
ATOM 3106 O O . HIS D 1 49 ? -39.748 -10.535 -80.418 1.00 22.21 49 HIS E O 1
ATOM 3113 N N . TYR D 1 50 ? -39.320 -12.709 -80.785 1.00 19.64 50 TYR E N 1
ATOM 3114 C CA . TYR D 1 50 ? -38.863 -12.953 -79.422 1.00 18.77 50 TYR E CA 1
ATOM 3115 C C . TYR D 1 50 ? -37.530 -13.692 -79.418 1.00 24.34 50 TYR E C 1
ATOM 3116 O O . TYR D 1 50 ? -37.450 -14.856 -79.812 1.00 25.12 50 TYR E O 1
ATOM 3125 N N . LEU D 1 51 ? -36.484 -13.000 -78.981 1.00 24.77 51 LEU E N 1
ATOM 3126 C CA . LEU D 1 51 ? -35.169 -13.610 -78.843 1.00 21.60 51 LEU E CA 1
ATOM 3127 C C . LEU D 1 51 ? -34.924 -13.958 -77.380 1.00 22.77 51 LEU E C 1
ATOM 3128 O O . LEU D 1 51 ? -34.896 -13.080 -76.515 1.00 20.63 51 LEU E O 1
ATOM 3133 N N . ASN D 1 52 ? -34.762 -15.249 -77.113 1.00 23.38 52 ASN E N 1
ATOM 3134 C CA . ASN D 1 52 ? -34.605 -15.749 -75.755 1.00 23.14 52 ASN E CA 1
ATOM 3135 C C . ASN D 1 52 ? -33.224 -16.358 -75.541 1.00 26.77 52 ASN E C 1
ATOM 3136 O O . ASN D 1 52 ? -32.991 -17.519 -75.879 1.00 28.44 52 ASN E O 1
ATOM 3141 N N . ALA D 1 53 ? -32.319 -15.560 -74.980 1.00 25.03 53 ALA E N 1
ATOM 3142 C CA . ALA D 1 53 ? -30.943 -15.979 -74.721 1.00 24.28 53 ALA E CA 1
ATOM 3143 C C . ALA D 1 53 ? -30.265 -16.499 -75.985 1.00 21.66 53 ALA E C 1
ATOM 3144 O O . ALA D 1 53 ? -29.643 -17.559 -75.974 1.00 22.73 53 ALA E O 1
ATOM 3146 N N . GLY D 1 54 ? -30.401 -15.749 -77.073 1.00 20.98 54 GLY E N 1
ATOM 3147 C CA . GLY D 1 54 ? -29.762 -16.100 -78.328 1.00 23.11 54 GLY E CA 1
ATOM 3148 C C . GLY D 1 54 ? -30.546 -17.080 -79.182 1.00 23.62 54 GLY E C 1
ATOM 3149 O O . GLY D 1 54 ? -30.095 -17.464 -80.260 1.00 28.65 54 GLY E O 1
ATOM 3150 N N . GLN D 1 55 ? -31.723 -17.480 -78.709 1.00 22.04 55 GLN E N 1
ATOM 3151 C CA . GLN D 1 55 ? -32.538 -18.450 -79.434 1.00 24.26 55 GLN E CA 1
ATOM 3152 C C . GLN D 1 55 ? -33.878 -17.869 -79.874 1.00 24.46 55 GLN E C 1
ATOM 3153 O O . GLN D 1 55 ? -34.590 -17.250 -79.083 1.00 23.33 55 GLN E O 1
ATOM 3159 N N . PHE D 1 56 ? -34.213 -18.077 -81.144 1.00 23.55 56 PHE E N 1
ATOM 3160 C CA . PHE D 1 56 ? -35.500 -17.650 -81.681 1.00 23.41 56 PHE E CA 1
ATOM 3161 C C . PHE D 1 56 ? -36.541 -18.756 -81.554 1.00 23.53 56 PHE E C 1
ATOM 3162 O O . PHE D 1 56 ? -36.211 -19.897 -81.231 1.00 22.95 56 PHE E O 1
ATOM 3170 N N . ASN D 1 57 ? -37.796 -18.397 -81.808 1.00 22.79 57 ASN E N 1
ATOM 3171 C CA . ASN D 1 57 ? -38.904 -19.347 -81.879 1.00 22.92 57 ASN E CA 1
ATOM 3172 C C . ASN D 1 57 ? -39.068 -20.230 -80.642 1.00 20.64 57 ASN E C 1
ATOM 3173 O O . ASN D 1 57 ? -39.481 -21.384 -80.748 1.00 20.50 57 ASN E O 1
ATOM 3178 N N . THR D 1 58 ? -38.750 -19.685 -79.473 1.00 19.94 58 THR E N 1
ATOM 3179 C CA . THR D 1 58 ? -38.985 -20.396 -78.222 1.00 17.76 58 THR E CA 1
ATOM 3180 C C . THR D 1 58 ? -40.243 -19.847 -77.554 1.00 18.08 58 THR E C 1
ATOM 3181 O O . THR D 1 58 ? -40.579 -18.676 -77.738 1.00 17.32 58 THR E O 1
ATOM 3185 N N . PRO D 1 59 ? -40.953 -20.695 -76.793 1.00 20.29 59 PRO E N 1
ATOM 3186 C CA . PRO D 1 59 ? -42.127 -20.237 -76.041 1.00 22.58 59 PRO E CA 1
ATOM 3187 C C . PRO D 1 59 ? -41.776 -19.130 -75.050 1.00 22.32 59 PRO E C 1
ATOM 3188 O O . PRO D 1 59 ? -40.720 -19.180 -74.420 1.00 15.72 59 PRO E O 1
ATOM 3192 N N . GLY D 1 60 ? -42.654 -18.141 -74.920 1.00 16.30 60 GLY E N 1
ATOM 3193 C CA . GLY D 1 60 ? -42.411 -17.026 -74.025 1.00 16.74 60 GLY E CA 1
ATOM 3194 C C . GLY D 1 60 ? -43.660 -16.575 -73.298 1.00 19.77 60 GLY E C 1
ATOM 3195 O O . GLY D 1 60 ? -44.754 -16.575 -73.862 1.00 23.08 60 GLY E O 1
ATOM 3196 N N . LEU D 1 61 ? -43.494 -16.194 -72.036 1.00 15.46 61 LEU E N 1
ATOM 3197 C CA . LEU D 1 61 ? -44.603 -15.701 -71.231 1.00 17.21 61 LEU E CA 1
ATOM 3198 C C . LEU D 1 61 ? -44.087 -14.777 -70.137 1.00 20.95 61 LEU E C 1
ATOM 3199 O O . LEU D 1 61 ? -43.518 -15.230 -69.143 1.00 25.07 61 LEU E O 1
ATOM 3204 N N . MET D 1 62 ? -44.287 -13.478 -70.330 1.00 21.64 62 MET E N 1
ATOM 3205 C CA . MET D 1 62 ? -43.764 -12.479 -69.411 1.00 23.96 62 MET E CA 1
ATOM 3206 C C . MET D 1 62 ? -44.874 -11.587 -68.866 1.00 26.29 62 MET E C 1
ATOM 3207 O O . MET D 1 62 ? -45.631 -10.982 -69.627 1.00 26.84 62 MET E O 1
ATOM 3212 N N . PHE D 1 63 ? -44.967 -11.520 -67.541 1.00 22.75 63 PHE E N 1
ATOM 3213 C CA . PHE D 1 63 ? -45.951 -10.675 -66.876 1.00 22.63 63 PHE E CA 1
ATOM 3214 C C . PHE D 1 63 ? -45.338 -9.338 -66.475 1.00 21.08 63 PHE E C 1
ATOM 3215 O O . PHE D 1 63 ? -44.266 -9.296 -65.870 1.00 19.55 63 PHE E O 1
ATOM 3223 N N . VAL D 1 64 ? -46.017 -8.248 -66.818 1.00 17.03 64 VAL E N 1
ATOM 3224 C CA . VAL D 1 64 ? -45.624 -6.925 -66.347 1.00 21.82 64 VAL E CA 1
ATOM 3225 C C . VAL D 1 64 ? -46.795 -6.278 -65.624 1.00 26.70 64 VAL E C 1
ATOM 3226 O O . VAL D 1 64 ? -47.918 -6.237 -66.135 1.00 23.65 64 VAL E O 1
ATOM 3230 N N . VAL D 1 65 ? -46.523 -5.775 -64.426 1.00 25.37 65 VAL E N 1
ATOM 3231 C CA . VAL D 1 65 ? -47.575 -5.329 -63.529 1.00 24.17 65 VAL E CA 1
ATOM 3232 C C . VAL D 1 65 ? -47.383 -3.863 -63.109 1.00 25.85 65 VAL E C 1
ATOM 3233 O O . VAL D 1 65 ? -46.574 -3.561 -62.233 1.00 25.74 65 VAL E O 1
ATOM 3237 N N . ASP D 1 66 ? -48.126 -2.960 -63.750 1.00 26.04 66 ASP E N 1
ATOM 3238 C CA . ASP D 1 66 ? -48.028 -1.518 -63.485 1.00 26.10 66 ASP E CA 1
ATOM 3239 C C . ASP D 1 66 ? -48.917 -1.095 -62.317 1.00 29.52 66 ASP E C 1
ATOM 3240 O O . ASP D 1 66 ? -50.140 -1.189 -62.405 1.00 31.47 66 ASP E O 1
ATOM 3245 N N . PHE D 1 67 ? -48.309 -0.604 -61.239 1.00 28.82 67 PHE E N 1
ATOM 3246 C CA . PHE D 1 67 ? -49.011 -0.503 -59.961 1.00 34.25 67 PHE E CA 1
ATOM 3247 C C . PHE D 1 67 ? -48.777 0.764 -59.132 1.00 28.11 67 PHE E C 1
ATOM 3248 O O . PHE D 1 67 ? -47.754 1.441 -59.255 1.00 21.33 67 PHE E O 1
ATOM 3256 N N . ILE D 1 68 ? -49.734 1.033 -58.246 1.00 26.24 68 ILE E N 1
ATOM 3257 C CA . ILE D 1 68 ? -49.620 2.096 -57.255 1.00 26.95 68 ILE E CA 1
ATOM 3258 C C . ILE D 1 68 ? -48.583 1.736 -56.198 1.00 26.24 68 ILE E C 1
ATOM 3259 O O . ILE D 1 68 ? -48.581 0.622 -55.677 1.00 25.21 68 ILE E O 1
ATOM 3264 N N . GLU D 1 69 ? -47.704 2.686 -55.893 1.00 31.90 69 GLU E N 1
ATOM 3265 C CA . GLU D 1 69 ? -46.679 2.518 -54.868 1.00 33.79 69 GLU E CA 1
ATOM 3266 C C . GLU D 1 69 ? -47.251 2.129 -53.508 1.00 35.07 69 GLU E C 1
ATOM 3267 O O . GLU D 1 69 ? -48.425 2.367 -53.223 1.00 30.37 69 GLU E O 1
ATOM 3273 N N . GLY D 1 70 ? -46.411 1.527 -52.672 1.00 36.08 70 GLY E N 1
ATOM 3274 C CA . GLY D 1 70 ? -46.731 1.358 -51.268 1.00 34.06 70 GLY E CA 1
ATOM 3275 C C . GLY D 1 70 ? -47.231 0.000 -50.817 1.00 34.27 70 GLY E C 1
ATOM 3276 O O . GLY D 1 70 ? -47.972 -0.090 -49.841 1.00 38.12 70 GLY E O 1
ATOM 3277 N N . ARG D 1 71 ? -46.829 -1.060 -51.506 1.00 35.31 71 ARG E N 1
ATOM 3278 C CA . ARG D 1 71 ? -47.224 -2.402 -51.092 1.00 36.16 71 ARG E CA 1
ATOM 3279 C C . ARG D 1 71 ? -46.044 -3.175 -50.511 1.00 31.17 71 ARG E C 1
ATOM 3280 O O . ARG D 1 71 ? -44.901 -2.995 -50.931 1.00 28.73 71 ARG E O 1
ATOM 3288 N N . THR D 1 72 ? -46.335 -4.021 -49.527 1.00 31.67 72 THR E N 1
ATOM 3289 C CA . THR D 1 72 ? -45.309 -4.742 -48.782 1.00 35.91 72 THR E CA 1
ATOM 3290 C C . THR D 1 72 ? -44.561 -5.748 -49.649 1.00 35.46 72 THR E C 1
ATOM 3291 O O . THR D 1 72 ? -45.058 -6.170 -50.693 1.00 30.37 72 THR E O 1
ATOM 3295 N N . GLU D 1 73 ? -43.366 -6.130 -49.206 1.00 38.34 73 GLU E N 1
ATOM 3296 C CA . GLU D 1 73 ? -42.567 -7.124 -49.914 1.00 44.19 73 GLU E CA 1
ATOM 3297 C C . GLU D 1 73 ? -43.272 -8.474 -49.945 1.00 43.31 73 GLU E C 1
ATOM 3298 O O . GLU D 1 73 ? -43.145 -9.227 -50.910 1.00 42.45 73 GLU E O 1
ATOM 3304 N N . GLU D 1 74 ? -44.014 -8.774 -48.882 1.00 42.45 74 GLU E N 1
ATOM 3305 C CA . GLU D 1 74 ? -44.775 -10.015 -48.811 1.00 42.88 74 GLU E CA 1
ATOM 3306 C C . GLU D 1 74 ? -45.806 -10.080 -49.932 1.00 35.03 74 GLU E C 1
ATOM 3307 O O . GLU D 1 74 ? -46.004 -11.128 -50.546 1.00 37.54 74 GLU E O 1
ATOM 3313 N N . GLN D 1 75 ? -46.453 -8.950 -50.200 1.00 29.85 75 GLN E N 1
ATOM 3314 C CA . GLN D 1 75 ? -47.424 -8.863 -51.284 1.00 31.91 75 GLN E CA 1
ATOM 3315 C C . GLN D 1 75 ? -46.744 -8.983 -52.645 1.00 29.22 75 GLN E C 1
ATOM 3316 O O . GLN D 1 75 ? -47.254 -9.648 -53.545 1.00 32.52 75 GLN E O 1
ATOM 3322 N N . ARG D 1 76 ? -45.593 -8.332 -52.785 1.00 25.87 76 ARG E N 1
ATOM 3323 C CA . ARG D 1 76 ? -44.836 -8.362 -54.032 1.00 26.73 76 ARG E CA 1
ATOM 3324 C C . ARG D 1 76 ? -44.361 -9.775 -54.348 1.00 25.69 76 ARG E C 1
ATOM 3325 O O . ARG D 1 76 ? -44.436 -10.224 -55.492 1.00 25.73 76 ARG E O 1
ATOM 3333 N N . ASN D 1 77 ? -43.877 -10.473 -53.326 1.00 24.23 77 ASN E N 1
ATOM 3334 C CA . ASN D 1 77 ? -43.412 -11.844 -53.491 1.00 27.95 77 ASN E CA 1
ATOM 3335 C C . ASN D 1 77 ? -44.563 -12.802 -53.770 1.00 26.79 77 ASN E C 1
ATOM 3336 O O . ASN D 1 77 ? -44.424 -13.741 -54.554 1.00 25.87 77 ASN E O 1
ATOM 3341 N N . ALA D 1 78 ? -45.699 -12.558 -53.124 1.00 24.72 78 ALA E N 1
ATOM 3342 C CA . ALA D 1 78 ? -46.883 -13.382 -53.324 1.00 25.80 78 ALA E CA 1
ATOM 3343 C C . ALA D 1 78 ? -47.445 -13.196 -54.730 1.00 25.58 78 ALA E C 1
ATOM 3344 O O . ALA D 1 78 ? -47.919 -14.149 -55.347 1.00 31.72 78 ALA E O 1
ATOM 3346 N N . LEU D 1 79 ? -47.389 -11.964 -55.227 1.00 22.39 79 LEU E N 1
ATOM 3347 C CA . LEU D 1 79 ? -47.893 -11.649 -56.560 1.00 18.78 79 LEU E CA 1
ATOM 3348 C C . LEU D 1 79 ? -47.027 -12.276 -57.647 1.00 21.23 79 LEU E C 1
ATOM 3349 O O . LEU D 1 79 ? -47.541 -12.855 -58.605 1.00 18.91 79 LEU E O 1
ATOM 3354 N N . ILE D 1 80 ? -45.713 -12.152 -57.494 1.00 19.89 80 ILE E N 1
ATOM 3355 C CA . ILE D 1 80 ? -44.771 -12.725 -58.448 1.00 19.45 80 ILE E CA 1
ATOM 3356 C C . ILE D 1 80 ? -44.936 -14.241 -58.526 1.00 21.62 80 ILE E C 1
ATOM 3357 O O . ILE D 1 80 ? -44.925 -14.820 -59.613 1.00 24.62 80 ILE E O 1
ATOM 3362 N N . ALA D 1 81 ? -45.113 -14.874 -57.371 1.00 18.73 81 ALA E N 1
ATOM 3363 C CA . ALA D 1 81 ? -45.277 -16.322 -57.309 1.00 20.78 81 ALA E CA 1
ATOM 3364 C C . ALA D 1 81 ? -46.604 -16.773 -57.919 1.00 29.92 81 ALA E C 1
ATOM 3365 O O . ALA D 1 81 ? -46.657 -17.773 -58.635 1.00 27.70 81 ALA E O 1
ATOM 3367 N N . ALA D 1 82 ? -47.670 -16.031 -57.633 1.00 26.11 82 ALA E N 1
ATOM 3368 C CA . ALA D 1 82 ? -49.009 -16.398 -58.086 1.00 24.47 82 ALA E CA 1
ATOM 3369 C C . ALA D 1 82 ? -49.146 -16.329 -59.605 1.00 26.73 82 ALA E C 1
ATOM 3370 O O . ALA D 1 82 ? -49.686 -17.242 -60.229 1.00 23.84 82 ALA E O 1
ATOM 3372 N N . LEU D 1 83 ? -48.659 -15.243 -60.196 1.00 26.57 83 LEU E N 1
ATOM 3373 C CA . LEU D 1 83 ? -48.742 -15.059 -61.640 1.00 26.01 83 LEU E CA 1
ATOM 3374 C C . LEU D 1 83 ? -47.824 -16.032 -62.374 1.00 26.83 83 LEU E C 1
ATOM 3375 O O . LEU D 1 83 ? -48.123 -16.459 -63.490 1.00 23.23 83 LEU E O 1
ATOM 3380 N N . SER D 1 84 ? -46.707 -16.380 -61.743 1.00 25.64 84 SER E N 1
ATOM 3381 C CA . SER D 1 84 ? -45.787 -17.361 -62.308 1.00 23.94 84 SER E CA 1
ATOM 3382 C C . SER D 1 84 ? -46.446 -18.734 -62.368 1.00 27.26 84 SER E C 1
ATOM 3383 O O . SER D 1 84 ? -46.405 -19.412 -63.396 1.00 25.77 84 SER E O 1
ATOM 3386 N N . LYS D 1 85 ? -47.060 -19.133 -61.257 1.00 28.60 85 LYS E N 1
ATOM 3387 C CA . LYS D 1 85 ? -47.747 -20.416 -61.169 1.00 29.48 85 LYS E CA 1
ATOM 3388 C C . LYS D 1 85 ? -48.963 -20.455 -62.090 1.00 25.84 85 LYS E C 1
ATOM 3389 O O . LYS D 1 85 ? -49.266 -21.485 -62.690 1.00 23.57 85 LYS E O 1
ATOM 3395 N N . THR D 1 86 ? -49.652 -19.323 -62.197 1.00 25.00 86 THR E N 1
ATOM 3396 C CA . THR D 1 86 ? -50.826 -19.213 -63.055 1.00 25.00 86 THR E CA 1
ATOM 3397 C C . THR D 1 86 ? -50.467 -19.411 -64.524 1.00 23.39 86 THR E C 1
ATOM 3398 O O . THR D 1 86 ? -51.146 -20.140 -65.250 1.00 19.95 86 THR E O 1
ATOM 3402 N N . GLY D 1 87 ? -49.393 -18.756 -64.954 1.00 22.25 87 GLY E N 1
ATOM 3403 C CA . GLY D 1 87 ? -48.958 -18.828 -66.335 1.00 23.06 87 GLY E CA 1
ATOM 3404 C C . GLY D 1 87 ? -48.567 -20.229 -66.758 1.00 24.06 87 GLY E C 1
ATOM 3405 O O . GLY D 1 87 ? -48.804 -20.631 -67.897 1.00 18.74 87 GLY E O 1
ATOM 3406 N N . THR D 1 88 ? -47.969 -20.976 -65.836 1.00 26.83 88 THR E N 1
ATOM 3407 C CA . THR D 1 88 ? -47.538 -22.341 -66.116 1.00 28.10 88 THR E CA 1
ATOM 3408 C C . THR D 1 88 ? -48.722 -23.300 -66.184 1.00 29.21 88 THR E C 1
ATOM 3409 O O . THR D 1 88 ? -48.814 -24.122 -67.096 1.00 31.30 88 THR E O 1
ATOM 3413 N N . GLU D 1 89 ? -49.634 -23.184 -65.223 1.00 29.63 89 GLU E N 1
ATOM 3414 C CA . GLU D 1 89 ? -50.798 -24.061 -65.164 1.00 34.54 89 GLU E CA 1
ATOM 3415 C C . GLU D 1 89 ? -51.737 -23.844 -66.349 1.00 33.95 89 GLU E C 1
ATOM 3416 O O . GLU D 1 89 ? -52.544 -24.712 -66.680 1.00 31.77 89 GLU E O 1
ATOM 3422 N N . THR D 1 90 ? -51.623 -22.685 -66.990 1.00 34.27 90 THR E N 1
ATOM 3423 C CA . THR D 1 90 ? -52.512 -22.336 -68.091 1.00 33.28 90 THR E CA 1
ATOM 3424 C C . THR D 1 90 ? -51.890 -22.607 -69.461 1.00 30.60 90 THR E C 1
ATOM 3425 O O . THR D 1 90 ? -52.533 -23.181 -70.339 1.00 35.98 90 THR E O 1
ATOM 3429 N N . THR D 1 91 ? -50.639 -22.194 -69.639 1.00 26.89 91 THR E N 1
ATOM 3430 C CA . THR D 1 91 ? -49.990 -22.279 -70.945 1.00 27.76 91 THR E CA 1
ATOM 3431 C C . THR D 1 91 ? -49.082 -23.498 -71.085 1.00 25.90 91 THR E C 1
ATOM 3432 O O . THR D 1 91 ? -48.721 -23.884 -72.196 1.00 32.07 91 THR E O 1
ATOM 3436 N N . GLY D 1 92 ? -48.709 -24.098 -69.960 1.00 24.31 92 GLY E N 1
ATOM 3437 C CA . GLY D 1 92 ? -47.822 -25.247 -69.976 1.00 22.91 92 GLY E CA 1
ATOM 3438 C C . GLY D 1 92 ? -46.357 -24.852 -69.996 1.00 20.11 92 GLY E C 1
ATOM 3439 O O . GLY D 1 92 ? -45.474 -25.705 -69.925 1.00 22.58 92 GLY E O 1
ATOM 3440 N N . ILE D 1 93 ? -46.100 -23.552 -70.101 1.00 21.19 93 ILE E N 1
ATOM 3441 C CA . ILE D 1 93 ? -44.738 -23.032 -70.059 1.00 23.58 93 ILE E CA 1
ATOM 3442 C C . ILE D 1 93 ? -44.208 -23.068 -68.629 1.00 23.43 93 ILE E C 1
ATOM 3443 O O . ILE D 1 93 ? -44.783 -22.445 -67.739 1.00 23.22 93 ILE E O 1
ATOM 3448 N N . PRO D 1 94 ? -43.103 -23.797 -68.407 1.00 21.62 94 PRO E N 1
ATOM 3449 C CA . PRO D 1 94 ? -42.549 -23.978 -67.060 1.00 27.98 94 PRO E CA 1
ATOM 3450 C C . PRO D 1 94 ? -42.181 -22.657 -66.392 1.00 24.81 94 PRO E C 1
ATOM 3451 O O . PRO D 1 94 ? -41.807 -21.705 -67.080 1.00 21.89 94 PRO E O 1
ATOM 3455 N N . GLU D 1 95 ? -42.285 -22.608 -65.067 1.00 27.54 95 GLU E N 1
ATOM 3456 C CA . GLU D 1 95 ? -41.978 -21.399 -64.308 1.00 30.14 95 GLU E CA 1
ATOM 3457 C C . GLU D 1 95 ? -40.524 -20.964 -64.479 1.00 26.56 95 GLU E C 1
ATOM 3458 O O . GLU D 1 95 ? -40.174 -19.820 -64.188 1.00 22.07 95 GLU E O 1
ATOM 3464 N N . SER D 1 96 ? -39.683 -21.881 -64.950 1.00 22.39 96 SER E N 1
ATOM 3465 C CA . SER D 1 96 ? -38.285 -21.570 -65.220 1.00 22.74 96 SER E CA 1
ATOM 3466 C C . SER D 1 96 ? -38.165 -20.567 -66.365 1.00 26.79 96 SER E C 1
ATOM 3467 O O . SER D 1 96 ? -37.182 -19.833 -66.458 1.00 30.28 96 SER E O 1
ATOM 3470 N N . GLU D 1 97 ? -39.172 -20.543 -67.233 1.00 24.79 97 GLU E N 1
ATOM 3471 C CA . GLU D 1 97 ? -39.199 -19.609 -68.354 1.00 23.25 97 GLU E CA 1
ATOM 3472 C C . GLU D 1 97 ? -40.103 -18.412 -68.070 1.00 21.76 97 GLU E C 1
ATOM 3473 O O . GLU D 1 97 ? -39.838 -17.302 -68.535 1.00 20.09 97 GLU E O 1
ATOM 3479 N N . VAL D 1 98 ? -41.167 -18.644 -67.307 1.00 22.57 98 VAL E N 1
ATOM 3480 C CA . VAL D 1 98 ? -42.126 -17.595 -66.969 1.00 21.95 98 VAL E CA 1
ATOM 3481 C C . VAL D 1 98 ? -41.464 -16.466 -66.174 1.00 23.67 98 VAL E C 1
ATOM 3482 O O . VAL D 1 98 ? -40.651 -16.720 -65.286 1.00 26.93 98 VAL E O 1
ATOM 3486 N N . ARG D 1 99 ? -41.810 -15.222 -66.502 1.00 21.33 99 ARG E N 1
ATOM 3487 C CA . ARG D 1 99 ? -41.257 -14.061 -65.812 1.00 19.57 99 ARG E CA 1
ATOM 3488 C C . ARG D 1 99 ? -42.346 -13.080 -65.370 1.00 22.12 99 ARG E C 1
ATOM 3489 O O . ARG D 1 99 ? -43.373 -12.936 -66.031 1.00 19.80 99 ARG E O 1
ATOM 3497 N N . VAL D 1 100 ? -42.109 -12.406 -64.247 1.00 20.94 100 VAL E N 1
ATOM 3498 C CA . VAL D 1 100 ? -43.048 -11.419 -63.705 1.00 22.80 100 VAL E CA 1
ATOM 3499 C C . VAL D 1 100 ? -42.315 -10.170 -63.214 1.00 23.74 100 VAL E C 1
ATOM 3500 O O . VAL D 1 100 ? -41.441 -10.267 -62.360 1.00 25.97 100 VAL E O 1
ATOM 3504 N N . ARG D 1 101 ? -42.666 -9.002 -63.752 1.00 25.29 101 ARG E N 1
ATOM 3505 C CA . ARG D 1 101 ? -42.073 -7.739 -63.304 1.00 27.91 101 ARG E CA 1
ATOM 3506 C C . ARG D 1 101 ? -43.083 -6.872 -62.560 1.00 25.85 101 ARG E C 1
ATOM 3507 O O . ARG D 1 101 ? -44.279 -6.920 -62.845 1.00 28.10 101 ARG E O 1
ATOM 3515 N N . LEU D 1 102 ? -42.595 -6.067 -61.620 1.00 23.32 102 LEU E N 1
ATOM 3516 C CA . LEU D 1 102 ? -43.451 -5.128 -60.898 1.00 21.98 102 LEU E CA 1
ATOM 3517 C C . LEU D 1 102 ? -42.978 -3.688 -61.084 1.00 22.22 102 LEU E C 1
ATOM 3518 O O . LEU D 1 102 ? -41.814 -3.370 -60.841 1.00 24.92 102 LEU E O 1
ATOM 3523 N N . LEU D 1 103 ? -43.889 -2.821 -61.514 1.00 22.31 103 LEU E N 1
ATOM 3524 C CA . LEU D 1 103 ? -43.561 -1.420 -61.758 1.00 25.54 103 LEU E CA 1
ATOM 3525 C C . LEU D 1 103 ? -44.426 -0.490 -60.911 1.00 30.02 103 LEU E C 1
ATOM 3526 O O . LEU D 1 103 ? -45.631 -0.377 -61.128 1.00 30.89 103 LEU E O 1
ATOM 3531 N N . ASP D 1 104 ? -43.800 0.176 -59.947 1.00 28.28 104 ASP E N 1
ATOM 3532 C CA . ASP D 1 104 ? -44.515 1.056 -59.029 1.00 32.93 104 ASP E CA 1
ATOM 3533 C C . ASP D 1 104 ? -44.801 2.424 -59.635 1.00 29.35 104 ASP E C 1
ATOM 3534 O O . ASP D 1 104 ? -44.039 2.924 -60.462 1.00 28.42 104 ASP E O 1
ATOM 3539 N N . PHE D 1 105 ? -45.906 3.023 -59.207 1.00 22.98 105 PHE E N 1
ATOM 3540 C CA . PHE D 1 105 ? -46.262 4.371 -59.617 1.00 21.95 105 PHE E CA 1
ATOM 3541 C C . PHE D 1 105 ? -46.565 5.229 -58.400 1.00 25.72 105 PHE E C 1
ATOM 3542 O O . PHE D 1 105 ? -47.332 4.823 -57.526 1.00 28.47 105 PHE E O 1
ATOM 3550 N N . PRO D 1 106 ? -45.952 6.416 -58.334 1.00 27.01 106 PRO E N 1
ATOM 3551 C CA . PRO D 1 106 ? -46.338 7.426 -57.349 1.00 28.19 106 PRO E CA 1
ATOM 3552 C C . PRO D 1 106 ? -47.823 7.747 -57.477 1.00 29.78 106 PRO E C 1
ATOM 3553 O O . PRO D 1 106 ? -48.343 7.747 -58.594 1.00 29.35 106 PRO E O 1
ATOM 3557 N N . LYS D 1 107 ? -48.495 8.006 -56.360 1.00 27.18 107 LYS E N 1
ATOM 3558 C CA . LYS D 1 107 ? -49.925 8.290 -56.386 1.00 26.11 107 LYS E CA 1
ATOM 3559 C C . LYS D 1 107 ? -50.235 9.522 -57.237 1.00 24.74 107 LYS E C 1
ATOM 3560 O O . LYS D 1 107 ? -51.330 9.645 -57.784 1.00 24.38 107 LYS E O 1
ATOM 3566 N N . ALA D 1 108 ? -49.262 10.421 -57.357 1.00 25.45 108 ALA E N 1
ATOM 3567 C CA . ALA D 1 108 ? -49.404 11.593 -58.215 1.00 23.50 108 ALA E CA 1
ATOM 3568 C C . ALA D 1 108 ? -49.360 11.219 -59.693 1.00 21.60 108 ALA E C 1
ATOM 3569 O O . ALA D 1 108 ? -49.828 11.973 -60.546 1.00 23.37 108 ALA E O 1
ATOM 3571 N N . ASN D 1 109 ? -48.794 10.055 -59.990 1.00 18.95 109 ASN E N 1
ATOM 3572 C CA . ASN D 1 109 ? -48.576 9.650 -61.372 1.00 18.60 109 ASN E CA 1
ATOM 3573 C C . ASN D 1 109 ? -49.641 8.699 -61.908 1.00 20.17 109 ASN E C 1
ATOM 3574 O O . ASN D 1 109 ? -49.788 8.546 -63.119 1.00 18.52 109 ASN E O 1
ATOM 3579 N N . MET D 1 110 ? -50.380 8.061 -61.008 1.00 19.41 110 MET E N 1
ATOM 3580 C CA . MET D 1 110 ? -51.389 7.091 -61.415 1.00 18.19 110 MET E CA 1
ATOM 3581 C C . MET D 1 110 ? -52.749 7.745 -61.629 1.00 21.28 110 MET E C 1
ATOM 3582 O O . MET D 1 110 ? -53.440 8.094 -60.670 1.00 21.08 110 MET E O 1
ATOM 3587 N N . GLY D 1 111 ? -53.130 7.904 -62.891 1.00 21.93 111 GLY E N 1
ATOM 3588 C CA . GLY D 1 111 ? -54.427 8.459 -63.226 1.00 20.83 111 GLY E CA 1
ATOM 3589 C C . GLY D 1 111 ? -55.535 7.470 -62.939 1.00 22.82 111 GLY E C 1
ATOM 3590 O O . GLY D 1 111 ? -55.374 6.264 -63.128 1.00 22.80 111 GLY E O 1
ATOM 3591 N N . MET D 1 112 ? -56.667 7.986 -62.476 1.00 22.69 112 MET E N 1
ATOM 3592 C CA . MET D 1 112 ? -57.798 7.147 -62.109 1.00 22.88 112 MET E CA 1
ATOM 3593 C C . MET D 1 112 ? -59.034 7.538 -62.907 1.00 21.29 112 MET E C 1
ATOM 3594 O O . MET D 1 112 ? -58.956 8.360 -63.819 1.00 22.38 112 MET E O 1
ATOM 3599 N N . ALA D 1 113 ? -60.172 6.946 -62.557 1.00 22.20 113 ALA E N 1
ATOM 3600 C CA . ALA D 1 113 ? -61.437 7.273 -63.208 1.00 21.98 113 ALA E CA 1
ATOM 3601 C C . ALA D 1 113 ? -61.767 8.749 -63.025 1.00 23.17 113 ALA E C 1
ATOM 3602 O O . ALA D 1 113 ? -61.572 9.306 -61.946 1.00 22.58 113 ALA E O 1
ATOM 3604 N N . GLY D 1 114 ? -62.253 9.382 -64.087 1.00 23.15 114 GLY E N 1
ATOM 3605 C CA . GLY D 1 114 ? -62.612 10.788 -64.034 1.00 23.46 114 GLY E CA 1
ATOM 3606 C C . GLY D 1 114 ? -61.481 11.707 -64.452 1.00 25.21 114 GLY E C 1
ATOM 3607 O O . GLY D 1 114 ? -61.655 12.922 -64.534 1.00 24.79 114 GLY E O 1
ATOM 3608 N N . GLY D 1 115 ? -60.314 11.127 -64.713 1.00 26.86 115 GLY E N 1
ATOM 3609 C CA . GLY D 1 115 ? -59.174 11.893 -65.183 1.00 23.27 115 GLY E CA 1
ATOM 3610 C C . GLY D 1 115 ? -58.414 12.628 -64.093 1.00 19.43 115 GLY E C 1
ATOM 3611 O O . GLY D 1 115 ? -57.883 13.714 -64.326 1.00 19.32 115 GLY E O 1
ATOM 3612 N N . ILE D 1 116 ? -58.368 12.046 -62.900 1.00 14.91 116 ILE E N 1
ATOM 3613 C CA . ILE D 1 116 ? -57.565 12.605 -61.816 1.00 18.59 116 ILE E CA 1
ATOM 3614 C C . ILE D 1 116 ? -56.686 11.526 -61.193 1.00 20.78 116 ILE E C 1
ATOM 3615 O O . ILE D 1 116 ? -56.987 10.336 -61.287 1.00 21.53 116 ILE E O 1
ATOM 3620 N N . SER D 1 117 ? -55.600 11.950 -60.554 1.00 22.32 117 SER E N 1
ATOM 3621 C CA . SER D 1 117 ? -54.634 11.015 -59.990 1.00 23.06 117 SER E CA 1
ATOM 3622 C C . SER D 1 117 ? -55.138 10.371 -58.706 1.00 22.74 117 SER E C 1
ATOM 3623 O O . SER D 1 117 ? -56.091 10.851 -58.088 1.00 23.25 117 SER E O 1
ATOM 3626 N N . ALA D 1 118 ? -54.482 9.283 -58.310 1.00 21.64 118 ALA E N 1
ATOM 3627 C CA . ALA D 1 118 ? -54.814 8.586 -57.073 1.00 28.74 118 ALA E CA 1
ATOM 3628 C C . ALA D 1 118 ? -54.543 9.470 -55.861 1.00 24.20 118 ALA E C 1
ATOM 3629 O O . ALA D 1 118 ? -55.219 9.360 -54.839 1.00 27.14 118 ALA E O 1
ATOM 3631 N N . LYS D 1 119 ? -53.552 10.346 -55.983 1.00 25.12 119 LYS E N 1
ATOM 3632 C CA . LYS D 1 119 ? -53.231 11.293 -54.922 1.00 33.59 119 LYS E CA 1
ATOM 3633 C C . LYS D 1 119 ? -54.344 12.314 -54.743 1.00 33.57 119 LYS E C 1
ATOM 3634 O O . LYS D 1 119 ? -54.672 12.702 -53.622 1.00 29.07 119 LYS E O 1
ATOM 3640 N N . ALA D 1 120 ? -54.918 12.749 -55.859 1.00 25.94 120 ALA E N 1
ATOM 3641 C CA . ALA D 1 120 ? -55.993 13.732 -55.832 1.00 26.19 120 ALA E CA 1
ATOM 3642 C C . ALA D 1 120 ? -57.271 13.137 -55.244 1.00 29.84 120 ALA E C 1
ATOM 3643 O O . ALA D 1 120 ? -58.188 13.866 -54.871 1.00 30.23 120 ALA E O 1
ATOM 3645 N N . MET D 1 121 ? -57.322 11.810 -55.166 1.00 34.26 121 MET E N 1
ATOM 3646 C CA . MET D 1 121 ? -58.470 11.115 -54.593 1.00 39.18 121 MET E CA 1
ATOM 3647 C C . MET D 1 121 ? -58.283 10.854 -53.103 1.00 43.04 121 MET E C 1
ATOM 3648 O O . MET D 1 121 ? -59.173 10.320 -52.441 1.00 48.96 121 MET E O 1
ATOM 3653 N N . GLY D 1 122 ? -57.118 11.224 -52.582 1.00 46.50 122 GLY E N 1
ATOM 3654 C CA . GLY D 1 122 ? -56.827 11.054 -51.170 1.00 51.98 122 GLY E CA 1
ATOM 3655 C C . GLY D 1 122 ? -56.537 9.616 -50.781 1.00 54.70 122 GLY E C 1
ATOM 3656 O O . GLY D 1 122 ? -56.800 9.206 -49.651 1.00 58.76 122 GLY E O 1
ATOM 3657 N N . ARG D 1 123 ? -55.994 8.848 -51.720 1.00 54.94 123 ARG E N 1
ATOM 3658 C CA . ARG D 1 123 ? -55.641 7.457 -51.459 1.00 55.63 123 ARG E CA 1
ATOM 3659 C C . ARG D 1 123 ? -54.178 7.321 -51.051 1.00 53.48 123 ARG E C 1
ATOM 3660 O O . ARG D 1 123 ? -53.690 6.216 -50.814 1.00 53.74 123 ARG E O 1
ATOM 3669 N N . PRO E 1 1 ? -52.291 -28.797 -107.429 1.00 30.08 1 PRO F N 1
ATOM 3670 C CA . PRO E 1 1 ? -53.514 -28.603 -106.642 1.00 27.27 1 PRO F CA 1
ATOM 3671 C C . PRO E 1 1 ? -53.316 -27.624 -105.486 1.00 23.19 1 PRO F C 1
ATOM 3672 O O . PRO E 1 1 ? -52.378 -27.777 -104.704 1.00 21.18 1 PRO F O 1
ATOM 3676 N N . TYR E 1 2 ? -54.198 -26.634 -105.386 1.00 26.99 2 TYR F N 1
ATOM 3677 C CA . TYR E 1 2 ? -54.134 -25.630 -104.329 1.00 21.36 2 TYR F CA 1
ATOM 3678 C C . TYR E 1 2 ? -55.287 -25.788 -103.357 1.00 23.08 2 TYR F C 1
ATOM 3679 O O . TYR E 1 2 ? -56.449 -25.756 -103.757 1.00 23.08 2 TYR F O 1
ATOM 3688 N N . VAL E 1 3 ? -54.968 -25.951 -102.080 1.00 19.03 3 VAL F N 1
ATOM 3689 C CA . VAL E 1 3 ? -55.998 -26.024 -101.058 1.00 21.62 3 VAL F CA 1
ATOM 3690 C C . VAL E 1 3 ? -55.958 -24.779 -100.182 1.00 21.99 3 VAL F C 1
ATOM 3691 O O . VAL E 1 3 ? -55.056 -24.614 -99.361 1.00 21.96 3 VAL F O 1
ATOM 3695 N N . THR E 1 4 ? -56.933 -23.897 -100.374 1.00 18.74 4 THR F N 1
ATOM 3696 C CA . THR E 1 4 ? -57.013 -22.668 -99.596 1.00 20.01 4 THR F CA 1
ATOM 3697 C C . THR E 1 4 ? -58.092 -22.792 -98.529 1.00 22.38 4 THR F C 1
ATOM 3698 O O . THR E 1 4 ? -59.271 -22.976 -98.837 1.00 16.98 4 THR F O 1
ATOM 3702 N N . ILE E 1 5 ? -57.678 -22.685 -97.271 1.00 18.97 5 ILE F N 1
ATOM 3703 C CA . ILE E 1 5 ? -58.577 -22.924 -96.151 1.00 20.11 5 ILE F CA 1
ATOM 3704 C C . ILE E 1 5 ? -58.927 -21.643 -95.403 1.00 22.59 5 ILE F C 1
ATOM 3705 O O . ILE E 1 5 ? -58.048 -20.879 -95.002 1.00 18.43 5 ILE F O 1
ATOM 3710 N N . SER E 1 6 ? -60.224 -21.415 -95.225 1.00 20.91 6 SER F N 1
ATOM 3711 C CA . SER E 1 6 ? -60.706 -20.286 -94.444 1.00 22.06 6 SER F CA 1
ATOM 3712 C C . SER E 1 6 ? -61.259 -20.779 -93.115 1.00 24.96 6 SER F C 1
ATOM 3713 O O . SER E 1 6 ? -62.240 -21.524 -93.078 1.00 24.46 6 SER F O 1
ATOM 3716 N N . ALA E 1 7 ? -60.618 -20.371 -92.025 1.00 22.52 7 ALA F N 1
ATOM 3717 C CA . ALA E 1 7 ? -61.032 -20.794 -90.694 1.00 25.19 7 ALA F CA 1
ATOM 3718 C C . ALA E 1 7 ? -61.184 -19.600 -89.763 1.00 21.36 7 ALA F C 1
ATOM 3719 O O . ALA E 1 7 ? -60.401 -18.654 -89.822 1.00 19.59 7 ALA F O 1
ATOM 3721 N N . THR E 1 8 ? -62.203 -19.641 -88.911 1.00 20.82 8 THR F N 1
ATOM 3722 C CA . THR E 1 8 ? -62.354 -18.635 -87.870 1.00 20.87 8 THR F CA 1
ATOM 3723 C C . THR E 1 8 ? -61.230 -18.807 -86.858 1.00 23.86 8 THR F C 1
ATOM 3724 O O . THR E 1 8 ? -60.759 -19.923 -86.633 1.00 22.93 8 THR F O 1
ATOM 3728 N N . GLU E 1 9 ? -60.794 -17.706 -86.256 1.00 25.73 9 GLU F N 1
ATOM 3729 C CA . GLU E 1 9 ? -59.648 -17.745 -85.354 1.00 30.65 9 GLU F CA 1
ATOM 3730 C C . GLU E 1 9 ? -59.985 -18.445 -84.042 1.00 27.67 9 GLU F C 1
ATOM 3731 O O . GLU E 1 9 ? -61.142 -18.481 -83.622 1.00 25.52 9 GLU F O 1
ATOM 3737 N N . GLY E 1 10 ? -58.966 -19.005 -83.400 1.00 27.52 10 GLY F N 1
ATOM 3738 C CA . GLY E 1 10 ? -59.148 -19.677 -82.127 1.00 27.08 10 GLY F CA 1
ATOM 3739 C C . GLY E 1 10 ? -58.417 -21.001 -82.038 1.00 26.01 10 GLY F C 1
ATOM 3740 O O . GLY E 1 10 ? -58.292 -21.576 -80.957 1.00 27.99 10 GLY F O 1
ATOM 3741 N N . LEU E 1 11 ? -57.940 -21.494 -83.176 1.00 23.31 11 LEU F N 1
ATOM 3742 C CA . LEU E 1 11 ? -57.178 -22.737 -83.203 1.00 21.25 11 LEU F CA 1
ATOM 3743 C C . LEU E 1 11 ? -55.779 -22.525 -82.633 1.00 21.74 11 LEU F C 1
ATOM 3744 O O . LEU E 1 11 ? -55.179 -21.466 -82.819 1.00 18.76 11 LEU F O 1
ATOM 3749 N N . SER E 1 12 ? -55.264 -23.531 -81.934 1.00 24.74 12 SER F N 1
ATOM 3750 C CA . SER E 1 12 ? -53.899 -23.471 -81.430 1.00 29.14 12 SER F CA 1
ATOM 3751 C C . SER E 1 12 ? -52.930 -23.691 -82.584 1.00 27.09 12 SER F C 1
ATOM 3752 O O . SER E 1 12 ? -53.344 -24.058 -83.683 1.00 29.24 12 SER F O 1
ATOM 3755 N N . ALA E 1 13 ? -51.644 -23.467 -82.336 1.00 25.17 13 ALA F N 1
ATOM 3756 C CA . ALA E 1 13 ? -50.628 -23.686 -83.360 1.00 23.66 13 ALA F CA 1
ATOM 3757 C C . ALA E 1 13 ? -50.557 -25.162 -83.734 1.00 21.67 13 ALA F C 1
ATOM 3758 O O . ALA E 1 13 ? -50.330 -25.511 -84.894 1.00 23.54 13 ALA F O 1
ATOM 3760 N N . GLU E 1 14 ? -50.760 -26.023 -82.742 1.00 23.50 14 GLU F N 1
ATOM 3761 C CA . GLU E 1 14 ? -50.738 -27.465 -82.955 1.00 24.86 14 GLU F CA 1
ATOM 3762 C C . GLU E 1 14 ? -51.849 -27.902 -83.905 1.00 26.38 14 GLU F C 1
ATOM 3763 O O . GLU E 1 14 ? -51.639 -28.748 -84.775 1.00 27.44 14 GLU F O 1
ATOM 3769 N N . LYS E 1 15 ? -53.028 -27.315 -83.735 1.00 25.70 15 LYS F N 1
ATOM 3770 C CA . LYS E 1 15 ? -54.189 -27.676 -84.540 1.00 28.25 15 LYS F CA 1
ATOM 3771 C C . LYS E 1 15 ? -54.033 -27.208 -85.984 1.00 25.26 15 LYS F C 1
ATOM 3772 O O . LYS E 1 15 ? -54.466 -27.891 -86.912 1.00 23.35 15 LYS F O 1
ATOM 3778 N N . LYS E 1 16 ? -53.416 -26.043 -86.163 1.00 24.11 16 LYS F N 1
ATOM 3779 C CA . LYS E 1 16 ? -53.148 -25.508 -87.496 1.00 27.61 16 LYS F CA 1
ATOM 3780 C C . LYS E 1 16 ? -52.253 -26.448 -88.289 1.00 27.99 16 LYS F C 1
ATOM 3781 O O . LYS E 1 16 ? -52.564 -26.810 -89.425 1.00 29.97 16 LYS F O 1
ATOM 3787 N N . LYS E 1 17 ? -51.135 -26.829 -87.678 1.00 26.06 17 LYS F N 1
ATOM 3788 C CA . LYS E 1 17 ? -50.177 -27.736 -88.296 1.00 27.79 17 LYS F CA 1
ATOM 3789 C C . LYS E 1 17 ? -50.855 -29.035 -88.706 1.00 26.72 17 LYS F C 1
ATOM 3790 O O . LYS E 1 17 ? -50.683 -29.510 -89.826 1.00 29.07 17 LYS F O 1
ATOM 3796 N N . GLN E 1 18 ? -51.644 -29.590 -87.793 1.00 28.04 18 GLN F N 1
ATOM 3797 C CA . GLN E 1 18 ? -52.341 -30.846 -88.030 1.00 32.21 18 GLN F CA 1
ATOM 3798 C C . GLN E 1 18 ? -53.385 -30.709 -89.137 1.00 32.90 18 GLN F C 1
ATOM 3799 O O . GLN E 1 18 ? -53.559 -31.617 -89.950 1.00 29.44 18 GLN F O 1
ATOM 3805 N N . LEU E 1 19 ? -54.070 -29.570 -89.164 1.00 28.36 19 LEU F N 1
ATOM 3806 C CA . LEU E 1 19 ? -55.081 -29.304 -90.182 1.00 26.58 19 LEU F CA 1
ATOM 3807 C C . LEU E 1 19 ? -54.476 -29.278 -91.581 1.00 24.82 19 LEU F C 1
ATOM 3808 O O . LEU E 1 19 ? -54.998 -29.902 -92.503 1.00 24.95 19 LEU F O 1
ATOM 3813 N N . LEU E 1 20 ? -53.373 -28.553 -91.729 1.00 21.80 20 LEU F N 1
ATOM 3814 C CA . LEU E 1 20 ? -52.727 -28.398 -93.027 1.00 24.59 20 LEU F CA 1
ATOM 3815 C C . LEU E 1 20 ? -52.062 -29.692 -93.483 1.00 25.35 20 LEU F C 1
ATOM 3816 O O . LEU E 1 20 ? -52.136 -30.060 -94.654 1.00 22.75 20 LEU F O 1
ATOM 3821 N N . GLU E 1 21 ? -51.420 -30.378 -92.544 1.00 23.66 21 GLU F N 1
ATOM 3822 C CA . GLU E 1 21 ? -50.730 -31.628 -92.836 1.00 23.79 21 GLU F CA 1
ATOM 3823 C C . GLU E 1 21 ? -51.694 -32.713 -93.308 1.00 25.37 21 GLU F C 1
ATOM 3824 O O . GLU E 1 21 ? -51.430 -33.406 -94.290 1.00 25.11 21 GLU F O 1
ATOM 3830 N N . ARG E 1 22 ? -52.801 -32.871 -92.591 1.00 22.93 22 ARG F N 1
ATOM 3831 C CA . ARG E 1 22 ? -53.771 -33.910 -92.911 1.00 26.91 22 ARG F CA 1
ATOM 3832 C C . ARG E 1 22 ? -54.629 -33.529 -94.116 1.00 26.69 22 ARG F C 1
ATOM 3833 O O . ARG E 1 22 ? -55.200 -34.397 -94.775 1.00 28.63 22 ARG F O 1
ATOM 3841 N N . SER E 1 23 ? -54.718 -32.233 -94.403 1.00 27.06 23 SER F N 1
ATOM 3842 C CA . SER E 1 23 ? -55.411 -31.773 -95.603 1.00 25.76 23 SER F CA 1
ATOM 3843 C C . SER E 1 23 ? -54.596 -32.142 -96.833 1.00 27.87 23 SER F C 1
ATOM 3844 O O . SER E 1 23 ? -55.143 -32.581 -97.845 1.00 27.84 23 SER F O 1
ATOM 3847 N N . SER E 1 24 ? -53.283 -31.957 -96.733 1.00 26.74 24 SER F N 1
ATOM 3848 C CA . SER E 1 24 ? -52.364 -32.359 -97.790 1.00 27.85 24 SER F CA 1
ATOM 3849 C C . SER E 1 24 ? -52.448 -33.864 -98.015 1.00 29.12 24 SER F C 1
ATOM 3850 O O . SER E 1 24 ? -52.515 -34.330 -99.155 1.00 29.04 24 SER F O 1
ATOM 3853 N N . ASP E 1 25 ? -52.447 -34.615 -96.917 1.00 27.33 25 ASP F N 1
ATOM 3854 C CA . ASP E 1 25 ? -52.595 -36.065 -96.966 1.00 27.24 25 ASP F CA 1
ATOM 3855 C C . ASP E 1 25 ? -53.901 -36.458 -97.645 1.00 28.85 25 ASP F C 1
ATOM 3856 O O . ASP E 1 25 ? -53.949 -37.426 -98.404 1.00 28.91 25 ASP F O 1
ATOM 3861 N N . ALA E 1 26 ? -54.953 -35.694 -97.366 1.00 28.36 26 ALA F N 1
ATOM 3862 C CA . ALA E 1 26 ? -56.274 -35.961 -97.922 1.00 29.06 26 ALA F CA 1
ATOM 3863 C C . ALA E 1 26 ? -56.279 -35.825 -99.441 1.00 25.29 26 ALA F C 1
ATOM 3864 O O . ALA E 1 26 ? -56.925 -36.603 -100.136 1.00 23.62 26 ALA F O 1
ATOM 3866 N N . VAL E 1 27 ? -55.556 -34.833 -99.950 1.00 23.20 27 VAL F N 1
ATOM 3867 C CA . VAL E 1 27 ? -55.467 -34.610 -101.389 1.00 21.63 27 VAL F CA 1
ATOM 3868 C C . VAL E 1 27 ? -54.723 -35.754 -102.074 1.00 26.25 27 VAL F C 1
ATOM 3869 O O . VAL E 1 27 ? -55.143 -36.245 -103.123 1.00 24.83 27 VAL F O 1
ATOM 3873 N N . VAL E 1 28 ? -53.619 -36.175 -101.465 1.00 29.00 28 VAL F N 1
ATOM 3874 C CA . VAL E 1 28 ? -52.798 -37.252 -102.007 1.00 31.68 28 VAL F CA 1
ATOM 3875 C C . VAL E 1 28 ? -53.573 -38.567 -102.081 1.00 33.04 28 VAL F C 1
ATOM 3876 O O . VAL E 1 28 ? -53.496 -39.285 -103.079 1.00 35.36 28 VAL F O 1
ATOM 3880 N N . GLN E 1 29 ? -54.332 -38.872 -101.033 1.00 28.71 29 GLN F N 1
ATOM 3881 C CA . GLN E 1 29 ? -55.067 -40.131 -100.968 1.00 36.07 29 GLN F CA 1
ATOM 3882 C C . GLN E 1 29 ? -56.334 -40.105 -101.825 1.00 39.27 29 GLN F C 1
ATOM 3883 O O . GLN E 1 29 ? -56.807 -41.150 -102.274 1.00 39.97 29 GLN F O 1
ATOM 3889 N N . SER E 1 30 ? -56.880 -38.914 -102.051 1.00 39.65 30 SER F N 1
ATOM 3890 C CA . SER E 1 30 ? -58.139 -38.779 -102.780 1.00 41.00 30 SER F CA 1
ATOM 3891 C C . SER E 1 30 ? -57.961 -38.899 -104.289 1.00 42.63 30 SER F C 1
ATOM 3892 O O . SER E 1 30 ? -58.547 -39.777 -104.921 1.00 47.78 30 SER F O 1
ATOM 3895 N N . ILE E 1 31 ? -57.157 -38.011 -104.863 1.00 41.90 31 ILE F N 1
ATOM 3896 C CA . ILE E 1 31 ? -57.022 -37.938 -106.313 1.00 41.52 31 ILE F CA 1
ATOM 3897 C C . ILE E 1 31 ? -55.638 -38.362 -106.799 1.00 40.12 31 ILE F C 1
ATOM 3898 O O . ILE E 1 31 ? -55.288 -38.145 -107.959 1.00 41.23 31 ILE F O 1
ATOM 3903 N N . GLY E 1 32 ? -54.856 -38.966 -105.909 1.00 40.76 32 GLY F N 1
ATOM 3904 C CA . GLY E 1 32 ? -53.555 -39.501 -106.269 1.00 42.05 32 GLY F CA 1
ATOM 3905 C C . GLY E 1 32 ? -52.552 -38.462 -106.731 1.00 43.67 32 GLY F C 1
ATOM 3906 O O . GLY E 1 32 ? -51.664 -38.758 -107.530 1.00 44.75 32 GLY F O 1
ATOM 3907 N N . ALA E 1 33 ? -52.689 -37.240 -106.229 1.00 44.32 33 ALA F N 1
ATOM 3908 C CA . ALA E 1 33 ? -51.763 -36.171 -106.578 1.00 43.39 33 ALA F CA 1
ATOM 3909 C C . ALA E 1 33 ? -50.439 -36.344 -105.841 1.00 41.86 33 ALA F C 1
ATOM 3910 O O . ALA E 1 33 ? -50.426 -36.614 -104.641 1.00 42.16 33 ALA F O 1
ATOM 3912 N N . PRO E 1 34 ? -49.319 -36.199 -106.565 1.00 40.78 34 PRO F N 1
ATOM 3913 C CA . PRO E 1 34 ? -47.988 -36.272 -105.954 1.00 37.91 34 PRO F CA 1
ATOM 3914 C C . PRO E 1 34 ? -47.799 -35.184 -104.903 1.00 32.98 34 PRO F C 1
ATOM 3915 O O . PRO E 1 34 ? -48.254 -34.058 -105.108 1.00 30.61 34 PRO F O 1
ATOM 3919 N N . LEU E 1 35 ? -47.141 -35.521 -103.797 1.00 33.50 35 LEU F N 1
ATOM 3920 C CA . LEU E 1 35 ? -46.935 -34.584 -102.698 1.00 34.14 35 LEU F CA 1
ATOM 3921 C C . LEU E 1 35 ? -46.219 -33.316 -103.153 1.00 35.02 35 LEU F C 1
ATOM 3922 O O . LEU E 1 35 ? -46.498 -32.224 -102.657 1.00 32.80 35 LEU F O 1
ATOM 3927 N N . ALA E 1 36 ? -45.312 -33.467 -104.112 1.00 35.07 36 ALA F N 1
ATOM 3928 C CA . ALA E 1 36 ? -44.504 -32.354 -104.601 1.00 36.15 36 ALA F CA 1
ATOM 3929 C C . ALA E 1 36 ? -45.341 -31.262 -105.266 1.00 33.83 36 ALA F C 1
ATOM 3930 O O . ALA E 1 36 ? -44.869 -30.142 -105.458 1.00 33.48 36 ALA F O 1
ATOM 3932 N N . SER E 1 37 ? -46.581 -31.590 -105.613 1.00 30.66 37 SER F N 1
ATOM 3933 C CA . SER E 1 37 ? -47.451 -30.652 -106.312 1.00 34.22 37 SER F CA 1
ATOM 3934 C C . SER E 1 37 ? -48.562 -30.109 -105.417 1.00 35.04 37 SER F C 1
ATOM 3935 O O . SER E 1 37 ? -49.356 -29.270 -105.843 1.00 35.50 37 SER F O 1
ATOM 3938 N N . VAL E 1 38 ? -48.617 -30.587 -104.179 1.00 29.94 38 VAL F N 1
ATOM 3939 C CA . VAL E 1 38 ? -49.695 -30.212 -103.269 1.00 28.77 38 VAL F CA 1
ATOM 3940 C C . VAL E 1 38 ? -49.317 -29.029 -102.382 1.00 25.70 38 VAL F C 1
ATOM 3941 O O . VAL E 1 38 ? -48.302 -29.061 -101.685 1.00 25.70 38 VAL F O 1
ATOM 3945 N N . ARG E 1 39 ? -50.144 -27.988 -102.413 1.00 24.40 39 ARG F N 1
ATOM 3946 C CA . ARG E 1 39 ? -49.937 -26.811 -101.575 1.00 21.33 39 ARG F CA 1
ATOM 3947 C C . ARG E 1 39 ? -51.180 -26.491 -100.754 1.00 26.39 39 ARG F C 1
ATOM 3948 O O . ARG E 1 39 ? -52.301 -26.545 -101.260 1.00 27.76 39 ARG F O 1
ATOM 3956 N N . VAL E 1 40 ? -50.976 -26.161 -99.482 1.00 20.89 40 VAL F N 1
ATOM 3957 C CA . VAL E 1 40 ? -52.077 -25.779 -98.605 1.00 19.63 40 VAL F CA 1
ATOM 3958 C C . VAL E 1 40 ? -51.830 -24.394 -98.015 1.00 19.25 40 VAL F C 1
ATOM 3959 O O . VAL E 1 40 ? -50.744 -24.111 -97.512 1.00 17.14 40 VAL F O 1
ATOM 3963 N N . MET E 1 41 ? -52.840 -23.532 -98.090 1.00 18.41 41 MET F N 1
ATOM 3964 C CA . MET E 1 41 ? -52.744 -22.183 -97.543 1.00 16.70 41 MET F CA 1
ATOM 3965 C C . MET E 1 41 ? -53.873 -21.916 -96.552 1.00 19.46 41 MET F C 1
ATOM 3966 O O . MET E 1 41 ? -55.028 -22.262 -96.806 1.00 19.35 41 MET F O 1
ATOM 3971 N N . LEU E 1 42 ? -53.538 -21.294 -95.426 1.00 19.68 42 LEU F N 1
ATOM 3972 C CA . LEU E 1 42 ? -54.523 -21.046 -94.379 1.00 18.91 42 LEU F CA 1
ATOM 3973 C C . LEU E 1 42 ? -54.821 -19.561 -94.198 1.00 19.11 42 LEU F C 1
ATOM 3974 O O . LEU E 1 42 ? -53.925 -18.764 -93.911 1.00 21.40 42 LEU F O 1
ATOM 3979 N N . HIS E 1 43 ? -56.087 -19.199 -94.367 1.00 19.30 43 HIS F N 1
ATOM 3980 C CA . HIS E 1 43 ? -56.541 -17.841 -94.096 1.00 23.02 43 HIS F CA 1
ATOM 3981 C C . HIS E 1 43 ? -57.422 -17.832 -92.856 1.00 24.15 43 HIS F C 1
ATOM 3982 O O . HIS E 1 43 ? -58.391 -18.587 -92.766 1.00 23.67 43 HIS F O 1
ATOM 3989 N N . GLU E 1 44 ? -57.079 -16.976 -91.901 1.00 22.64 44 GLU F N 1
ATOM 3990 C CA . GLU E 1 44 ? -57.779 -16.942 -90.626 1.00 19.89 44 GLU F CA 1
ATOM 3991 C C . GLU E 1 44 ? -58.758 -15.776 -90.556 1.00 21.91 44 GLU F C 1
ATOM 3992 O O . GLU E 1 44 ? -58.392 -14.630 -90.813 1.00 26.44 44 GLU F O 1
ATOM 3998 N N . LEU E 1 45 ? -60.005 -16.077 -90.209 1.00 23.05 45 LEU F N 1
ATOM 3999 C CA . LEU E 1 45 ? -61.039 -15.055 -90.089 1.00 23.85 45 LEU F CA 1
ATOM 4000 C C . LEU E 1 45 ? -61.183 -14.578 -88.647 1.00 24.02 45 LEU F C 1
ATOM 4001 O O . LEU E 1 45 ? -61.595 -15.343 -87.775 1.00 24.79 45 LEU F O 1
ATOM 4006 N N . PRO E 1 46 ? -60.840 -13.306 -88.394 1.00 26.15 46 PRO F N 1
ATOM 4007 C CA . PRO E 1 46 ? -60.952 -12.701 -87.061 1.00 27.44 46 PRO F CA 1
ATOM 4008 C C . PRO E 1 46 ? -62.398 -12.606 -86.581 1.00 26.24 46 PRO F C 1
ATOM 4009 O O . PRO E 1 46 ? -63.322 -12.884 -87.347 1.00 24.78 46 PRO F O 1
ATOM 4013 N N . GLY E 1 47 ? -62.583 -12.215 -85.324 1.00 28.11 47 GLY F N 1
ATOM 4014 C CA . GLY E 1 47 ? -63.910 -12.079 -84.753 1.00 29.38 47 GLY F CA 1
ATOM 4015 C C . GLY E 1 47 ? -64.758 -11.054 -85.481 1.00 27.15 47 GLY F C 1
ATOM 4016 O O . GLY E 1 47 ? -64.303 -9.944 -85.760 1.00 27.96 47 GLY F O 1
ATOM 4017 N N . GLY E 1 48 ? -65.992 -11.434 -85.799 1.00 26.41 48 GLY F N 1
ATOM 4018 C CA . GLY E 1 48 ? -66.916 -10.541 -86.472 1.00 24.93 48 GLY F CA 1
ATOM 4019 C C . GLY E 1 48 ? -66.704 -10.461 -87.973 1.00 20.52 48 GLY F C 1
ATOM 4020 O O . GLY E 1 48 ? -67.338 -9.652 -88.650 1.00 15.57 48 GLY F O 1
ATOM 4021 N N . HIS E 1 49 ? -65.814 -11.300 -88.494 1.00 19.28 49 HIS F N 1
ATOM 4022 C CA . HIS E 1 49 ? -65.511 -11.305 -89.923 1.00 21.86 49 HIS F CA 1
ATOM 4023 C C . HIS E 1 49 ? -66.149 -12.492 -90.637 1.00 23.05 49 HIS F C 1
ATOM 4024 O O . HIS E 1 49 ? -65.831 -12.776 -91.792 1.00 22.31 49 HIS F O 1
ATOM 4031 N N . TYR E 1 50 ? -67.048 -13.184 -89.946 1.00 24.10 50 TYR F N 1
ATOM 4032 C CA . TYR E 1 50 ? -67.731 -14.334 -90.525 1.00 24.47 50 TYR F CA 1
ATOM 4033 C C . TYR E 1 50 ? -69.195 -14.368 -90.110 1.00 21.91 50 TYR F C 1
ATOM 4034 O O . TYR E 1 50 ? -69.518 -14.635 -88.952 1.00 23.26 50 TYR F O 1
ATOM 4043 N N . LEU E 1 51 ? -70.077 -14.088 -91.064 1.00 20.19 51 LEU F N 1
ATOM 4044 C CA . LEU E 1 51 ? -71.511 -14.136 -90.811 1.00 20.77 51 LEU F CA 1
ATOM 4045 C C . LEU E 1 51 ? -72.092 -15.443 -91.337 1.00 23.07 51 LEU F C 1
ATOM 4046 O O . LEU E 1 51 ? -72.081 -15.703 -92.541 1.00 23.62 51 LEU F O 1
ATOM 4051 N N . ASN E 1 52 ? -72.594 -16.263 -90.421 1.00 23.72 52 ASN F N 1
ATOM 4052 C CA . ASN E 1 52 ? -73.127 -17.574 -90.763 1.00 20.89 52 ASN F CA 1
ATOM 4053 C C . ASN E 1 52 ? -74.624 -17.663 -90.480 1.00 21.67 52 ASN F C 1
ATOM 4054 O O . ASN E 1 52 ? -75.040 -17.760 -89.324 1.00 21.33 52 ASN F O 1
ATOM 4059 N N . ALA E 1 53 ? -75.419 -17.627 -91.547 1.00 25.61 53 ALA F N 1
ATOM 4060 C CA . ALA E 1 53 ? -76.876 -17.711 -91.459 1.00 24.14 53 ALA F CA 1
ATOM 4061 C C . ALA E 1 53 ? -77.456 -16.643 -90.536 1.00 25.54 53 ALA F C 1
ATOM 4062 O O . ALA E 1 53 ? -78.397 -16.902 -89.786 1.00 27.65 53 ALA F O 1
ATOM 4064 N N . GLY E 1 54 ? -76.886 -15.444 -90.595 1.00 23.43 54 GLY F N 1
ATOM 4065 C CA . GLY E 1 54 ? -77.362 -14.330 -89.796 1.00 23.51 54 GLY F CA 1
ATOM 4066 C C . GLY E 1 54 ? -76.760 -14.276 -88.405 1.00 24.44 54 GLY F C 1
ATOM 4067 O O . GLY E 1 54 ? -77.099 -13.400 -87.610 1.00 25.46 54 GLY F O 1
ATOM 4068 N N . GLN E 1 55 ? -75.861 -15.210 -88.110 1.00 24.00 55 GLN F N 1
ATOM 4069 C CA . GLN E 1 55 ? -75.228 -15.276 -86.796 1.00 25.28 55 GLN F CA 1
ATOM 4070 C C . GLN E 1 55 ? -73.739 -14.961 -86.869 1.00 22.72 55 GLN F C 1
ATOM 4071 O O . GLN E 1 55 ? -73.034 -15.455 -87.748 1.00 21.85 55 GLN F O 1
ATOM 4077 N N . PHE E 1 56 ? -73.265 -14.135 -85.941 1.00 24.45 56 PHE F N 1
ATOM 4078 C CA . PHE E 1 56 ? -71.837 -13.863 -85.818 1.00 25.13 56 PHE F CA 1
ATOM 4079 C C . PHE E 1 56 ? -71.199 -14.816 -84.811 1.00 24.80 56 PHE F C 1
ATOM 4080 O O . PHE E 1 56 ? -71.894 -15.586 -84.149 1.00 23.06 56 PHE F O 1
ATOM 4088 N N . ASN E 1 57 ? -69.873 -14.759 -84.716 1.00 25.09 57 ASN F N 1
ATOM 4089 C CA . ASN E 1 57 ? -69.115 -15.473 -83.690 1.00 27.80 57 ASN F CA 1
ATOM 4090 C C . ASN E 1 57 ? -69.319 -16.990 -83.674 1.00 26.73 57 ASN F C 1
ATOM 4091 O O . ASN E 1 57 ? -69.185 -17.623 -82.629 1.00 27.85 57 ASN F O 1
ATOM 4096 N N . THR E 1 58 ? -69.642 -17.573 -84.824 1.00 24.05 58 THR F N 1
ATOM 4097 C CA . THR E 1 58 ? -69.790 -19.023 -84.910 1.00 23.81 58 THR F CA 1
ATOM 4098 C C . THR E 1 58 ? -68.530 -19.650 -85.501 1.00 22.12 58 THR F C 1
ATOM 4099 O O . THR E 1 58 ? -67.834 -19.014 -86.293 1.00 19.96 58 THR F O 1
ATOM 4103 N N . PRO E 1 59 ? -68.223 -20.897 -85.104 1.00 20.51 59 PRO F N 1
ATOM 4104 C CA . PRO E 1 59 ? -67.082 -21.618 -85.678 1.00 18.18 59 PRO F CA 1
ATOM 4105 C C . PRO E 1 59 ? -67.233 -21.810 -87.183 1.00 19.22 59 PRO F C 1
ATOM 4106 O O . PRO E 1 59 ? -68.327 -22.120 -87.653 1.00 14.76 59 PRO F O 1
ATOM 4110 N N . GLY E 1 60 ? -66.146 -21.624 -87.923 1.00 20.10 60 GLY F N 1
ATOM 4111 C CA . GLY E 1 60 ? -66.181 -21.761 -89.367 1.00 21.39 60 GLY F CA 1
ATOM 4112 C C . GLY E 1 60 ? -64.956 -22.456 -89.926 1.00 21.57 60 GLY F C 1
ATOM 4113 O O . GLY E 1 60 ? -63.844 -22.286 -89.421 1.00 22.05 60 GLY F O 1
ATOM 4114 N N . LEU E 1 61 ? -65.167 -23.247 -90.973 1.00 18.56 61 LEU F N 1
ATOM 4115 C CA . LEU E 1 61 ? -64.079 -23.942 -91.652 1.00 19.71 61 LEU F CA 1
ATOM 4116 C C . LEU E 1 61 ? -64.494 -24.303 -93.072 1.00 21.48 61 LEU F C 1
ATOM 4117 O O . LEU E 1 61 ? -65.327 -25.186 -93.280 1.00 21.38 61 LEU F O 1
ATOM 4122 N N . MET E 1 62 ? -63.913 -23.614 -94.048 1.00 20.38 62 MET F N 1
ATOM 4123 C CA . MET E 1 62 ? -64.284 -23.805 -95.445 1.00 21.26 62 MET F CA 1
ATOM 4124 C C . MET E 1 62 ? -63.071 -24.117 -96.318 1.00 19.95 62 MET F C 1
ATOM 4125 O O . MET E 1 62 ? -62.049 -23.434 -96.244 1.00 23.10 62 MET F O 1
ATOM 4130 N N . PHE E 1 63 ? -63.192 -25.156 -97.140 1.00 17.76 63 PHE F N 1
ATOM 4131 C CA . PHE E 1 63 ? -62.115 -25.566 -98.038 1.00 17.49 63 PHE F CA 1
ATOM 4132 C C . PHE E 1 63 ? -62.401 -25.165 -99.481 1.00 19.10 63 PHE F C 1
ATOM 4133 O O . PHE E 1 63 ? -63.503 -25.385 -99.988 1.00 15.53 63 PHE F O 1
ATOM 4141 N N . VAL E 1 64 ? -61.405 -24.584 -100.141 1.00 17.00 64 VAL F N 1
ATOM 4142 C CA . VAL E 1 64 ? -61.493 -24.307 -101.571 1.00 19.72 64 VAL F CA 1
ATOM 4143 C C . VAL E 1 64 ? -60.298 -24.916 -102.294 1.00 21.76 64 VAL F C 1
ATOM 4144 O O . VAL E 1 64 ? -59.150 -24.592 -101.987 1.00 22.12 64 VAL F O 1
ATOM 4148 N N . VAL E 1 65 ? -60.566 -25.798 -103.252 1.00 20.06 65 VAL F N 1
ATOM 4149 C CA . VAL E 1 65 ? -59.493 -26.452 -103.992 1.00 18.65 65 VAL F CA 1
ATOM 4150 C C . VAL E 1 65 ? -59.407 -25.965 -105.434 1.00 22.31 65 VAL F C 1
ATOM 4151 O O . VAL E 1 65 ? -60.327 -26.166 -106.225 1.00 22.53 65 VAL F O 1
ATOM 4155 N N . ASP E 1 66 ? -58.293 -25.320 -105.764 1.00 22.87 66 ASP F N 1
ATOM 4156 C CA . ASP E 1 66 ? -58.024 -24.905 -107.135 1.00 23.71 66 ASP F CA 1
ATOM 4157 C C . ASP E 1 66 ? -57.177 -25.959 -107.834 1.00 21.87 66 ASP F C 1
ATOM 4158 O O . ASP E 1 66 ? -56.047 -26.225 -107.420 1.00 21.67 66 ASP F O 1
ATOM 4163 N N . PHE E 1 67 ? -57.719 -26.560 -108.889 1.00 20.90 67 PHE F N 1
ATOM 4164 C CA . PHE E 1 67 ? -57.018 -27.643 -109.571 1.00 25.31 67 PHE F CA 1
ATOM 4165 C C . PHE E 1 67 ? -57.309 -27.686 -111.066 1.00 27.36 67 PHE F C 1
ATOM 4166 O O . PHE E 1 67 ? -58.273 -27.088 -111.542 1.00 30.02 67 PHE F O 1
ATOM 4174 N N . ILE E 1 68 ? -56.452 -28.388 -111.800 1.00 24.94 68 ILE F N 1
ATOM 4175 C CA . ILE E 1 68 ? -56.620 -28.566 -113.237 1.00 23.72 68 ILE F CA 1
ATOM 4176 C C . ILE E 1 68 ? -57.840 -29.426 -113.548 1.00 23.11 68 ILE F C 1
ATOM 4177 O O . ILE E 1 68 ? -57.994 -30.513 -112.996 1.00 24.89 68 ILE F O 1
ATOM 4182 N N . GLU E 1 69 ? -58.701 -28.937 -114.435 1.00 26.77 69 GLU F N 1
ATOM 4183 C CA . GLU E 1 69 ? -59.910 -29.662 -114.816 1.00 29.92 69 GLU F CA 1
ATOM 4184 C C . GLU E 1 69 ? -59.588 -31.051 -115.359 1.00 30.35 69 GLU F C 1
ATOM 4185 O O . GLU E 1 69 ? -58.482 -31.299 -115.843 1.00 30.93 69 GLU F O 1
ATOM 4191 N N . GLY E 1 70 ? -60.554 -31.959 -115.268 1.00 33.44 70 GLY F N 1
ATOM 4192 C CA . GLY E 1 70 ? -60.393 -33.289 -115.826 1.00 31.39 70 GLY F CA 1
ATOM 4193 C C . GLY E 1 70 ? -60.597 -34.429 -114.846 1.00 30.85 70 GLY F C 1
ATOM 4194 O O . GLY E 1 70 ? -60.668 -35.588 -115.253 1.00 34.95 70 GLY F O 1
ATOM 4195 N N . ARG E 1 71 ? -60.685 -34.112 -113.558 1.00 26.65 71 ARG F N 1
ATOM 4196 C CA . ARG E 1 71 ? -60.910 -35.137 -112.543 1.00 26.65 71 ARG F CA 1
ATOM 4197 C C . ARG E 1 71 ? -62.278 -35.794 -112.707 1.00 25.80 71 ARG F C 1
ATOM 4198 O O . ARG E 1 71 ? -63.252 -35.139 -113.077 1.00 23.35 71 ARG F O 1
ATOM 4206 N N . THR E 1 72 ? -62.344 -37.093 -112.435 1.00 26.31 72 THR F N 1
ATOM 4207 C CA . THR E 1 72 ? -63.596 -37.834 -112.551 1.00 27.68 72 THR F CA 1
ATOM 4208 C C . THR E 1 72 ? -64.510 -37.544 -111.366 1.00 27.76 72 THR F C 1
ATOM 4209 O O . THR E 1 72 ? -64.062 -37.024 -110.343 1.00 25.61 72 THR F O 1
ATOM 4213 N N . GLU E 1 73 ? -65.788 -37.884 -111.509 1.00 28.90 73 GLU F N 1
ATOM 4214 C CA . GLU E 1 73 ? -66.767 -37.657 -110.449 1.00 31.99 73 GLU F CA 1
ATOM 4215 C C . GLU E 1 73 ? -66.391 -38.384 -109.163 1.00 32.62 73 GLU F C 1
ATOM 4216 O O . GLU E 1 73 ? -66.570 -37.852 -108.067 1.00 31.23 73 GLU F O 1
ATOM 4222 N N . GLU E 1 74 ? -65.872 -39.600 -109.303 1.00 32.75 74 GLU F N 1
ATOM 4223 C CA . GLU E 1 74 ? -65.474 -40.392 -108.146 1.00 34.04 74 GLU F CA 1
ATOM 4224 C C . GLU E 1 74 ? -64.330 -39.716 -107.396 1.00 28.85 74 GLU F C 1
ATOM 4225 O O . GLU E 1 74 ? -64.280 -39.744 -106.166 1.00 26.42 74 GLU F O 1
ATOM 4231 N N . G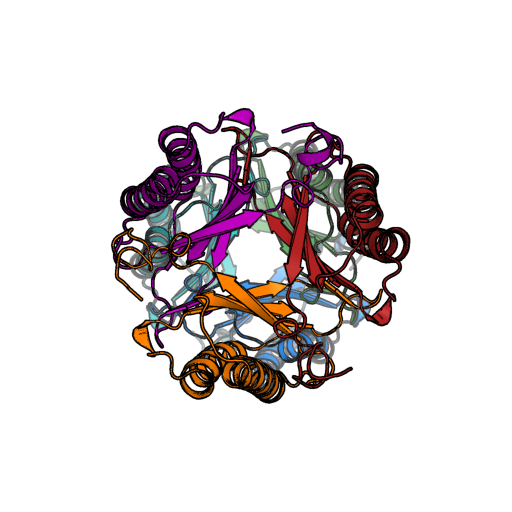LN E 1 75 ? -63.420 -39.100 -108.144 1.00 27.68 75 GLN F N 1
ATOM 4232 C CA . GLN E 1 75 ? -62.295 -38.386 -107.551 1.00 27.33 75 GLN F CA 1
ATOM 4233 C C . GLN E 1 75 ? -62.757 -37.134 -106.810 1.00 28.80 75 GLN F C 1
ATOM 4234 O O . GLN E 1 75 ? -62.225 -36.798 -105.753 1.00 27.14 75 GLN F O 1
ATOM 4240 N N . ARG E 1 76 ? -63.743 -36.445 -107.375 1.00 29.61 76 ARG F N 1
ATOM 4241 C CA . ARG E 1 76 ? -64.276 -35.231 -106.768 1.00 29.79 76 ARG F CA 1
ATOM 4242 C C . ARG E 1 76 ? -64.995 -35.537 -105.462 1.00 27.49 76 ARG F C 1
ATOM 4243 O O . ARG E 1 76 ? -64.769 -34.876 -104.448 1.00 28.88 76 ARG F O 1
ATOM 4251 N N . ASN E 1 77 ? -65.867 -36.539 -105.497 1.00 26.60 77 ASN F N 1
ATOM 4252 C CA . ASN E 1 77 ? -66.610 -36.948 -104.312 1.00 24.61 77 ASN F CA 1
ATOM 4253 C C . ASN E 1 77 ? -65.686 -37.436 -103.204 1.00 22.95 77 ASN F C 1
ATOM 4254 O O . ASN E 1 77 ? -65.943 -37.204 -102.025 1.00 20.26 77 ASN F O 1
ATOM 4259 N N . ALA E 1 78 ? -64.607 -38.109 -103.590 1.00 23.57 78 ALA F N 1
ATOM 4260 C CA . ALA E 1 78 ? -63.625 -38.597 -102.628 1.00 21.70 78 ALA F CA 1
ATOM 4261 C C . ALA E 1 78 ? -62.843 -37.440 -102.017 1.00 20.22 78 ALA F C 1
ATOM 4262 O O . ALA E 1 78 ? -62.487 -37.472 -100.839 1.00 19.45 78 ALA F O 1
ATOM 4264 N N . LEU E 1 79 ? -62.580 -36.419 -102.827 1.00 20.22 79 LEU F N 1
ATOM 4265 C CA . LEU E 1 79 ? -61.837 -35.251 -102.369 1.00 23.73 79 LEU F CA 1
ATOM 4266 C C . LEU E 1 79 ? -62.668 -34.413 -101.403 1.00 25.06 79 LEU F C 1
ATOM 4267 O O . LEU E 1 79 ? -62.177 -33.985 -100.358 1.00 20.01 79 LEU F O 1
ATOM 4272 N N . ILE E 1 80 ? -63.926 -34.182 -101.764 1.00 24.99 80 ILE F N 1
ATOM 4273 C CA . ILE E 1 80 ? -64.848 -33.430 -100.920 1.00 22.78 80 ILE F CA 1
ATOM 4274 C C . ILE E 1 80 ? -65.049 -34.132 -99.580 1.00 23.15 80 ILE F C 1
ATOM 4275 O O . ILE E 1 80 ? -65.069 -33.492 -98.529 1.00 25.62 80 ILE F O 1
ATOM 4280 N N . ALA E 1 81 ? -65.174 -35.454 -99.626 1.00 21.15 81 ALA F N 1
ATOM 4281 C CA . ALA E 1 81 ? -65.415 -36.247 -98.424 1.00 21.10 81 ALA F CA 1
ATOM 4282 C C . ALA E 1 81 ? -64.196 -36.288 -97.504 1.00 25.48 81 ALA F C 1
ATOM 4283 O O . ALA E 1 81 ? -64.327 -36.169 -96.285 1.00 29.26 81 ALA F O 1
ATOM 4285 N N . ALA E 1 82 ? -63.015 -36.458 -98.090 1.00 24.54 82 ALA F N 1
ATOM 4286 C CA . ALA E 1 82 ? -61.783 -36.583 -97.316 1.00 24.87 82 ALA F CA 1
ATOM 4287 C C . ALA E 1 82 ? -61.435 -35.290 -96.585 1.00 21.89 82 ALA F C 1
ATOM 4288 O O . ALA E 1 82 ? -61.094 -35.310 -95.402 1.00 21.30 82 ALA F O 1
ATOM 4290 N N . LEU E 1 83 ? -61.517 -34.169 -97.294 1.00 23.27 83 LEU F N 1
ATOM 4291 C CA . LEU E 1 83 ? -61.215 -32.870 -96.706 1.00 22.64 83 LEU F CA 1
ATOM 4292 C C . LEU E 1 83 ? -62.223 -32.512 -95.622 1.00 26.38 83 LEU F C 1
ATOM 4293 O O . LEU E 1 83 ? -61.866 -31.934 -94.594 1.00 29.81 83 LEU F O 1
ATOM 4298 N N . SER E 1 84 ? -63.484 -32.860 -95.855 1.00 27.16 84 SER F N 1
ATOM 4299 C CA . SER E 1 84 ? -64.542 -32.589 -94.887 1.00 24.82 84 SER F CA 1
ATOM 4300 C C . SER E 1 84 ? -64.319 -33.377 -93.603 1.00 24.73 84 SER F C 1
ATOM 4301 O O . SER E 1 84 ? -64.482 -32.854 -92.503 1.00 26.40 84 SER F O 1
ATOM 4304 N N . LYS E 1 85 ? -63.944 -34.643 -93.754 1.00 25.02 85 LYS F N 1
ATOM 4305 C CA . LYS E 1 85 ? -63.691 -35.512 -92.609 1.00 30.83 85 LYS F CA 1
ATOM 4306 C C . LYS E 1 85 ? -62.423 -35.089 -91.878 1.00 30.61 85 LYS F C 1
ATOM 4307 O O . LYS E 1 85 ? -62.374 -35.099 -90.644 1.00 29.42 85 LYS F O 1
ATOM 4313 N N . THR E 1 86 ? -61.415 -34.692 -92.647 1.00 28.59 86 THR F N 1
ATOM 4314 C CA . THR E 1 86 ? -60.170 -34.187 -92.082 1.00 34.16 86 THR F CA 1
ATOM 4315 C C . THR E 1 86 ? -60.409 -32.958 -91.216 1.00 30.87 86 THR F C 1
ATOM 4316 O O . THR E 1 86 ? -59.902 -32.867 -90.097 1.00 25.59 86 THR F O 1
ATOM 4320 N N . GLY E 1 87 ? -61.189 -32.020 -91.743 1.00 29.45 87 GLY F N 1
ATOM 4321 C CA . GLY E 1 87 ? -61.478 -30.782 -91.045 1.00 28.98 87 GLY F CA 1
ATOM 4322 C C . GLY E 1 87 ? -62.160 -30.998 -89.710 1.00 28.02 87 GLY F C 1
ATOM 4323 O O . GLY E 1 87 ? -61.843 -30.329 -88.727 1.00 26.95 87 GLY F O 1
ATOM 4324 N N . THR E 1 88 ? -63.096 -31.941 -89.673 1.00 26.99 88 THR F N 1
ATOM 4325 C CA . THR E 1 88 ? -63.844 -32.230 -88.455 1.00 30.96 88 THR F CA 1
ATOM 4326 C C . THR E 1 88 ? -62.992 -32.980 -87.437 1.00 32.08 88 THR F C 1
ATOM 4327 O O . THR E 1 88 ? -62.992 -32.647 -86.251 1.00 34.82 88 THR F O 1
ATOM 4331 N N . GLU E 1 89 ? -62.265 -33.990 -87.904 1.00 30.41 89 GLU F N 1
ATOM 4332 C CA . GLU E 1 89 ? -61.384 -34.763 -87.035 1.00 32.25 89 GLU F CA 1
ATOM 4333 C C . GLU E 1 89 ? -60.310 -33.884 -86.413 1.00 29.28 89 GLU F C 1
ATOM 4334 O O . GLU E 1 89 ? -59.862 -34.130 -85.293 1.00 30.06 89 GLU F O 1
ATOM 4340 N N . THR E 1 90 ? -59.902 -32.854 -87.145 1.00 28.02 90 THR F N 1
ATOM 4341 C CA . THR E 1 90 ? -58.896 -31.932 -86.648 1.00 32.76 90 THR F CA 1
ATOM 4342 C C . THR E 1 90 ? -59.522 -30.863 -85.754 1.00 32.53 90 THR F C 1
ATOM 4343 O O . THR E 1 90 ? -59.229 -30.802 -84.565 1.00 37.21 90 THR F O 1
ATOM 4347 N N . THR E 1 91 ? -60.408 -30.046 -86.315 1.00 30.86 91 THR F N 1
ATOM 4348 C CA . THR E 1 91 ? -60.907 -28.869 -85.603 1.00 28.34 91 THR F CA 1
ATOM 4349 C C . THR E 1 91 ? -62.049 -29.148 -84.622 1.00 27.97 91 THR F C 1
ATOM 4350 O O . THR E 1 91 ? -62.299 -28.352 -83.715 1.00 28.51 91 THR F O 1
ATOM 4354 N N . GLY E 1 92 ? -62.744 -30.266 -84.799 1.00 29.14 92 GLY F N 1
ATOM 4355 C CA . GLY E 1 92 ? -63.870 -30.593 -83.940 1.00 28.25 92 GLY F CA 1
ATOM 4356 C C . GLY E 1 92 ? -65.180 -30.042 -84.471 1.00 31.60 92 GLY F C 1
ATOM 4357 O O . GLY E 1 92 ? -66.259 -30.420 -84.012 1.00 34.41 92 GLY F O 1
ATOM 4358 N N . ILE E 1 93 ? -65.081 -29.137 -85.440 1.00 30.05 93 ILE F N 1
ATOM 4359 C CA . ILE E 1 93 ? -66.253 -28.584 -86.108 1.00 27.06 93 ILE F CA 1
ATOM 4360 C C . ILE E 1 93 ? -66.914 -29.648 -86.978 1.00 26.25 93 ILE F C 1
ATOM 4361 O O . ILE E 1 93 ? -66.285 -30.179 -87.890 1.00 27.99 93 ILE F O 1
ATOM 4366 N N . PRO E 1 94 ? -68.190 -29.958 -86.698 1.00 25.71 94 PRO F N 1
ATOM 4367 C CA . PRO E 1 94 ? -68.936 -31.011 -87.402 1.00 25.85 94 PRO F CA 1
ATOM 4368 C C . PRO E 1 94 ? -69.036 -30.780 -88.909 1.00 26.53 94 PRO F C 1
ATOM 4369 O O . PRO E 1 94 ? -68.972 -29.637 -89.364 1.00 21.05 94 PRO F O 1
ATOM 4373 N N . GLU E 1 95 ? -69.196 -31.862 -89.668 1.00 29.91 95 GLU F N 1
ATOM 4374 C CA . GLU E 1 95 ? -69.274 -31.778 -91.124 1.00 31.84 95 GLU F CA 1
ATOM 4375 C C . GLU E 1 95 ? -70.545 -31.077 -91.590 1.00 31.07 95 GLU F C 1
ATOM 4376 O O . GLU E 1 95 ? -70.648 -30.671 -92.748 1.00 31.34 95 GLU F O 1
ATOM 4382 N N . SER E 1 96 ? -71.511 -30.938 -90.689 1.00 31.10 96 SER F N 1
ATOM 4383 C CA . SER E 1 96 ? -72.731 -30.203 -90.993 1.00 30.79 96 SER F CA 1
ATOM 4384 C C . SER E 1 96 ? -72.412 -28.732 -91.241 1.00 27.79 96 SER F C 1
ATOM 4385 O O . SER E 1 96 ? -73.162 -28.029 -91.916 1.00 27.17 96 SER F O 1
ATOM 4388 N N . GLU E 1 97 ? -71.287 -28.279 -90.696 1.00 27.60 97 GLU F N 1
ATOM 4389 C CA . GLU E 1 97 ? -70.854 -26.896 -90.849 1.00 28.04 97 GLU F CA 1
ATOM 4390 C C . GLU E 1 97 ? -69.682 -26.768 -91.821 1.00 23.65 97 GLU F C 1
ATOM 4391 O O . GLU E 1 97 ? -69.588 -25.788 -92.561 1.00 23.85 97 GLU F O 1
ATOM 4397 N N . VAL E 1 98 ? -68.792 -27.757 -91.813 1.00 22.89 98 VAL F N 1
ATOM 4398 C CA . VAL E 1 98 ? -67.634 -27.763 -92.705 1.00 19.91 98 VAL F CA 1
ATOM 4399 C C . VAL E 1 98 ? -68.068 -27.800 -94.171 1.00 20.48 98 VAL F C 1
ATOM 4400 O O . VAL E 1 98 ? -68.964 -28.558 -94.540 1.00 25.23 98 VAL F O 1
ATOM 4404 N N . ARG E 1 99 ? -67.436 -26.971 -94.999 1.00 20.71 99 ARG F N 1
ATOM 4405 C CA . ARG E 1 99 ? -67.738 -26.927 -96.428 1.00 24.23 99 ARG F CA 1
ATOM 4406 C C . ARG E 1 99 ? -66.482 -27.099 -97.284 1.00 21.56 99 ARG F C 1
ATOM 4407 O O . ARG E 1 99 ? -65.388 -26.705 -96.881 1.00 17.95 99 ARG F O 1
ATOM 4415 N N . VAL E 1 100 ? -66.650 -27.689 -98.466 1.00 20.52 100 VAL F N 1
ATOM 4416 C CA . VAL E 1 100 ? -65.550 -27.873 -99.416 1.00 19.46 100 VAL F CA 1
ATOM 4417 C C . VAL E 1 100 ? -65.993 -27.527 -100.839 1.00 20.40 100 VAL F C 1
ATOM 4418 O O . VAL E 1 100 ? -66.992 -28.054 -101.322 1.00 21.67 100 VAL F O 1
ATOM 4422 N N . ARG E 1 101 ? -65.254 -26.644 -101.507 1.00 23.74 101 ARG F N 1
ATOM 4423 C CA . ARG E 1 101 ? -65.569 -26.267 -102.885 1.00 25.89 101 ARG F CA 1
ATOM 4424 C C . ARG E 1 101 ? -64.453 -26.658 -103.851 1.00 21.88 101 ARG F C 1
ATOM 4425 O O . ARG E 1 101 ? -63.275 -26.592 -103.505 1.00 20.70 101 ARG F O 1
ATOM 4433 N N . LEU E 1 102 ? -64.828 -27.053 -105.065 1.00 19.13 102 LEU F N 1
ATOM 4434 C CA . LEU E 1 102 ? -63.849 -27.400 -106.092 1.00 19.58 102 LEU F CA 1
ATOM 4435 C C . LEU E 1 102 ? -63.905 -26.432 -107.270 1.00 18.53 102 LEU F C 1
ATOM 4436 O O . LEU E 1 102 ? -64.967 -26.206 -107.846 1.00 18.53 102 LEU F O 1
ATOM 4441 N N . LEU E 1 103 ? -62.756 -25.868 -107.626 1.00 17.49 103 LEU F N 1
ATOM 4442 C CA . LEU E 1 103 ? -62.677 -24.933 -108.744 1.00 16.59 103 LEU F CA 1
ATOM 4443 C C . LEU E 1 103 ? -61.792 -25.480 -109.862 1.00 22.02 103 LEU F C 1
ATOM 4444 O O . LEU E 1 103 ? -60.607 -25.748 -109.656 1.00 21.41 103 LEU F O 1
ATOM 4449 N N . ASP E 1 104 ? -62.381 -25.634 -111.045 1.00 25.65 104 ASP F N 1
ATOM 4450 C CA . ASP E 1 104 ? -61.687 -26.180 -112.211 1.00 28.85 104 ASP F CA 1
ATOM 4451 C C . ASP E 1 104 ? -60.870 -25.141 -112.967 1.00 27.44 104 ASP F C 1
ATOM 4452 O O . ASP E 1 104 ? -61.268 -23.985 -113.077 1.00 28.51 104 ASP F O 1
ATOM 4457 N N . PHE E 1 105 ? -59.734 -25.574 -113.504 1.00 24.09 105 PHE F N 1
ATOM 4458 C CA . PHE E 1 105 ? -58.892 -24.717 -114.330 1.00 24.43 105 PHE F CA 1
ATOM 4459 C C . PHE E 1 105 ? -58.481 -25.428 -115.614 1.00 23.18 105 PHE F C 1
ATOM 4460 O O . PHE E 1 105 ? -57.984 -26.552 -115.570 1.00 23.02 105 PHE F O 1
ATOM 4468 N N . PRO E 1 106 ? -58.692 -24.774 -116.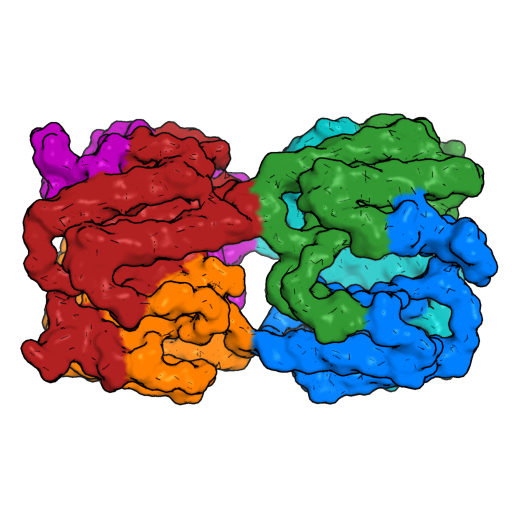766 1.00 22.77 106 PRO F N 1
ATOM 4469 C CA . PRO E 1 106 ? -58.130 -25.291 -118.016 1.00 26.46 106 PRO F CA 1
ATOM 4470 C C . PRO E 1 106 ? -56.608 -25.299 -117.925 1.00 26.34 106 PRO F C 1
ATOM 4471 O O . PRO E 1 106 ? -56.045 -24.415 -117.278 1.00 25.10 106 PRO F O 1
ATOM 4475 N N . LYS E 1 107 ? -55.958 -26.277 -118.549 1.00 24.74 107 LYS F N 1
ATOM 4476 C CA . LYS E 1 107 ? -54.507 -26.423 -118.438 1.00 27.21 107 LYS F CA 1
ATOM 4477 C C . LYS E 1 107 ? -53.754 -25.199 -118.944 1.00 25.37 107 LYS F C 1
ATOM 4478 O O . LYS E 1 107 ? -52.661 -24.891 -118.465 1.00 25.68 107 LYS F O 1
ATOM 4484 N N . ALA E 1 108 ? -54.354 -24.495 -119.896 1.00 22.41 108 ALA F N 1
ATOM 4485 C CA . ALA E 1 108 ? -53.758 -23.287 -120.447 1.00 26.43 108 ALA F CA 1
ATOM 4486 C C . ALA E 1 108 ? -53.755 -22.151 -119.427 1.00 24.64 108 ALA F C 1
ATOM 4487 O O . ALA E 1 108 ? -53.008 -21.184 -119.570 1.00 27.64 108 ALA F O 1
ATOM 4489 N N . ASN E 1 109 ? -54.593 -22.275 -118.403 1.00 22.20 109 ASN F N 1
ATOM 4490 C CA . ASN E 1 109 ? -54.731 -21.232 -117.392 1.00 29.64 109 ASN F CA 1
ATOM 4491 C C . ASN E 1 109 ? -53.914 -21.496 -116.129 1.00 26.46 109 ASN F C 1
ATOM 4492 O O . ASN E 1 109 ? -53.749 -20.607 -115.292 1.00 19.26 109 ASN F O 1
ATOM 4497 N N . MET E 1 110 ? -53.408 -22.717 -115.993 1.00 18.83 110 MET F N 1
ATOM 4498 C CA . MET E 1 110 ? -52.648 -23.096 -114.807 1.00 20.43 110 MET F CA 1
ATOM 4499 C C . MET E 1 110 ? -51.145 -23.025 -115.062 1.00 22.48 110 MET F C 1
ATOM 4500 O O . MET E 1 110 ? -50.565 -23.925 -115.672 1.00 23.61 110 MET F O 1
ATOM 4505 N N . GLY E 1 111 ? -50.522 -21.947 -114.596 1.00 23.02 111 GLY F N 1
ATOM 4506 C CA . GLY E 1 111 ? -49.087 -21.780 -114.727 1.00 25.50 111 GLY F CA 1
ATOM 4507 C C . GLY E 1 111 ? -48.345 -22.719 -113.800 1.00 27.91 111 GLY F C 1
ATOM 4508 O O . GLY E 1 111 ? -48.805 -23.009 -112.696 1.00 26.86 111 GLY F O 1
ATOM 4509 N N . MET E 1 112 ? -47.191 -23.195 -114.253 1.00 29.18 112 MET F N 1
ATOM 4510 C CA . MET E 1 112 ? -46.424 -24.180 -113.504 1.00 28.94 112 MET F CA 1
ATOM 4511 C C . MET E 1 112 ? -45.033 -23.656 -113.174 1.00 26.92 112 MET F C 1
ATOM 4512 O O . MET E 1 112 ? -44.740 -22.481 -113.390 1.00 29.31 112 MET F O 1
ATOM 4517 N N . ALA E 1 113 ? -44.182 -24.533 -112.651 1.00 28.14 113 ALA F N 1
ATOM 4518 C CA . ALA E 1 113 ? -42.801 -24.175 -112.349 1.00 30.28 113 ALA F CA 1
ATOM 4519 C C . ALA E 1 113 ? -42.097 -23.675 -113.603 1.00 31.74 113 ALA F C 1
ATOM 4520 O O . ALA E 1 113 ? -42.359 -24.156 -114.705 1.00 31.78 113 ALA F O 1
ATOM 4522 N N . GLY E 1 114 ? -41.214 -22.697 -113.434 1.00 37.59 114 GLY F N 1
ATOM 4523 C CA . GLY E 1 114 ? -40.509 -22.113 -114.560 1.00 37.08 114 GLY F CA 1
ATOM 4524 C C . GLY E 1 114 ? -41.385 -21.175 -115.368 1.00 36.59 114 GLY F C 1
ATOM 4525 O O . GLY E 1 114 ? -40.974 -20.674 -116.414 1.00 36.49 114 GLY F O 1
ATOM 4526 N N . GLY E 1 115 ? -42.601 -20.942 -114.885 1.00 37.58 115 GLY F N 1
ATOM 4527 C CA . GLY E 1 115 ? -43.508 -20.000 -115.515 1.00 34.95 115 GLY F CA 1
ATOM 4528 C C . GLY E 1 115 ? -44.020 -20.404 -116.886 1.00 35.73 115 GLY F C 1
ATOM 4529 O O . GLY E 1 115 ? -43.933 -19.629 -117.839 1.00 35.03 115 GLY F O 1
ATOM 4530 N N . ILE E 1 116 ? -44.550 -21.619 -116.991 1.00 34.24 116 ILE F N 1
ATOM 4531 C CA . ILE E 1 116 ? -45.250 -22.046 -118.199 1.00 34.50 116 ILE F CA 1
ATOM 4532 C C . ILE E 1 116 ? -46.551 -22.744 -117.822 1.00 32.07 116 ILE F C 1
ATOM 4533 O O . ILE E 1 116 ? -46.680 -23.280 -116.721 1.00 29.41 116 ILE F O 1
ATOM 4538 N N . SER E 1 117 ? -47.515 -22.733 -118.737 1.00 30.54 117 SER F N 1
ATOM 4539 C CA . SER E 1 117 ? -48.819 -23.329 -118.471 1.00 27.56 117 SER F CA 1
ATOM 4540 C C . SER E 1 117 ? -48.740 -24.850 -118.464 1.00 29.62 117 SER F C 1
ATOM 4541 O O . SER E 1 117 ? -47.820 -25.437 -119.035 1.00 34.83 117 SER F O 1
ATOM 4544 N N . ALA E 1 118 ? -49.714 -25.482 -117.817 1.00 28.62 118 ALA F N 1
ATOM 4545 C CA . ALA E 1 118 ? -49.764 -26.936 -117.734 1.00 29.47 118 ALA F CA 1
ATOM 4546 C C . ALA E 1 118 ? -49.954 -27.565 -119.110 1.00 33.56 118 ALA F C 1
ATOM 4547 O O . ALA E 1 118 ? -49.501 -28.682 -119.359 1.00 39.69 118 ALA F O 1
ATOM 4549 N N . LYS E 1 119 ? -50.626 -26.841 -120.000 1.00 33.23 119 LYS F N 1
ATOM 4550 C CA . LYS E 1 119 ? -50.840 -27.315 -121.362 1.00 36.71 119 LYS F CA 1
ATOM 4551 C C . LYS E 1 119 ? -49.524 -27.352 -122.130 1.00 34.44 119 LYS F C 1
ATOM 4552 O O . LYS E 1 119 ? -49.274 -28.275 -122.906 1.00 30.96 119 LYS F O 1
ATOM 4558 N N . ALA E 1 120 ? -48.687 -26.343 -121.907 1.00 33.98 120 ALA F N 1
ATOM 4559 C CA . ALA E 1 120 ? -47.370 -26.282 -122.532 1.00 36.15 120 ALA F CA 1
ATOM 4560 C C . ALA E 1 120 ? -46.525 -27.479 -122.109 1.00 38.51 120 ALA F C 1
ATOM 4561 O O . ALA E 1 120 ? -45.787 -28.046 -122.914 1.00 40.45 120 ALA F O 1
ATOM 4563 N N . MET E 1 121 ? -46.646 -27.859 -120.841 1.00 36.19 121 MET F N 1
ATOM 4564 C CA . MET E 1 121 ? -45.966 -29.039 -120.321 1.00 40.49 121 MET F CA 1
ATOM 4565 C C . MET E 1 121 ? -46.595 -30.320 -120.846 1.00 41.60 121 MET F C 1
ATOM 4566 O O . MET E 1 121 ? -45.948 -31.367 -120.893 1.00 42.34 121 MET F O 1
ATOM 4571 N N . GLY E 1 122 ? -47.863 -30.234 -121.233 1.00 45.23 122 GLY F N 1
ATOM 4572 C CA . GLY E 1 122 ? -48.623 -31.416 -121.586 1.00 45.03 122 GLY F CA 1
ATOM 4573 C C . GLY E 1 122 ? -48.821 -32.269 -120.350 1.00 44.66 122 GLY F C 1
ATOM 4574 O O . GLY E 1 122 ? -48.755 -33.497 -120.410 1.00 41.87 122 GLY F O 1
ATOM 4575 N N . ARG E 1 123 ? -49.049 -31.603 -119.222 1.00 50.99 123 ARG F N 1
ATOM 4576 C CA . ARG E 1 123 ? -49.242 -32.273 -117.941 1.00 56.53 123 ARG F CA 1
ATOM 4577 C C . ARG E 1 123 ? -50.452 -33.199 -117.985 1.00 58.55 123 ARG F C 1
ATOM 4578 O O . ARG E 1 123 ? -51.576 -32.758 -118.211 1.00 59.52 123 ARG F O 1
ATOM 4587 N N . PRO F 1 1 ? -74.588 -20.136 -100.759 1.00 28.08 1 PRO C N 1
ATOM 4588 C CA . PRO F 1 1 ? -73.881 -19.021 -101.397 1.00 27.05 1 PRO C CA 1
ATOM 4589 C C . PRO F 1 1 ? -72.825 -18.410 -100.483 1.00 24.71 1 PRO C C 1
ATOM 4590 O O . PRO F 1 1 ? -73.107 -18.132 -99.317 1.00 27.22 1 PRO C O 1
ATOM 4594 N N . TYR F 1 2 ? -71.624 -18.204 -101.012 1.00 28.88 2 TYR C N 1
ATOM 4595 C CA . TYR F 1 2 ? -70.530 -17.635 -100.234 1.00 26.18 2 TYR C CA 1
ATOM 4596 C C . TYR F 1 2 ? -70.179 -16.241 -100.738 1.00 23.28 2 TYR C C 1
ATOM 4597 O O . TYR F 1 2 ? -69.821 -16.069 -101.901 1.00 22.00 2 TYR C O 1
ATOM 4606 N N . VAL F 1 3 ? -70.286 -15.247 -99.863 1.00 16.56 3 VAL C N 1
ATOM 4607 C CA . VAL F 1 3 ? -69.898 -13.886 -100.211 1.00 15.44 3 VAL C CA 1
ATOM 4608 C C . VAL F 1 3 ? -68.597 -13.506 -99.516 1.00 20.29 3 VAL C C 1
ATOM 4609 O O . VAL F 1 3 ? -68.559 -13.334 -98.297 1.00 20.26 3 VAL C O 1
ATOM 4613 N N . THR F 1 4 ? -67.528 -13.381 -100.295 1.00 17.59 4 THR C N 1
ATOM 4614 C CA . THR F 1 4 ? -66.229 -13.021 -99.742 1.00 18.72 4 THR C CA 1
ATOM 4615 C C . THR F 1 4 ? -65.887 -11.574 -100.077 1.00 16.22 4 THR C C 1
ATOM 4616 O O . THR F 1 4 ? -65.754 -11.207 -101.244 1.00 18.68 4 THR C O 1
ATOM 4620 N N . ILE F 1 5 ? -65.746 -10.759 -99.038 1.00 14.46 5 ILE C N 1
ATOM 4621 C CA . ILE F 1 5 ? -65.519 -9.332 -99.203 1.00 15.79 5 ILE C CA 1
ATOM 4622 C C . ILE F 1 5 ? -64.071 -8.952 -98.911 1.00 19.61 5 ILE C C 1
ATOM 4623 O O . ILE F 1 5 ? -63.512 -9.338 -97.884 1.00 20.25 5 ILE C O 1
ATOM 4628 N N . SER F 1 6 ? -63.467 -8.202 -99.827 1.00 17.32 6 SER C N 1
ATOM 4629 C CA . SER F 1 6 ? -62.140 -7.645 -99.605 1.00 18.70 6 SER C CA 1
ATOM 4630 C C . SER F 1 6 ? -62.244 -6.134 -99.443 1.00 20.50 6 SER C C 1
ATOM 4631 O O . SER F 1 6 ? -62.653 -5.429 -100.364 1.00 20.86 6 SER C O 1
ATOM 4634 N N . ALA F 1 7 ? -61.879 -5.644 -98.262 1.00 20.22 7 ALA C N 1
ATOM 4635 C CA . ALA F 1 7 ? -61.982 -4.222 -97.962 1.00 18.12 7 ALA C CA 1
ATOM 4636 C C . ALA F 1 7 ? -60.674 -3.673 -97.405 1.00 19.66 7 ALA C C 1
ATOM 4637 O O . ALA F 1 7 ? -60.019 -4.319 -96.589 1.00 21.37 7 ALA C O 1
ATOM 4639 N N . THR F 1 8 ? -60.297 -2.481 -97.852 1.00 15.36 8 THR C N 1
ATOM 4640 C CA . THR F 1 8 ? -59.116 -1.817 -97.321 1.00 14.46 8 THR C CA 1
ATOM 4641 C C . THR F 1 8 ? -59.357 -1.411 -95.871 1.00 20.51 8 THR C C 1
ATOM 4642 O O . THR F 1 8 ? -60.493 -1.147 -95.475 1.00 17.94 8 THR C O 1
ATOM 4646 N N . GLU F 1 9 ? -58.284 -1.375 -95.086 1.00 20.42 9 GLU C N 1
ATOM 4647 C CA . GLU F 1 9 ? -58.368 -1.012 -93.673 1.00 22.95 9 GLU C CA 1
ATOM 4648 C C . GLU F 1 9 ? -58.944 0.384 -93.468 1.00 19.00 9 GLU C C 1
ATOM 4649 O O . GLU F 1 9 ? -58.785 1.261 -94.316 1.00 22.13 9 GLU C O 1
ATOM 4655 N N . GLY F 1 10 ? -59.610 0.587 -92.336 1.00 21.71 10 GLY C N 1
ATOM 4656 C CA . GLY F 1 10 ? -60.118 1.901 -91.993 1.00 21.54 10 GLY C CA 1
ATOM 4657 C C . GLY F 1 10 ? -61.537 1.921 -91.459 1.00 20.11 10 GLY C C 1
ATOM 4658 O O . GLY F 1 10 ? -61.949 2.893 -90.827 1.00 18.35 10 GLY C O 1
ATOM 4659 N N . LEU F 1 11 ? -62.290 0.856 -91.710 1.00 20.27 11 LEU C N 1
ATOM 4660 C CA . LEU F 1 11 ? -63.680 0.802 -91.271 1.00 23.48 11 LEU C CA 1
ATOM 4661 C C . LEU F 1 11 ? -63.797 0.534 -89.776 1.00 24.79 11 LEU C C 1
ATOM 4662 O O . LEU F 1 11 ? -62.988 -0.190 -89.196 1.00 20.77 11 LEU C O 1
ATOM 4667 N N . SER F 1 12 ? -64.812 1.130 -89.159 1.00 24.28 12 SER C N 1
ATOM 4668 C CA . SER F 1 12 ? -65.110 0.884 -87.757 1.00 23.50 12 SER C CA 1
ATOM 4669 C C . SER F 1 12 ? -65.761 -0.481 -87.595 1.00 24.05 12 SER C C 1
ATOM 4670 O O . SER F 1 12 ? -66.221 -1.073 -88.572 1.00 21.95 12 SER C O 1
ATOM 4673 N N . ALA F 1 13 ? -65.805 -0.973 -86.362 1.00 24.62 13 ALA C N 1
ATOM 4674 C CA . ALA F 1 13 ? -66.444 -2.250 -86.070 1.00 23.48 13 ALA C CA 1
ATOM 4675 C C . ALA F 1 13 ? -67.925 -2.214 -86.433 1.00 21.40 13 ALA C C 1
ATOM 4676 O O . ALA F 1 13 ? -68.477 -3.199 -86.924 1.00 20.77 13 ALA C O 1
ATOM 4678 N N . GLU F 1 14 ? -68.563 -1.072 -86.190 1.00 26.41 14 GLU C N 1
ATOM 4679 C CA . GLU F 1 14 ? -69.981 -0.907 -86.487 1.00 24.54 14 GLU C CA 1
ATOM 4680 C C . GLU F 1 14 ? -70.268 -1.051 -87.979 1.00 22.24 14 GLU C C 1
ATOM 4681 O O . GLU F 1 14 ? -71.207 -1.744 -88.374 1.00 22.97 14 GLU C O 1
ATOM 4687 N N . LYS F 1 15 ? -69.461 -0.391 -88.803 1.00 18.40 15 LYS C N 1
ATOM 4688 C CA . LYS F 1 15 ? -69.651 -0.435 -90.248 1.00 20.36 15 LYS C CA 1
ATOM 4689 C C . LYS F 1 15 ? -69.322 -1.814 -90.812 1.00 20.01 15 LYS C C 1
ATOM 4690 O O . LYS F 1 15 ? -69.940 -2.252 -91.784 1.00 21.93 15 LYS C O 1
ATOM 4696 N N . LYS F 1 16 ? -68.352 -2.491 -90.204 1.00 24.18 16 LYS C N 1
ATOM 4697 C CA . LYS F 1 16 ? -68.046 -3.873 -90.562 1.00 25.14 16 LYS C CA 1
ATOM 4698 C C . LYS F 1 16 ? -69.264 -4.748 -90.310 1.00 23.26 16 LYS C C 1
ATOM 4699 O O . LYS F 1 16 ? -69.661 -5.544 -91.160 1.00 19.16 16 LYS C O 1
ATOM 4705 N N . LYS F 1 17 ? -69.850 -4.587 -89.127 1.00 21.36 17 LYS C N 1
ATOM 4706 C CA . LYS F 1 17 ? -71.052 -5.314 -88.745 1.00 25.04 17 LYS C CA 1
ATOM 4707 C C . LYS F 1 17 ? -72.193 -5.014 -89.712 1.00 23.79 17 LYS C C 1
ATOM 4708 O O . LYS F 1 17 ? -72.919 -5.915 -90.130 1.00 25.58 17 LYS C O 1
ATOM 4714 N N . GLN F 1 18 ? -72.337 -3.739 -90.063 1.00 22.30 18 GLN C N 1
ATOM 4715 C CA . GLN F 1 18 ? -73.357 -3.303 -91.011 1.00 23.26 18 GLN C CA 1
ATOM 4716 C C . GLN F 1 18 ? -73.130 -3.898 -92.396 1.00 20.42 18 GLN C C 1
ATOM 4717 O O . GLN F 1 18 ? -74.074 -4.328 -93.061 1.00 21.54 18 GLN C O 1
ATOM 4723 N N . LEU F 1 19 ? -71.872 -3.912 -92.824 1.00 19.64 19 LEU C N 1
ATOM 4724 C CA . LEU F 1 19 ? -71.513 -4.403 -94.150 1.00 20.59 19 LEU C CA 1
ATOM 4725 C C . LEU F 1 19 ? -71.938 -5.855 -94.350 1.00 19.36 19 LEU C C 1
ATOM 4726 O O . LEU F 1 19 ? -72.588 -6.184 -95.340 1.00 19.83 19 LEU C O 1
ATOM 4731 N N . LEU F 1 20 ? -71.588 -6.715 -93.399 1.00 13.54 20 LEU C N 1
ATOM 4732 C CA . LEU F 1 20 ? -71.888 -8.138 -93.517 1.00 17.06 20 LEU C CA 1
ATOM 4733 C C . LEU F 1 20 ? -73.379 -8.434 -93.365 1.00 19.35 20 LEU C C 1
ATOM 4734 O O . LEU F 1 20 ? -73.930 -9.251 -94.104 1.00 16.88 20 LEU C O 1
ATOM 4739 N N . GLU F 1 21 ? -74.027 -7.769 -92.411 1.00 15.57 21 GLU C N 1
ATOM 4740 C CA . GLU F 1 21 ? -75.454 -7.972 -92.169 1.00 20.68 21 GLU C CA 1
ATOM 4741 C C . GLU F 1 21 ? -76.288 -7.647 -93.402 1.00 22.33 21 GLU C C 1
ATOM 4742 O O . GLU F 1 21 ? -77.151 -8.428 -93.804 1.00 24.94 21 GLU C O 1
ATOM 4748 N N . ARG F 1 22 ? -76.025 -6.491 -94.000 1.00 20.81 22 ARG C N 1
ATOM 4749 C CA . ARG F 1 22 ? -76.769 -6.058 -95.174 1.00 21.36 22 ARG C CA 1
ATOM 4750 C C . ARG F 1 22 ? -76.348 -6.827 -96.425 1.00 20.28 22 ARG C C 1
ATOM 4751 O O . ARG F 1 22 ? -77.118 -6.937 -97.378 1.00 17.16 22 ARG C O 1
ATOM 4759 N N . SER F 1 23 ? -75.128 -7.356 -96.424 1.00 15.94 23 SER C N 1
ATOM 4760 C CA . SER F 1 23 ? -74.686 -8.208 -97.524 1.00 18.39 23 SER C CA 1
ATOM 4761 C C . SER F 1 23 ? -75.493 -9.499 -97.527 1.00 18.58 23 SER C C 1
ATOM 4762 O O . SER F 1 23 ? -75.877 -10.002 -98.583 1.00 18.96 23 SER C O 1
ATOM 4765 N N . SER F 1 24 ? -75.750 -10.025 -96.333 1.00 17.70 24 SER C N 1
ATOM 4766 C CA . SER F 1 24 ? -76.574 -11.217 -96.183 1.00 23.34 24 SER C CA 1
ATOM 4767 C C . SER F 1 24 ? -77.989 -10.954 -96.691 1.00 23.81 24 SER C C 1
ATOM 4768 O O . SER F 1 24 ? -78.572 -11.787 -97.385 1.00 20.67 24 SER C O 1
ATOM 4771 N N . ASP F 1 25 ? -78.530 -9.789 -96.344 1.00 21.14 25 ASP C N 1
ATOM 4772 C CA . ASP F 1 25 ? -79.854 -9.387 -96.808 1.00 22.28 25 ASP C CA 1
ATOM 4773 C C . ASP F 1 25 ? -79.895 -9.296 -98.328 1.00 23.38 25 ASP C C 1
ATOM 4774 O O . ASP F 1 25 ? -80.853 -9.744 -98.960 1.00 20.34 25 ASP C O 1
ATOM 4779 N N . ALA F 1 26 ? -78.848 -8.711 -98.903 1.00 18.25 26 ALA C N 1
ATOM 4780 C CA . ALA F 1 26 ? -78.756 -8.529 -100.347 1.00 25.88 26 ALA C CA 1
ATOM 4781 C C . ALA F 1 26 ? -78.840 -9.860 -101.086 1.00 30.53 26 ALA C C 1
ATOM 4782 O O . ALA F 1 26 ? -79.432 -9.942 -102.158 1.00 22.24 26 ALA C O 1
ATOM 4784 N N . VAL F 1 27 ? -78.249 -10.901 -100.509 1.00 26.70 27 VAL C N 1
ATOM 4785 C CA . VAL F 1 27 ? -78.281 -12.224 -101.121 1.00 24.91 27 VAL C CA 1
ATOM 4786 C C . VAL F 1 27 ? -79.677 -12.835 -101.039 1.00 26.17 27 VAL C C 1
ATOM 4787 O O . VAL F 1 27 ? -80.212 -13.320 -102.037 1.00 27.21 27 VAL C O 1
ATOM 4791 N N . VAL F 1 28 ? -80.259 -12.800 -99.843 1.00 24.52 28 VAL C N 1
ATOM 4792 C CA . VAL F 1 28 ? -81.581 -13.369 -99.602 1.00 25.85 28 VAL C CA 1
ATOM 4793 C C . VAL F 1 28 ? -82.638 -12.787 -100.539 1.00 23.25 28 VAL C C 1
ATOM 4794 O O . VAL F 1 28 ? -83.481 -13.512 -101.065 1.00 23.51 28 VAL C O 1
ATOM 4798 N N . GLN F 1 29 ? -82.571 -11.480 -100.763 1.00 24.80 29 GLN C N 1
ATOM 4799 C CA . GLN F 1 29 ? -83.608 -10.781 -101.514 1.00 30.98 29 GLN C CA 1
ATOM 4800 C C . GLN F 1 29 ? -83.348 -10.726 -103.020 1.00 32.63 29 GLN C C 1
ATOM 4801 O O . GLN F 1 29 ? -84.264 -10.462 -103.798 1.00 33.94 29 GLN C O 1
ATOM 4807 N N . SER F 1 30 ? -82.110 -10.975 -103.435 1.00 31.06 30 SER C N 1
ATOM 4808 C CA . SER F 1 30 ? -81.774 -10.906 -104.856 1.00 31.61 30 SER C CA 1
ATOM 4809 C C . SER F 1 30 ? -81.987 -12.236 -105.571 1.00 28.44 30 SER C C 1
ATOM 4810 O O . SER F 1 30 ? -82.522 -12.270 -106.679 1.00 28.64 30 SER C O 1
ATOM 4813 N N . ILE F 1 31 ? -81.566 -13.328 -104.942 1.00 25.12 31 ILE C N 1
ATOM 4814 C CA . ILE F 1 31 ? -81.653 -14.638 -105.576 1.00 24.83 31 ILE C CA 1
ATOM 4815 C C . ILE F 1 31 ? -82.583 -15.587 -104.826 1.00 26.81 31 ILE C C 1
ATOM 4816 O O . ILE F 1 31 ? -82.684 -16.764 -105.169 1.00 27.52 31 ILE C O 1
ATOM 4821 N N . GLY F 1 32 ? -83.262 -15.073 -103.806 1.00 26.88 32 GLY C N 1
ATOM 4822 C CA . GLY F 1 32 ? -84.227 -15.863 -103.060 1.00 28.63 32 GLY C CA 1
ATOM 4823 C C . GLY F 1 32 ? -83.600 -16.991 -102.264 1.00 30.83 32 GLY C C 1
ATOM 4824 O O . GLY F 1 32 ? -84.244 -18.003 -101.989 1.00 33.74 32 GLY C O 1
ATOM 4825 N N . ALA F 1 33 ? -82.336 -16.819 -101.895 1.00 31.32 33 ALA C N 1
ATOM 4826 C CA . ALA F 1 33 ? -81.626 -17.826 -101.119 1.00 29.83 33 ALA C CA 1
ATOM 4827 C C . ALA F 1 33 ? -82.108 -17.845 -99.674 1.00 28.37 33 ALA C C 1
ATOM 4828 O O . ALA F 1 33 ? -82.321 -16.791 -99.073 1.00 22.00 33 ALA C O 1
ATOM 4830 N N . PRO F 1 34 ? -82.293 -19.050 -99.115 1.00 31.31 34 PRO C N 1
ATOM 4831 C CA . PRO F 1 34 ? -82.628 -19.189 -97.695 1.00 29.88 34 PRO C CA 1
ATOM 4832 C C . PRO F 1 34 ? -81.522 -18.614 -96.817 1.00 30.61 34 PRO C C 1
ATOM 4833 O O . PRO F 1 34 ? -80.345 -18.830 -97.108 1.00 27.09 34 PRO C O 1
ATOM 4837 N N . LEU F 1 35 ? -81.900 -17.889 -95.769 1.00 32.74 35 LEU C N 1
ATOM 4838 C CA . LEU F 1 35 ? -80.937 -17.266 -94.865 1.00 28.80 35 LEU C CA 1
ATOM 4839 C C . LEU F 1 35 ? -79.991 -18.296 -94.252 1.00 25.80 35 LEU C C 1
ATOM 4840 O O . LEU F 1 35 ? -78.816 -18.013 -94.018 1.00 26.31 35 LEU C O 1
ATOM 4845 N N . ALA F 1 36 ? -80.508 -19.498 -94.015 1.00 25.80 36 ALA C N 1
ATOM 4846 C CA . ALA F 1 36 ? -79.738 -20.561 -93.377 1.00 28.32 36 ALA C CA 1
ATOM 4847 C C . ALA F 1 36 ? -78.551 -21.028 -94.223 1.00 30.75 36 ALA C C 1
ATOM 4848 O O . ALA F 1 36 ? -77.656 -21.707 -93.721 1.00 32.21 36 ALA C O 1
ATOM 4850 N N . SER F 1 37 ? -78.541 -20.663 -95.501 1.00 30.39 37 SER C N 1
ATOM 4851 C CA . SER F 1 37 ? -77.493 -21.113 -96.411 1.00 29.59 37 SER C CA 1
ATOM 4852 C C . SER F 1 37 ? -76.536 -19.992 -96.812 1.00 27.87 37 SER C C 1
ATOM 4853 O O . SER F 1 37 ? -75.571 -20.225 -97.539 1.00 27.27 37 SER C O 1
ATOM 4856 N N . VAL F 1 38 ? -76.803 -18.778 -96.340 1.00 20.88 38 VAL C N 1
ATOM 4857 C CA . VAL F 1 38 ? -76.009 -17.621 -96.740 1.00 21.04 38 VAL C CA 1
ATOM 4858 C C . VAL F 1 38 ? -74.839 -17.366 -95.792 1.00 24.75 38 VAL C C 1
ATOM 4859 O O . VAL F 1 38 ? -75.020 -17.262 -94.579 1.00 21.56 38 VAL C O 1
ATOM 4863 N N . ARG F 1 39 ? -73.639 -17.270 -96.358 1.00 25.77 39 ARG C N 1
ATOM 4864 C CA . ARG F 1 39 ? -72.434 -16.996 -95.582 1.00 22.16 39 ARG C CA 1
ATOM 4865 C C . ARG F 1 39 ? -71.695 -15.776 -96.122 1.00 21.10 39 ARG C C 1
ATOM 4866 O O . ARG F 1 39 ? -71.607 -15.580 -97.335 1.00 20.70 39 ARG C O 1
ATOM 4874 N N . VAL F 1 40 ? -71.167 -14.957 -95.218 1.00 17.38 40 VAL C N 1
ATOM 4875 C CA . VAL F 1 40 ? -70.391 -13.786 -95.612 1.00 16.63 40 VAL C CA 1
ATOM 4876 C C . VAL F 1 40 ? -69.048 -13.758 -94.889 1.00 18.92 40 VAL C C 1
ATOM 4877 O O . VAL F 1 40 ? -68.994 -13.815 -93.661 1.00 19.48 40 VAL C O 1
ATOM 4881 N N . MET F 1 41 ? -67.966 -13.678 -95.656 1.00 19.11 41 MET C N 1
ATOM 4882 C CA . MET F 1 41 ? -66.623 -13.610 -95.089 1.00 16.95 41 MET C CA 1
ATOM 4883 C C . MET F 1 41 ? -65.959 -12.282 -95.435 1.00 19.36 41 MET C C 1
ATOM 4884 O O . MET F 1 41 ? -66.164 -11.740 -96.521 1.00 21.97 41 MET C O 1
ATOM 4889 N N . LEU F 1 42 ? -65.160 -11.764 -94.507 1.00 17.42 42 LEU C N 1
ATOM 4890 C CA . LEU F 1 42 ? -64.503 -10.475 -94.694 1.00 17.08 42 LEU C CA 1
ATOM 4891 C C . LEU F 1 42 ? -62.990 -10.575 -94.515 1.00 22.37 42 LEU C C 1
ATOM 4892 O O . LEU F 1 42 ? -62.505 -11.084 -93.504 1.00 23.57 42 LEU C O 1
ATOM 4897 N N . HIS F 1 43 ? -62.253 -10.093 -95.510 1.00 23.19 43 HIS C N 1
ATOM 4898 C CA . HIS F 1 43 ? -60.800 -10.009 -95.430 1.00 25.55 43 HIS C CA 1
ATOM 4899 C C . HIS F 1 43 ? -60.363 -8.555 -95.553 1.00 22.76 43 HIS C C 1
ATOM 4900 O O . HIS F 1 43 ? -60.719 -7.873 -96.513 1.00 20.92 43 HIS C O 1
ATOM 4907 N N . GLU F 1 44 ? -59.592 -8.084 -94.580 1.00 18.91 44 GLU C N 1
ATOM 4908 C CA . GLU F 1 44 ? -59.179 -6.688 -94.553 1.00 22.81 44 GLU C CA 1
ATOM 4909 C C . GLU F 1 44 ? -57.782 -6.515 -95.144 1.00 24.94 44 GLU C C 1
ATOM 4910 O O . GLU F 1 44 ? -56.847 -7.224 -94.772 1.00 23.93 44 GLU C O 1
ATOM 4916 N N . LEU F 1 45 ? -57.650 -5.570 -96.071 1.00 24.75 45 LEU C N 1
ATOM 4917 C CA . LEU F 1 45 ? -56.372 -5.301 -96.725 1.00 24.59 45 LEU C CA 1
ATOM 4918 C C . LEU F 1 45 ? -55.638 -4.143 -96.058 1.00 23.81 45 LEU C C 1
ATOM 4919 O O . LEU F 1 45 ? -56.146 -3.021 -96.020 1.00 23.26 45 LEU C O 1
ATOM 4924 N N . PRO F 1 46 ? -54.435 -4.414 -95.527 1.00 26.34 46 PRO C N 1
ATOM 4925 C CA . PRO F 1 46 ? -53.622 -3.387 -94.865 1.00 27.21 46 PRO C CA 1
ATOM 4926 C C . PRO F 1 46 ? -53.104 -2.339 -95.844 1.00 28.37 46 PRO C C 1
ATOM 4927 O O . PRO F 1 46 ? -53.196 -2.531 -97.057 1.00 27.38 46 PRO C O 1
ATOM 4931 N N . GLY F 1 47 ? -52.568 -1.243 -95.316 1.00 32.20 47 GLY C N 1
ATOM 4932 C CA . GLY F 1 47 ? -52.041 -0.175 -96.144 1.00 33.45 47 GLY C CA 1
ATOM 4933 C C . GLY F 1 47 ? -50.865 -0.628 -96.985 1.00 33.74 47 GLY C C 1
ATOM 4934 O O . GLY F 1 47 ? -49.927 -1.244 -96.477 1.00 38.18 47 GLY C O 1
ATOM 4935 N N . GLY F 1 48 ? -50.920 -0.328 -98.277 1.00 27.29 48 GLY C N 1
ATOM 4936 C CA . GLY F 1 48 ? -49.857 -0.699 -99.190 1.00 25.07 48 GLY C CA 1
ATOM 4937 C C . GLY F 1 48 ? -50.065 -2.063 -99.819 1.00 23.69 48 GLY C C 1
ATOM 4938 O O . GLY F 1 48 ? -49.268 -2.498 -100.649 1.00 23.88 48 GLY C O 1
ATOM 4939 N N . HIS F 1 49 ? -51.139 -2.741 -99.424 1.00 22.90 49 HIS C N 1
ATOM 4940 C CA . HIS F 1 49 ? -51.438 -4.066 -99.958 1.00 23.82 49 HIS C CA 1
ATOM 4941 C C . HIS F 1 49 ? -52.520 -4.008 -101.031 1.00 22.54 49 HIS C C 1
ATOM 4942 O O . HIS F 1 49 ? -52.987 -5.041 -101.511 1.00 23.13 49 HIS C O 1
ATOM 4949 N N . TYR F 1 50 ? -52.916 -2.795 -101.402 1.00 21.10 50 TYR C N 1
ATOM 4950 C CA . TYR F 1 50 ? -53.906 -2.610 -102.455 1.00 22.98 50 TYR C CA 1
ATOM 4951 C C . TYR F 1 50 ? -53.461 -1.539 -103.443 1.00 23.57 50 TYR C C 1
ATOM 4952 O O . TYR F 1 50 ? -53.349 -0.365 -103.093 1.00 25.00 50 TYR C O 1
ATOM 4961 N N . LEU F 1 51 ? -53.201 -1.957 -104.677 1.00 21.87 51 LEU C N 1
ATOM 4962 C CA . LEU F 1 51 ? -52.819 -1.031 -105.734 1.00 19.63 51 LEU C CA 1
ATOM 4963 C C . LEU F 1 51 ? -53.998 -0.807 -106.675 1.00 20.62 51 LEU C C 1
ATOM 4964 O O . LEU F 1 51 ? -54.487 -1.744 -107.304 1.00 19.06 51 LEU C O 1
ATOM 4969 N N . ASN F 1 52 ? -54.453 0.438 -106.758 1.00 23.90 52 ASN C N 1
ATOM 4970 C CA . ASN F 1 52 ? -55.627 0.776 -107.556 1.00 23.87 52 ASN C CA 1
ATOM 4971 C C . ASN F 1 52 ? -55.276 1.685 -108.728 1.00 27.80 52 ASN C C 1
ATOM 4972 O O . ASN F 1 52 ? -55.135 2.897 -108.561 1.00 29.89 52 ASN C O 1
ATOM 4977 N N . ALA F 1 53 ? -55.138 1.084 -109.908 1.00 28.02 53 ALA C N 1
ATOM 4978 C CA . ALA F 1 53 ? -54.805 1.805 -111.135 1.00 25.38 53 ALA C CA 1
ATOM 4979 C C . ALA F 1 53 ? -53.524 2.622 -110.992 1.00 24.98 53 ALA C C 1
ATOM 4980 O O . ALA F 1 53 ? -53.425 3.735 -111.508 1.00 27.54 53 ALA C O 1
ATOM 4982 N N . GLY F 1 54 ? -52.547 2.064 -110.283 1.00 24.41 54 GLY C N 1
ATOM 4983 C CA . GLY F 1 54 ? -51.255 2.707 -110.129 1.00 26.45 54 GLY C CA 1
ATOM 4984 C C . GLY F 1 54 ? -51.098 3.482 -108.835 1.00 28.43 54 GLY C C 1
ATOM 4985 O O . GLY F 1 54 ? -50.000 3.932 -108.506 1.00 28.81 54 GLY C O 1
ATOM 4986 N N . GLN F 1 55 ? -52.189 3.636 -108.093 1.00 27.28 55 GLN C N 1
ATOM 4987 C CA . GLN F 1 55 ? -52.153 4.397 -106.849 1.00 31.05 55 GLN C CA 1
ATOM 4988 C C . GLN F 1 55 ? -52.323 3.517 -105.614 1.00 30.99 55 GLN C C 1
ATOM 4989 O O . GLN F 1 55 ? -53.173 2.626 -105.582 1.00 33.55 55 GLN C O 1
ATOM 4995 N N . PHE F 1 56 ? -51.501 3.775 -104.602 1.00 26.50 56 PHE C N 1
ATOM 4996 C CA . PHE F 1 56 ? -51.631 3.112 -103.311 1.00 24.81 56 PHE C CA 1
ATOM 4997 C C . PHE F 1 56 ? -52.544 3.915 -102.390 1.00 25.21 56 PHE C C 1
ATOM 4998 O O . PHE F 1 56 ? -52.881 5.064 -102.683 1.00 26.04 56 PHE C O 1
ATOM 5006 N N . ASN F 1 57 ? -52.943 3.295 -101.283 1.00 22.71 57 ASN C N 1
ATOM 5007 C CA . ASN F 1 57 ? -53.650 3.978 -100.200 1.00 22.39 57 ASN C CA 1
ATOM 5008 C C . ASN F 1 57 ? -54.992 4.591 -100.599 1.00 22.38 57 ASN C C 1
ATOM 5009 O O . ASN F 1 57 ? -55.379 5.637 -100.077 1.00 25.19 57 ASN C O 1
ATOM 5014 N N . THR F 1 58 ? -55.697 3.944 -101.520 1.00 20.78 58 THR C N 1
ATOM 5015 C CA . THR F 1 58 ? -57.049 4.361 -101.873 1.00 20.15 58 THR C CA 1
ATOM 5016 C C . THR F 1 58 ? -58.053 3.372 -101.290 1.00 19.97 58 THR C C 1
ATOM 5017 O O . THR F 1 58 ? -57.733 2.196 -101.117 1.00 21.35 58 THR C O 1
ATOM 5021 N N . PRO F 1 59 ? -59.268 3.848 -100.970 1.00 19.61 59 PRO C N 1
ATOM 5022 C CA . PRO F 1 59 ? -60.312 2.966 -100.437 1.00 18.86 59 PRO C CA 1
ATOM 5023 C C . PRO F 1 59 ? -60.670 1.845 -101.408 1.00 23.19 59 PRO C C 1
ATOM 5024 O O . PRO F 1 59 ? -60.761 2.079 -102.613 1.00 21.43 59 PRO C O 1
ATOM 5028 N N . GLY F 1 60 ? -60.866 0.640 -100.885 1.00 22.36 60 GLY C N 1
ATOM 5029 C CA . GLY F 1 60 ? -61.204 -0.498 -101.717 1.00 19.65 60 GLY C CA 1
ATOM 5030 C C . GLY F 1 60 ? -62.321 -1.335 -101.129 1.00 19.21 60 GLY C C 1
ATOM 5031 O O . GLY F 1 60 ? -62.388 -1.537 -99.917 1.00 20.20 60 GLY C O 1
ATOM 5032 N N . LEU F 1 61 ? -63.206 -1.819 -101.994 1.00 20.81 61 LEU C N 1
ATOM 5033 C CA . LEU F 1 61 ? -64.294 -2.690 -101.571 1.00 21.45 61 LEU C CA 1
ATOM 5034 C C . LEU F 1 61 ? -64.720 -3.595 -102.720 1.00 21.35 61 LEU C C 1
ATOM 5035 O O . LEU F 1 61 ? -65.330 -3.143 -103.689 1.00 20.20 61 LEU C O 1
ATOM 5040 N N . MET F 1 62 ? -64.393 -4.878 -102.605 1.00 23.94 62 MET C N 1
ATOM 5041 C CA . MET F 1 62 ? -64.647 -5.828 -103.679 1.00 19.59 62 MET C CA 1
ATOM 5042 C C . MET F 1 62 ? -65.403 -7.057 -103.186 1.00 18.22 62 MET C C 1
ATOM 5043 O O . MET F 1 62 ? -65.030 -7.673 -102.187 1.00 16.97 62 MET C O 1
ATOM 5048 N N . PHE F 1 63 ? -66.474 -7.400 -103.894 1.00 17.09 63 PHE C N 1
ATOM 5049 C CA . PHE F 1 63 ? -67.290 -8.561 -103.558 1.00 16.20 63 PHE C CA 1
ATOM 5050 C C . PHE F 1 63 ? -67.006 -9.728 -104.495 1.00 19.84 63 PHE C C 1
ATOM 5051 O O . PHE F 1 63 ? -66.902 -9.549 -105.708 1.00 20.95 63 PHE C O 1
ATOM 5059 N N . VAL F 1 64 ? -66.882 -10.923 -103.927 1.00 21.45 64 VAL C N 1
ATOM 5060 C CA . VAL F 1 64 ? -66.769 -12.140 -104.721 1.00 21.10 64 VAL C CA 1
ATOM 5061 C C . VAL F 1 64 ? -67.773 -13.174 -104.229 1.00 21.71 64 VAL C C 1
ATOM 5062 O O . VAL F 1 64 ? -67.734 -13.583 -103.068 1.00 22.07 64 VAL C O 1
ATOM 5066 N N . VAL F 1 65 ? -68.674 -13.594 -105.110 1.00 17.49 65 VAL C N 1
ATOM 5067 C CA . VAL F 1 65 ? -69.698 -14.561 -104.736 1.00 18.67 65 VAL C CA 1
ATOM 5068 C C . VAL F 1 65 ? -69.440 -15.936 -105.346 1.00 23.31 65 VAL C C 1
ATOM 5069 O O . VAL F 1 65 ? -69.341 -16.077 -106.564 1.00 26.80 65 VAL C O 1
ATOM 5073 N N . ASP F 1 66 ? -69.326 -16.946 -104.488 1.00 23.51 66 ASP C N 1
ATOM 5074 C CA . ASP F 1 66 ? -69.218 -18.330 -104.937 1.00 21.13 66 ASP C CA 1
ATOM 5075 C C . ASP F 1 66 ? -70.553 -19.037 -104.750 1.00 21.58 66 ASP C C 1
ATOM 5076 O O . ASP F 1 66 ? -71.017 -19.203 -103.623 1.00 24.11 66 ASP C O 1
ATOM 5081 N N . PHE F 1 67 ? -71.171 -19.452 -105.852 1.00 21.00 67 PHE C N 1
ATOM 5082 C CA . PHE F 1 67 ? -72.495 -20.059 -105.782 1.00 27.84 67 PHE C CA 1
ATOM 5083 C C . PHE F 1 67 ? -72.742 -21.025 -106.938 1.00 26.90 67 PHE C C 1
ATOM 5084 O O . PHE F 1 67 ? -71.982 -21.058 -107.905 1.00 25.07 67 PHE C O 1
ATOM 5092 N N . ILE F 1 68 ? -73.796 -21.824 -106.812 1.00 27.32 68 ILE C N 1
ATOM 5093 C CA . ILE F 1 68 ? -74.111 -22.868 -107.782 1.00 29.99 68 ILE C CA 1
ATOM 5094 C C . ILE F 1 68 ? -74.725 -22.287 -109.056 1.00 31.26 68 ILE C C 1
ATOM 5095 O O . ILE F 1 68 ? -75.470 -21.307 -109.003 1.00 33.83 68 ILE C O 1
ATOM 5100 N N . GLU F 1 69 ? -74.395 -22.890 -110.197 1.00 30.00 69 GLU C N 1
ATOM 5101 C CA . GLU F 1 69 ? -75.013 -22.551 -111.477 1.00 28.41 69 GLU C CA 1
ATOM 5102 C C . GLU F 1 69 ? -76.536 -22.598 -111.424 1.00 25.77 69 GLU C C 1
ATOM 5103 O O . GLU F 1 69 ? -77.120 -23.211 -110.532 1.00 31.76 69 GLU C O 1
ATOM 5109 N N . GLY F 1 70 ? -77.175 -21.949 -112.393 1.00 25.62 70 GLY C N 1
ATOM 5110 C CA . GLY F 1 70 ? -78.611 -22.076 -112.561 1.00 28.27 70 GLY C CA 1
ATOM 5111 C C . GLY F 1 70 ? -79.436 -20.830 -112.309 1.00 30.70 70 GLY C C 1
ATOM 5112 O O . GLY F 1 70 ? -80.651 -20.842 -112.504 1.00 30.96 70 GLY C O 1
ATOM 5113 N N . ARG F 1 71 ? -78.794 -19.753 -111.870 1.00 30.91 71 ARG C N 1
ATOM 5114 C CA . ARG F 1 71 ? -79.517 -18.511 -111.626 1.00 33.80 71 ARG C CA 1
ATOM 5115 C C . ARG F 1 71 ? -79.779 -17.768 -112.928 1.00 30.19 71 ARG C C 1
ATOM 5116 O O . ARG F 1 71 ? -78.939 -17.751 -113.830 1.00 23.88 71 ARG C O 1
ATOM 5124 N N . THR F 1 72 ? -80.954 -17.158 -113.021 1.00 27.93 72 THR C N 1
ATOM 5125 C CA . THR F 1 72 ? -81.309 -16.378 -114.197 1.00 26.08 72 THR C CA 1
ATOM 5126 C C . THR F 1 72 ? -80.475 -15.106 -114.245 1.00 25.60 72 THR C C 1
ATOM 5127 O O . THR F 1 72 ? -79.954 -14.664 -113.222 1.00 22.80 72 THR C O 1
ATOM 5131 N N . GLU F 1 73 ? -80.353 -14.533 -115.439 1.00 24.62 73 GLU C N 1
ATOM 5132 C CA . GLU F 1 73 ? -79.648 -13.274 -115.641 1.00 27.56 73 GLU C CA 1
ATOM 5133 C C . GLU F 1 73 ? -80.215 -12.179 -114.751 1.00 26.80 73 GLU C C 1
ATOM 5134 O O . GLU F 1 73 ? -79.468 -11.379 -114.193 1.00 28.49 73 GLU C O 1
ATOM 5140 N N . GLU F 1 74 ? -81.539 -12.164 -114.617 1.00 28.16 74 GLU C N 1
ATOM 5141 C CA . GLU F 1 74 ? -82.233 -11.183 -113.792 1.00 27.99 74 GLU C CA 1
ATOM 5142 C C . GLU F 1 74 ? -81.799 -11.283 -112.336 1.00 26.31 74 GLU C C 1
ATOM 5143 O O . GLU F 1 74 ? -81.541 -10.268 -111.692 1.00 27.95 74 GLU C O 1
ATOM 5149 N N . GLN F 1 75 ? -81.728 -12.508 -111.825 1.00 26.64 75 GLN C N 1
ATOM 5150 C CA . GLN F 1 75 ? -81.274 -12.753 -110.460 1.00 29.16 75 GLN C CA 1
ATOM 5151 C C . GLN F 1 75 ? -79.828 -12.311 -110.276 1.00 28.76 75 GLN C C 1
ATOM 5152 O O . GLN F 1 75 ? -79.465 -11.727 -109.254 1.00 26.95 75 GLN C O 1
ATOM 5158 N N . ARG F 1 76 ? -79.012 -12.603 -111.281 1.00 27.01 76 ARG C N 1
ATOM 5159 C CA . ARG F 1 76 ? -77.582 -12.358 -111.222 1.00 26.07 76 ARG C CA 1
ATOM 5160 C C . ARG F 1 76 ? -77.280 -10.869 -111.340 1.00 24.08 76 ARG C C 1
ATOM 5161 O O . ARG F 1 76 ? -76.387 -10.349 -110.669 1.00 22.87 76 ARG C O 1
ATOM 5169 N N . ASN F 1 77 ? -78.025 -10.188 -112.204 1.00 20.64 77 ASN C N 1
ATOM 5170 C CA . ASN F 1 77 ? -77.896 -8.742 -112.336 1.00 21.68 77 ASN C CA 1
ATOM 5171 C C . ASN F 1 77 ? -78.363 -8.033 -111.073 1.00 22.99 77 ASN C C 1
ATOM 5172 O O . ASN F 1 77 ? -77.782 -7.028 -110.665 1.00 20.73 77 ASN C O 1
ATOM 5177 N N . ALA F 1 78 ? -79.405 -8.576 -110.451 1.00 22.14 78 ALA C N 1
ATOM 5178 C CA . ALA F 1 78 ? -79.945 -8.015 -109.219 1.00 24.68 78 ALA C CA 1
ATOM 5179 C C . ALA F 1 78 ? -78.969 -8.193 -108.061 1.00 23.07 78 ALA C C 1
ATOM 5180 O O . ALA F 1 78 ? -78.843 -7.316 -107.207 1.00 22.99 78 ALA C O 1
ATOM 5182 N N . LEU F 1 79 ? -78.285 -9.333 -108.036 1.00 21.09 79 LEU C N 1
ATOM 5183 C CA . LEU F 1 79 ? -77.318 -9.630 -106.983 1.00 19.42 79 LEU C CA 1
ATOM 5184 C C . LEU F 1 79 ? -76.126 -8.682 -107.048 1.00 21.12 79 LEU C C 1
ATOM 5185 O O . LEU F 1 79 ? -75.651 -8.194 -106.022 1.00 17.73 79 LEU C O 1
ATOM 5190 N N . ILE F 1 80 ? -75.649 -8.428 -108.260 1.00 20.51 80 ILE C N 1
ATOM 5191 C CA . ILE F 1 80 ? -74.543 -7.504 -108.473 1.00 19.77 80 ILE C CA 1
ATOM 5192 C C . ILE F 1 80 ? -74.940 -6.090 -108.058 1.00 17.46 80 ILE C C 1
ATOM 5193 O O . ILE F 1 80 ? -74.192 -5.402 -107.362 1.00 21.21 80 ILE C O 1
ATOM 5198 N N . ALA F 1 81 ? -76.129 -5.670 -108.477 1.00 17.44 81 ALA C N 1
ATOM 5199 C CA . ALA F 1 81 ? -76.633 -4.339 -108.151 1.00 19.50 81 ALA C CA 1
ATOM 5200 C C . ALA F 1 81 ? -76.826 -4.159 -106.647 1.00 19.31 81 ALA C C 1
ATOM 5201 O O . ALA F 1 81 ? -76.472 -3.120 -106.088 1.00 22.25 81 ALA C O 1
ATOM 5203 N N . ALA F 1 82 ? -77.382 -5.177 -105.996 1.00 18.06 82 ALA C N 1
ATOM 5204 C CA . ALA F 1 82 ? -77.692 -5.102 -104.570 1.00 16.40 82 ALA C CA 1
ATOM 5205 C C . ALA F 1 82 ? -76.434 -5.058 -103.705 1.00 16.46 82 ALA C C 1
ATOM 5206 O O . ALA F 1 82 ? -76.384 -4.335 -102.710 1.00 13.95 82 ALA C O 1
ATOM 5208 N N . LEU F 1 83 ? -75.423 -5.833 -104.081 1.00 13.50 83 LEU C N 1
ATOM 5209 C CA . LEU F 1 83 ? -74.176 -5.865 -103.322 1.00 17.47 83 LEU C CA 1
ATOM 5210 C C . LEU F 1 83 ? -73.374 -4.585 -103.525 1.00 18.66 83 LEU C C 1
ATOM 5211 O O . LEU F 1 83 ? -72.731 -4.092 -102.597 1.00 17.40 83 LEU C O 1
ATOM 5216 N N . SER F 1 84 ? -73.417 -4.051 -104.741 1.00 14.11 84 SER C N 1
ATOM 5217 C CA . SER F 1 84 ? -72.770 -2.778 -105.036 1.00 15.47 84 SER C CA 1
ATOM 5218 C C . SER F 1 84 ? -73.415 -1.654 -104.230 1.00 17.69 84 SER C C 1
ATOM 5219 O O . SER F 1 84 ? -72.724 -0.836 -103.620 1.00 14.57 84 SER C O 1
ATOM 5222 N N . LYS F 1 85 ? -74.744 -1.630 -104.230 1.00 20.44 85 LYS C N 1
ATOM 5223 C CA . LYS F 1 85 ? -75.502 -0.627 -103.489 1.00 23.69 85 LYS C CA 1
ATOM 5224 C C . LYS F 1 85 ? -75.268 -0.751 -101.987 1.00 24.85 85 LYS C C 1
ATOM 5225 O O . LYS F 1 85 ? -75.056 0.249 -101.299 1.00 27.46 85 LYS C O 1
ATOM 5231 N N . THR F 1 86 ? -75.313 -1.983 -101.487 1.00 25.56 86 THR C N 1
ATOM 5232 C CA . THR F 1 86 ? -75.064 -2.258 -100.075 1.00 24.96 86 THR C CA 1
ATOM 5233 C C . THR F 1 86 ? -73.696 -1.740 -99.649 1.00 23.80 86 THR C C 1
ATOM 5234 O O . THR F 1 86 ? -73.563 -1.085 -98.614 1.00 22.13 86 THR C O 1
ATOM 5238 N N . GLY F 1 87 ? -72.686 -2.029 -100.463 1.00 13.86 87 GLY C N 1
ATOM 5239 C CA . GLY F 1 87 ? -71.328 -1.611 -100.173 1.00 14.58 87 GLY C CA 1
ATOM 5240 C C . GLY F 1 87 ? -71.183 -0.109 -100.021 1.00 20.98 87 GLY C C 1
ATOM 5241 O O . GLY F 1 87 ? -70.489 0.369 -99.124 1.00 23.28 87 GLY C O 1
ATOM 5242 N N . THR F 1 88 ? -71.848 0.637 -100.895 1.00 20.45 88 THR C N 1
ATOM 5243 C CA . THR F 1 88 ? -71.774 2.093 -100.869 1.00 25.65 88 THR C CA 1
ATOM 5244 C C . THR F 1 88 ? -72.502 2.670 -99.658 1.00 23.42 88 THR C C 1
ATOM 5245 O O . THR F 1 88 ? -72.018 3.604 -99.021 1.00 23.85 88 THR C O 1
ATOM 5249 N N . GLU F 1 89 ? -73.657 2.098 -99.335 1.00 23.23 89 GLU C N 1
ATOM 5250 C CA . GLU F 1 89 ? -74.465 2.580 -98.220 1.00 28.01 89 GLU C CA 1
ATOM 5251 C C . GLU F 1 89 ? -73.788 2.359 -96.868 1.00 28.96 89 GLU C C 1
ATOM 5252 O O . GLU F 1 89 ? -73.974 3.144 -95.939 1.00 29.31 89 GLU C O 1
ATOM 5258 N N . THR F 1 90 ? -73.000 1.293 -96.764 1.00 29.46 90 THR C N 1
ATOM 5259 C CA . THR F 1 90 ? -72.408 0.908 -95.486 1.00 25.26 90 THR C CA 1
ATOM 5260 C C . THR F 1 90 ? -70.998 1.452 -95.272 1.00 25.43 90 THR C C 1
ATOM 5261 O O . THR F 1 90 ? -70.556 1.601 -94.133 1.00 29.06 90 THR C O 1
ATOM 5265 N N . THR F 1 91 ? -70.289 1.738 -96.359 1.00 20.04 91 THR C N 1
ATOM 5266 C CA . THR F 1 91 ? -68.897 2.163 -96.254 1.00 17.60 91 THR C CA 1
ATOM 5267 C C . THR F 1 91 ? -68.676 3.584 -96.761 1.00 17.49 91 THR C C 1
ATOM 5268 O O . THR F 1 91 ? -67.704 4.237 -96.387 1.00 18.20 91 THR C O 1
ATOM 5272 N N . GLY F 1 92 ? -69.574 4.057 -97.619 1.00 20.60 92 GLY C N 1
ATOM 5273 C CA . GLY F 1 92 ? -69.447 5.388 -98.184 1.00 19.31 92 GLY C CA 1
ATOM 5274 C C . GLY F 1 92 ? -68.647 5.400 -99.472 1.00 20.20 92 GLY C C 1
ATOM 5275 O O . GLY F 1 92 ? -68.583 6.416 -100.163 1.00 21.95 92 GLY C O 1
ATOM 5276 N N . ILE F 1 93 ? -68.029 4.267 -99.792 1.00 19.21 93 ILE C N 1
ATOM 5277 C CA . ILE F 1 93 ? -67.295 4.118 -101.045 1.00 20.46 93 ILE C CA 1
ATOM 5278 C C . ILE F 1 93 ? -68.267 4.044 -102.218 1.00 22.43 93 ILE C C 1
ATOM 5279 O O . ILE F 1 93 ? -69.125 3.166 -102.255 1.00 25.45 93 ILE C O 1
ATOM 5284 N N . PRO F 1 94 ? -68.131 4.968 -103.182 1.00 23.47 94 PRO C N 1
ATOM 5285 C CA . PRO F 1 94 ? -69.066 5.060 -104.311 1.00 26.35 94 PRO C CA 1
ATOM 5286 C C . PRO F 1 94 ? -69.104 3.791 -105.160 1.00 26.01 94 PRO C C 1
ATOM 5287 O O . PRO F 1 94 ? -68.110 3.066 -105.226 1.00 22.31 94 PRO C O 1
ATOM 5291 N N . GLU F 1 95 ? -70.241 3.537 -105.803 1.00 28.22 95 GLU C N 1
ATOM 5292 C CA . GLU F 1 95 ? -70.413 2.349 -106.637 1.00 26.28 95 GLU C CA 1
ATOM 5293 C C . GLU F 1 95 ? -69.449 2.341 -107.820 1.00 26.87 95 GLU C C 1
ATOM 5294 O O . GLU F 1 95 ? -69.232 1.304 -108.447 1.00 23.18 95 GLU C O 1
ATOM 5300 N N . SER F 1 96 ? -68.880 3.502 -108.122 1.00 26.75 96 SER C N 1
ATOM 5301 C CA . SER F 1 96 ? -67.889 3.619 -109.183 1.00 26.88 96 SER C CA 1
ATOM 5302 C C . SER F 1 96 ? -66.617 2.847 -108.837 1.00 23.84 96 SER C C 1
ATOM 5303 O O . SER F 1 96 ? -65.902 2.384 -109.726 1.00 23.66 96 SER C O 1
ATOM 5306 N N . GLU F 1 97 ? -66.340 2.710 -107.543 1.00 21.54 97 GLU C N 1
ATOM 5307 C CA . GLU F 1 97 ? -65.147 2.000 -107.088 1.00 24.89 97 GLU C CA 1
ATOM 5308 C C . GLU F 1 97 ? -65.475 0.595 -106.584 1.00 24.30 97 GLU C C 1
ATOM 5309 O O . GLU F 1 97 ? -64.637 -0.305 -106.647 1.00 23.39 97 GLU C O 1
ATOM 5315 N N . VAL F 1 98 ? -66.694 0.415 -106.084 1.00 23.23 98 VAL C N 1
ATOM 5316 C CA . VAL F 1 98 ? -67.150 -0.886 -105.601 1.00 23.10 98 VAL C CA 1
ATOM 5317 C C . VAL F 1 98 ? -67.229 -1.896 -106.751 1.00 22.01 98 VAL C C 1
ATOM 5318 O O . VAL F 1 98 ? -67.638 -1.549 -107.858 1.00 25.22 98 VAL C O 1
ATOM 5322 N N . ARG F 1 99 ? -66.821 -3.136 -106.488 1.00 21.56 99 ARG C N 1
ATOM 5323 C CA . ARG F 1 99 ? -66.845 -4.193 -107.498 1.00 24.14 99 ARG C CA 1
ATOM 5324 C C . ARG F 1 99 ? -67.440 -5.494 -106.956 1.00 25.63 99 ARG C C 1
ATOM 5325 O O . ARG F 1 99 ? -67.217 -5.855 -105.799 1.00 22.78 99 ARG C O 1
ATOM 5333 N N . VAL F 1 100 ? -68.192 -6.196 -107.800 1.00 19.78 100 VAL C N 1
ATOM 5334 C CA . VAL F 1 100 ? -68.763 -7.492 -107.434 1.00 16.35 100 VAL C CA 1
ATOM 5335 C C . VAL F 1 100 ? -68.455 -8.561 -108.488 1.00 21.02 100 VAL C C 1
ATOM 5336 O O . VAL F 1 100 ? -68.753 -8.374 -109.666 1.00 26.07 100 VAL C O 1
ATOM 5340 N N . ARG F 1 101 ? -67.858 -9.674 -108.060 1.00 22.78 101 ARG C N 1
ATOM 5341 C CA . ARG F 1 101 ? -67.600 -10.815 -108.944 1.00 26.58 101 ARG C CA 1
ATOM 5342 C C . ARG F 1 101 ? -68.482 -12.010 -108.591 1.00 22.68 101 ARG C C 1
ATOM 5343 O O . ARG F 1 101 ? -68.743 -12.268 -107.417 1.00 19.43 101 ARG C O 1
ATOM 5351 N N . LEU F 1 102 ? -68.921 -12.746 -109.608 1.00 18.64 102 LEU C N 1
ATOM 5352 C CA . LEU F 1 102 ? -69.705 -13.960 -109.392 1.00 14.68 102 LEU C CA 1
ATOM 5353 C C . LEU F 1 102 ? -68.976 -15.198 -109.918 1.00 19.05 102 LEU C C 1
ATOM 5354 O O . LEU F 1 102 ? -68.428 -15.181 -111.020 1.00 19.43 102 LEU C O 1
ATOM 5359 N N . LEU F 1 103 ? -68.975 -16.266 -109.124 1.00 24.28 103 LEU C N 1
ATOM 5360 C CA . LEU F 1 103 ? -68.398 -17.545 -109.540 1.00 28.64 103 LEU C CA 1
ATOM 5361 C C . LEU F 1 103 ? -69.452 -18.640 -109.616 1.00 31.96 103 LEU C C 1
ATOM 5362 O O . LEU F 1 103 ? -70.086 -18.968 -108.614 1.00 34.77 103 LEU C O 1
ATOM 5367 N N . ASP F 1 104 ? -69.630 -19.212 -110.802 1.00 28.40 104 ASP C N 1
ATOM 5368 C CA . ASP F 1 104 ? -70.533 -20.343 -110.966 1.00 27.97 104 ASP C CA 1
ATOM 5369 C C . ASP F 1 104 ? -69.822 -21.649 -110.635 1.00 29.83 104 ASP C C 1
ATOM 5370 O O . ASP F 1 104 ? -68.721 -21.911 -111.118 1.00 28.46 104 ASP C O 1
ATOM 5375 N N . PHE F 1 105 ? -70.460 -22.461 -109.802 1.00 28.75 105 PHE C N 1
ATOM 5376 C CA . PHE F 1 105 ? -69.964 -23.794 -109.497 1.00 25.76 105 PHE C CA 1
ATOM 5377 C C . PHE F 1 105 ? -70.965 -24.838 -109.968 1.00 22.72 105 PHE C C 1
ATOM 5378 O O . PHE F 1 105 ? -72.155 -24.733 -109.675 1.00 24.07 105 PHE C O 1
ATOM 5386 N N . PRO F 1 106 ? -70.493 -25.846 -110.712 1.00 28.95 106 PRO C N 1
ATOM 5387 C CA . PRO F 1 106 ? -71.388 -26.964 -111.021 1.00 29.67 106 PRO C CA 1
ATOM 5388 C C . PRO F 1 106 ? -71.750 -27.714 -109.745 1.00 29.37 106 PRO C C 1
ATOM 5389 O O . PRO F 1 106 ? -70.970 -27.692 -108.792 1.00 31.79 106 PRO C O 1
ATOM 5393 N N . LYS F 1 107 ? -72.914 -28.354 -109.723 1.00 29.04 107 LYS C N 1
ATOM 5394 C CA . LYS F 1 107 ? -73.370 -29.080 -108.541 1.00 29.42 107 LYS C CA 1
ATOM 5395 C C . LYS F 1 107 ? -72.394 -30.183 -108.139 1.00 26.43 107 LYS C C 1
ATOM 5396 O O . LYS F 1 107 ? -72.328 -30.569 -106.973 1.00 26.18 107 LYS C O 1
ATOM 5402 N N . ALA F 1 108 ? -71.637 -30.681 -109.110 1.00 22.63 108 ALA C N 1
ATOM 5403 C CA . ALA F 1 108 ? -70.654 -31.726 -108.858 1.00 23.08 108 ALA C CA 1
ATOM 5404 C C . ALA F 1 108 ? -69.481 -31.214 -108.024 1.00 23.63 108 ALA C C 1
ATOM 5405 O O . ALA F 1 108 ? -68.835 -31.986 -107.315 1.00 29.47 108 ALA C O 1
ATOM 5407 N N . ASN F 1 109 ? -69.212 -29.914 -108.107 1.00 20.97 109 ASN C N 1
ATOM 5408 C CA . ASN F 1 109 ? -68.048 -29.332 -107.442 1.00 21.63 109 ASN C CA 1
ATOM 5409 C C . ASN F 1 109 ? -68.367 -28.612 -106.134 1.00 23.77 109 ASN C C 1
ATOM 5410 O O . ASN F 1 109 ? -67.462 -28.291 -105.363 1.00 27.35 109 ASN C O 1
ATOM 5415 N N . MET F 1 110 ? -69.646 -28.353 -105.885 1.00 24.14 110 MET C N 1
ATOM 5416 C CA . MET F 1 110 ? -70.044 -27.617 -104.690 1.00 24.13 110 MET C CA 1
ATOM 5417 C C . MET F 1 110 ? -70.413 -28.554 -103.546 1.00 26.79 110 MET C C 1
ATOM 5418 O O . MET F 1 110 ? -71.499 -29.133 -103.529 1.00 29.26 110 MET C O 1
ATOM 5423 N N . GLY F 1 111 ? -69.503 -28.696 -102.589 1.00 26.45 111 GLY C N 1
ATOM 5424 C CA . GLY F 1 111 ? -69.755 -29.520 -101.423 1.00 27.96 111 GLY C CA 1
ATOM 5425 C C . GLY F 1 111 ? -70.785 -28.880 -100.513 1.00 27.06 111 GLY C C 1
ATOM 5426 O O . GLY F 1 111 ? -70.883 -27.654 -100.427 1.00 26.95 111 GLY C O 1
ATOM 5427 N N . MET F 1 112 ? -71.562 -29.718 -99.838 1.00 25.81 112 MET C N 1
ATOM 5428 C CA . MET F 1 112 ? -72.596 -29.243 -98.932 1.00 29.62 112 MET C CA 1
ATOM 5429 C C . MET F 1 112 ? -72.344 -29.781 -97.530 1.00 31.51 112 MET C C 1
ATOM 5430 O O . MET F 1 112 ? -71.230 -30.201 -97.208 1.00 30.96 112 MET C O 1
ATOM 5435 N N . ALA F 1 113 ? -73.382 -29.779 -96.702 1.00 33.09 113 ALA C N 1
ATOM 5436 C CA . ALA F 1 113 ? -73.280 -30.342 -95.361 1.00 32.41 113 ALA C CA 1
ATOM 5437 C C . ALA F 1 113 ? -73.109 -31.856 -95.429 1.00 32.57 113 ALA C C 1
ATOM 5438 O O . ALA F 1 113 ? -73.767 -32.527 -96.223 1.00 33.98 113 ALA C O 1
ATOM 5440 N N . GLY F 1 114 ? -72.216 -32.388 -94.600 1.00 31.55 114 GLY C N 1
ATOM 5441 C CA . GLY F 1 114 ? -71.996 -33.821 -94.540 1.00 33.14 114 GLY C CA 1
ATOM 5442 C C . GLY F 1 114 ? -70.957 -34.324 -95.524 1.00 33.83 114 GLY C C 1
ATOM 5443 O O . GLY F 1 114 ? -70.836 -35.529 -95.745 1.00 38.44 114 GLY C O 1
ATOM 5444 N N . GLY F 1 115 ? -70.208 -33.401 -96.118 1.00 28.93 115 GLY C N 1
ATOM 5445 C CA . GLY F 1 115 ? -69.141 -33.757 -97.037 1.00 26.81 115 GLY C CA 1
ATOM 5446 C C . GLY F 1 115 ? -69.611 -34.407 -98.326 1.00 28.29 115 GLY C C 1
ATOM 5447 O O . GLY F 1 115 ? -68.932 -35.276 -98.873 1.00 27.65 115 GLY C O 1
ATOM 5448 N N . ILE F 1 116 ? -70.776 -33.989 -98.810 1.00 28.07 116 ILE C N 1
ATOM 5449 C CA . ILE F 1 116 ? -71.300 -34.494 -100.076 1.00 30.66 116 ILE C CA 1
ATOM 5450 C C . ILE F 1 116 ? -71.674 -33.341 -101.004 1.00 29.45 116 ILE C C 1
ATOM 5451 O O . ILE F 1 116 ? -72.143 -32.294 -100.554 1.00 28.35 116 ILE C O 1
ATOM 5456 N N . SER F 1 117 ? -71.458 -33.537 -102.301 1.00 28.01 117 SER C N 1
ATOM 5457 C CA . SER F 1 117 ? -71.721 -32.492 -103.284 1.00 30.80 117 SER C CA 1
ATOM 5458 C C . SER F 1 117 ? -73.217 -32.280 -103.490 1.00 28.07 117 SER C C 1
ATOM 5459 O O . SER F 1 117 ? -74.034 -33.114 -103.097 1.00 24.70 117 SER C O 1
ATOM 5462 N N . ALA F 1 118 ? -73.564 -31.163 -104.121 1.00 29.65 118 ALA C N 1
ATOM 5463 C CA . ALA F 1 118 ? -74.957 -30.819 -104.375 1.00 32.83 118 ALA C CA 1
ATOM 5464 C C . ALA F 1 118 ? -75.602 -31.800 -105.347 1.00 32.47 118 ALA C C 1
ATOM 5465 O O . ALA F 1 118 ? -76.790 -32.101 -105.240 1.00 33.64 118 ALA C O 1
ATOM 5467 N N . LYS F 1 119 ? -74.813 -32.298 -106.294 1.00 33.05 119 LYS C N 1
ATOM 5468 C CA . LYS F 1 119 ? -75.313 -33.252 -107.276 1.00 38.87 119 LYS C CA 1
ATOM 5469 C C . LYS F 1 119 ? -75.668 -34.584 -106.624 1.00 38.46 119 LYS C C 1
ATOM 5470 O O . LYS F 1 119 ? -76.749 -35.126 -106.851 1.00 37.11 119 LYS C O 1
ATOM 5476 N N . ALA F 1 120 ? -74.752 -35.106 -105.814 1.00 37.99 120 ALA C N 1
ATOM 5477 C CA . ALA F 1 120 ? -74.977 -36.364 -105.110 1.00 41.02 120 ALA C CA 1
ATOM 5478 C C . ALA F 1 120 ? -76.115 -36.226 -104.102 1.00 42.16 120 ALA C C 1
ATOM 5479 O O . ALA F 1 120 ? -76.807 -37.196 -103.793 1.00 40.61 120 ALA C O 1
ATOM 5481 N N . MET F 1 121 ? -76.301 -35.012 -103.596 1.00 46.59 121 MET C N 1
ATOM 5482 C CA . MET F 1 121 ? -77.373 -34.725 -102.651 1.00 51.04 121 MET C CA 1
ATOM 5483 C C . MET F 1 121 ? -78.744 -34.842 -103.312 1.00 52.90 121 MET C C 1
ATOM 5484 O O . MET F 1 121 ? -79.734 -35.175 -102.658 1.00 50.63 121 MET C O 1
ATOM 5489 N N . GLY F 1 122 ? -78.794 -34.574 -104.612 1.00 57.67 122 GLY C N 1
ATOM 5490 C CA . GLY F 1 122 ? -80.025 -34.691 -105.371 1.00 61.52 122 GLY C CA 1
ATOM 5491 C C . GLY F 1 122 ? -81.080 -33.691 -104.944 1.00 63.56 122 GLY C C 1
ATOM 5492 O O . GLY F 1 122 ? -81.467 -32.815 -105.717 1.00 65.05 122 GLY C O 1
#

Nearest PDB structures (foldseek):
  5unq-assembly2_B  TM=1.004E+00  e=1.321E-25  Pusillimonas sp. T7-7
  5unq-assembly2_D  TM=1.006E+00  e=1.822E-25  Pusillimonas sp. T7-7
  6vvr-assembly1_C  TM=9.724E-01  e=1.940E-16  Bordetella trematum
  6vvw-assembly3_C  TM=9.650E-01  e=6.876E-13  Advenella mimigardefordensis DPN7
  8ukm-assembly1_B  TM=9.692E-01  e=4.444E-12  synthetic construct

Sequence (735 aa):
PYVTISATEGLSAEKKKQLLERSSDAVVQSIGAPLASVRVMLHELPGGHYLNAGQFNTPGLMFVVDFIEGRTEEQRNALIAALSKTGTETTGIPESEVRVRLLDFPKANMGMAGGISAKAMGRYVTISATEGLSAEKKKQLLERSSDAVVQSIGAPLASVRVMLHELPGGHYLNAGQFNTPGLMFVVDFIEGRTEEQRNALIAALSKTGTETTGIPESEVRVRLLDFPKANMGMAGGISAKAMGRPYVTISATEGLSAEKKKQLLERSSDAVVQSIGAPLASVRVMLHELPGGHYLNAGQFNTPGLMFVVDFIEGRTEEQRNALIAALSKTGTETTGIPESEVRVRLLDFPKANMGMAGGISAKAMGPYVTISATEGLSAEKKKQLLERSSDAVVQSIGAPLASVRVMLHELPGGHYLNAGQFNTPGLMFVVDFIEGRTEEQRNALIAALSKTGTETTGIPESEVRVRLLDFPKANMGMAGGISAKAMGRPYVTISATEGLSAEKKKQLLERSSDAVVQSIGAPLASVRVMLHELPGGHYLNAGQFNTPGLMFVVDFIEGRTEEQRNALIAALSKTGTETTGIPESEVRVRLLDFPKANMGMAGGISAKAMGRPYVTISATEGLSAEKKKQLLERSSDAVVQSIGAPLASVRVMLHELPGGHYLNAGQFNTPGLMFVVDFIEGRTEEQRNALIAALSKTGTETTGIPESEVRVRLLDFPKANMGMAGGISAKAMG

Organism: Pusillimonas sp. (strain T7-7) (NCBI:txid1007105)

InterPro domains:
  IPR004370 4-oxalocrotonate tautomerase-like domain [PF01361] (2-55)
  IPR004370 4-oxalocrotonate tautomerase-like domain [PF01361] (66-116)
  IPR014347 Tautomerase/MIF superfamily [G3DSA:3.30.429.10] (2-62)
  IPR014347 Tautomerase/MIF superfamily [G3DSA:3.30.429.10] (63-124)
  IPR014347 Tautomerase/MIF superfamily [SSF55331] (2-118)

B-factor: mean 28.54, std 9.08, range [9.59, 81.01]

Radius of gyration: 27.29 Å; Cα contacts (8 Å, |Δi|>4): 1772; chains: 6; bounding box: 63×63×78 Å